Protein AF-A0A946HUQ8-F1 (afdb_monomer_lite)

Foldseek 3Di:
DDDDDDDPPPDPDPQDQDQFFCPQEAQPAAQQDADPLVVCLLVQEAEEARLHDQPVCVVVLPPQDDDPVRLLVVQLVCLLSRYLYCLNSCLSCVVSVHHDQFFSLNSCVVPVVSLLVSCVVSVHDHYYYHLLCALRNLNNRLQSSSCNPVVDGQPCSVLSRVLVSLQQQLVDDDDLVQLLQFLNNLLQLLSVLLVVVLVVCLVVPQLVDPVQADPLSHGDPVSVVVNVVSSVVSSSVSSRLSSQLVSQQSVVCVVPVPRRNGHNSVVTDHPPVSVVSSVNSSVVSSVLVVQLVVFQVVWDWDWFWFAWPVGDTDIFIETETEALAQVSSQVSVSSNHGLRYWYKYANDDDHPFDWRIKTDHRLSCLNTTDCVLLLLLLLQLQVVVLVVLVPDPDHDPVSVVLNVVQVSDDFADDDVCVVVCCVVVVDPPVSGDRTALGFDDDSSMTTRRDPSRPDDSVSSVVSRVVRD

Secondary structure (DSSP, 8-state):
----------------PPPPPSTTEEEEE-TT----HHHHHHTTEEEES-S---GGGGGGTT-----HHHHHHHHHHHHHHTEE--HHHHHHHHTTT------HHHHHHHTHHHHHHHHHHHT--EEEEETT--HHHHHHHHHHHHHHHTSS--TTHHHHHHHHHHHHTT-----HHHHHHSHHHHHHHHHHHHHHHHHHHHIIIIIT-GGGB-TTSSB-HHHHHHHHHHHHHHHHHHHHHHHHHHHHHHHHHHH-TT--TTTGGGG----HHHHHHHHHHHHHHHHHHHHHHHHHHHSEEEEEEEEETTS-EEEEEEEEEE-S-HHHHHHHHHTTS-TT-EEEEE--S--SSS-SEEEE--GGGTTTEETHHHHHHHHHHHHHHHHHHHH-SS--HHHHHHHHHHHTSPP---STTHHHHHHTTSS-GGGS--SSSSEEEETTEEEE--TT----HHHHHHHHHTT-

pLDDT: mean 83.42, std 13.04, range [35.12, 98.19]

Structure (mmCIF, N/CA/C/O backbone):
data_AF-A0A946HUQ8-F1
#
_entry.id   AF-A0A946HUQ8-F1
#
loop_
_atom_site.group_PDB
_atom_site.id
_atom_site.type_symbol
_atom_site.label_atom_id
_atom_site.label_alt_id
_atom_site.label_comp_id
_atom_site.label_asym_id
_atom_site.label_entity_id
_atom_site.label_seq_id
_atom_site.pdbx_PDB_ins_code
_atom_site.Cartn_x
_atom_site.Cartn_y
_atom_site.Cartn_z
_atom_site.occupancy
_atom_site.B_iso_or_equiv
_atom_site.auth_seq_id
_atom_site.auth_comp_id
_atom_site.auth_asym_id
_atom_site.auth_atom_id
_atom_site.pdbx_PDB_model_num
ATOM 1 N N . MET A 1 1 ? 57.006 -1.878 -49.508 1.00 40.94 1 MET A N 1
ATOM 2 C CA . MET A 1 1 ? 56.594 -1.012 -48.384 1.00 40.94 1 MET A CA 1
ATOM 3 C C . MET A 1 1 ? 55.084 -0.893 -48.459 1.00 40.94 1 MET A C 1
ATOM 5 O O . MET A 1 1 ? 54.588 -0.372 -49.443 1.00 40.94 1 MET A O 1
ATOM 9 N N . SER A 1 2 ? 54.382 -1.522 -47.519 1.00 36.41 2 SER A N 1
ATOM 10 C CA . SER A 1 2 ? 52.919 -1.616 -47.456 1.00 36.41 2 SER A CA 1
ATOM 11 C C . SER A 1 2 ? 52.517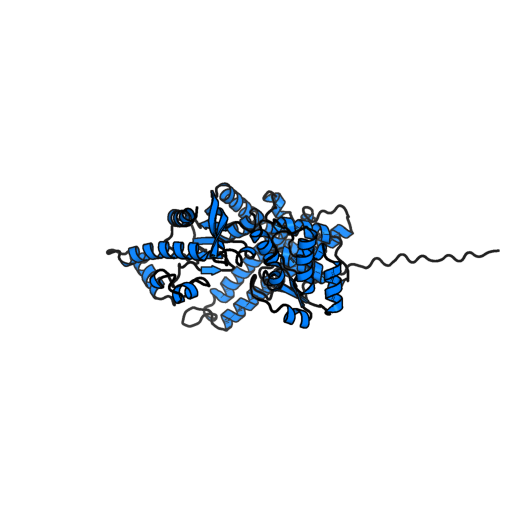 -1.087 -46.086 1.00 36.41 2 SER A C 1
ATOM 13 O O . SER A 1 2 ? 52.738 -1.775 -45.089 1.00 36.41 2 SER A O 1
ATOM 15 N N . GLU A 1 3 ? 51.995 0.134 -46.024 1.00 38.94 3 GLU A N 1
ATOM 16 C CA . GLU A 1 3 ? 51.496 0.724 -44.782 1.00 38.94 3 GLU A CA 1
ATOM 17 C C . GLU A 1 3 ? 50.100 0.184 -44.466 1.00 38.94 3 GLU A C 1
ATOM 19 O O . GLU A 1 3 ? 49.153 0.314 -45.241 1.00 38.94 3 GLU A O 1
ATOM 24 N N . LYS A 1 4 ? 50.011 -0.477 -43.309 1.00 41.38 4 LYS A N 1
ATOM 25 C CA . LYS A 1 4 ? 48.778 -0.935 -42.673 1.00 41.38 4 LYS A CA 1
ATOM 26 C C . LYS A 1 4 ? 47.959 0.276 -42.224 1.00 41.38 4 LYS A C 1
ATOM 28 O O . LYS A 1 4 ? 48.390 1.005 -41.335 1.00 41.38 4 LYS A O 1
ATOM 33 N N . MET A 1 5 ? 46.745 0.415 -42.750 1.00 38.12 5 MET A N 1
ATOM 34 C CA . MET A 1 5 ? 45.687 1.170 -42.082 1.00 38.12 5 MET A CA 1
ATOM 35 C C . MET A 1 5 ? 45.245 0.390 -40.839 1.00 38.12 5 MET A C 1
ATOM 37 O O . MET A 1 5 ? 44.674 -0.694 -40.945 1.00 38.12 5 MET A O 1
ATOM 41 N N . MET A 1 6 ? 45.549 0.924 -39.657 1.00 39.75 6 MET A N 1
ATOM 42 C CA . MET A 1 6 ? 44.954 0.468 -38.403 1.00 39.75 6 MET A CA 1
ATOM 43 C C . MET A 1 6 ? 43.578 1.119 -38.277 1.00 39.75 6 MET A C 1
ATOM 45 O O . MET A 1 6 ? 43.472 2.314 -38.012 1.00 39.75 6 MET A O 1
ATOM 49 N N . GLY A 1 7 ? 42.530 0.328 -38.508 1.00 35.12 7 GLY A N 1
ATOM 50 C CA . GLY A 1 7 ? 41.168 0.688 -38.140 1.00 35.12 7 GLY A CA 1
ATOM 51 C C . GLY A 1 7 ? 41.070 0.765 -36.621 1.00 35.12 7 GLY A C 1
ATOM 52 O O . GLY A 1 7 ? 41.167 -0.253 -35.937 1.00 35.12 7 GLY A O 1
ATOM 53 N N . GLY A 1 8 ? 40.919 1.980 -36.099 1.00 35.59 8 GLY A N 1
ATOM 54 C CA . GLY A 1 8 ? 40.545 2.208 -34.713 1.00 35.59 8 GLY A CA 1
ATOM 55 C C . GLY A 1 8 ? 39.121 1.712 -34.502 1.00 35.59 8 GLY A C 1
ATOM 56 O O . GLY A 1 8 ? 38.168 2.372 -34.897 1.00 35.59 8 GLY A O 1
ATOM 57 N N . SER A 1 9 ? 38.991 0.534 -33.898 1.00 36.34 9 SER A N 1
ATOM 58 C CA . SER A 1 9 ? 37.755 0.096 -33.261 1.00 36.34 9 SER A CA 1
ATOM 59 C C . SER A 1 9 ? 37.516 1.019 -32.070 1.00 36.34 9 SER A C 1
ATOM 61 O O . SER A 1 9 ? 38.094 0.810 -31.004 1.00 36.34 9 SER A O 1
ATOM 63 N N . SER A 1 10 ? 36.707 2.064 -32.248 1.00 40.91 10 SER A N 1
ATOM 64 C CA . SER A 1 10 ? 36.117 2.772 -31.117 1.00 40.91 10 SER A CA 1
ATOM 65 C C . SER A 1 10 ? 35.279 1.755 -30.352 1.00 40.91 10 SER A C 1
ATOM 67 O O . SER A 1 10 ? 34.270 1.272 -30.869 1.00 40.91 10 SER A O 1
ATOM 69 N N . ALA A 1 11 ? 35.729 1.379 -29.155 1.00 39.59 11 ALA A N 1
ATOM 70 C CA . ALA A 1 11 ? 34.864 0.699 -28.206 1.00 39.59 11 ALA A CA 1
ATOM 71 C C . ALA A 1 11 ? 33.579 1.537 -28.081 1.00 39.59 11 ALA A C 1
ATOM 73 O O . ALA A 1 11 ? 33.698 2.764 -27.987 1.00 39.59 11 ALA A O 1
ATOM 74 N N . PRO A 1 12 ? 32.382 0.929 -28.144 1.00 41.16 12 PRO A N 1
ATOM 75 C CA . PRO A 1 12 ? 31.155 1.675 -27.913 1.00 41.16 12 PRO A CA 1
ATOM 76 C C . PRO A 1 12 ? 31.290 2.367 -26.557 1.00 41.16 12 PRO A C 1
ATOM 78 O O . PRO A 1 12 ? 31.669 1.726 -25.571 1.00 41.16 12 PRO A O 1
ATOM 81 N N . GLU A 1 13 ? 31.072 3.684 -26.528 1.00 44.06 13 GLU A N 1
ATOM 82 C CA . GLU A 1 13 ? 30.924 4.417 -25.275 1.00 44.06 13 GLU A CA 1
ATOM 83 C C . GLU A 1 13 ? 29.896 3.647 -24.449 1.00 44.06 13 GLU A C 1
ATOM 85 O O . GLU A 1 13 ? 28.758 3.477 -24.885 1.00 44.06 13 GLU A O 1
ATOM 90 N N . LYS A 1 14 ? 30.314 3.099 -23.300 1.00 50.75 14 LYS A N 1
ATOM 91 C CA . LYS A 1 14 ? 29.365 2.531 -22.344 1.00 50.75 14 LYS A CA 1
ATOM 92 C C . LYS A 1 14 ? 28.382 3.653 -22.035 1.00 50.75 14 LYS A C 1
ATOM 94 O O . LYS A 1 14 ? 28.801 4.652 -21.446 1.00 50.75 14 LYS A O 1
ATOM 99 N N . LEU A 1 15 ? 27.131 3.508 -22.477 1.00 51.31 15 LEU A N 1
ATOM 100 C CA . LEU A 1 15 ? 26.042 4.394 -22.090 1.00 51.31 15 LEU A CA 1
ATOM 101 C C . LEU A 1 15 ? 26.109 4.520 -20.570 1.00 51.31 15 LEU A C 1
ATOM 103 O O . LEU A 1 15 ? 26.075 3.534 -19.832 1.00 51.31 15 LEU A O 1
ATOM 107 N N . LYS A 1 16 ? 26.386 5.738 -20.111 1.00 67.69 16 LYS A N 1
ATOM 108 C CA . LYS A 1 16 ? 26.487 6.031 -18.692 1.00 67.69 16 LYS A CA 1
ATOM 109 C C . LYS A 1 16 ? 25.053 6.084 -18.185 1.00 67.69 16 LYS A C 1
ATOM 111 O O . LYS A 1 16 ? 24.361 7.044 -18.503 1.00 67.69 16 LYS A O 1
ATOM 116 N N . PHE A 1 17 ? 24.637 5.063 -17.436 1.00 78.56 17 PHE A N 1
ATOM 117 C CA . PHE A 1 17 ? 23.343 5.050 -16.757 1.00 78.56 17 PHE A CA 1
ATOM 118 C C . PHE A 1 17 ? 23.151 6.370 -16.004 1.00 78.56 17 PHE A C 1
ATOM 120 O O . PHE A 1 17 ? 24.020 6.775 -15.220 1.00 78.56 17 PHE A O 1
ATOM 127 N N . ILE A 1 18 ? 22.053 7.067 -16.290 1.00 87.81 18 ILE A N 1
ATOM 128 C CA . ILE A 1 18 ? 21.692 8.298 -15.596 1.00 87.81 18 ILE A CA 1
ATOM 129 C C . ILE A 1 18 ? 20.844 7.889 -14.389 1.00 87.81 18 ILE A C 1
ATOM 131 O O . ILE A 1 18 ? 19.838 7.205 -14.587 1.00 87.81 18 ILE A O 1
ATOM 135 N N . PRO A 1 19 ? 21.227 8.278 -13.156 1.00 91.44 19 PRO A N 1
ATOM 136 C CA . PRO A 1 19 ? 20.410 8.023 -11.977 1.00 91.44 19 PRO A CA 1
ATOM 137 C C . PRO A 1 19 ? 18.997 8.571 -12.160 1.00 91.44 19 PRO A C 1
ATOM 139 O O . PRO A 1 19 ? 18.819 9.745 -12.496 1.00 91.44 19 PRO A O 1
ATOM 142 N N . ILE A 1 20 ? 18.009 7.715 -11.916 1.00 93.81 20 ILE A N 1
ATOM 143 C CA . ILE A 1 20 ? 16.601 8.027 -12.141 1.00 93.81 20 ILE A CA 1
ATOM 144 C C . ILE A 1 20 ? 16.105 8.966 -11.059 1.00 93.81 20 ILE A C 1
ATOM 146 O O . ILE A 1 20 ? 16.311 8.723 -9.867 1.00 93.81 20 ILE A O 1
ATOM 150 N N . LYS A 1 21 ? 15.399 10.020 -11.455 1.00 88.81 21 LYS A N 1
ATOM 151 C CA . LYS A 1 21 ? 14.767 10.931 -10.503 1.00 88.81 21 LYS A CA 1
ATOM 152 C C . LYS A 1 21 ? 13.315 10.543 -10.270 1.00 88.81 21 LYS A C 1
ATOM 154 O O . LYS A 1 21 ? 12.614 10.118 -11.181 1.00 88.81 21 LYS A O 1
ATOM 159 N N . TYR A 1 22 ? 12.848 10.778 -9.045 1.00 87.06 22 TYR A N 1
ATOM 160 C CA . TYR A 1 22 ? 11.426 10.661 -8.716 1.00 87.06 22 TYR A CA 1
ATOM 161 C C . TYR A 1 22 ? 10.572 11.743 -9.406 1.00 87.06 22 TYR A C 1
ATOM 163 O O . TYR A 1 22 ? 9.360 11.605 -9.544 1.00 87.06 22 TYR A O 1
ATOM 171 N N . GLU A 1 23 ? 11.195 12.830 -9.873 1.00 84.25 23 GLU A N 1
ATOM 172 C CA . GLU A 1 23 ? 10.524 13.858 -10.670 1.00 84.25 23 GLU A CA 1
ATOM 173 C C . GLU A 1 23 ? 9.812 13.240 -11.887 1.00 84.25 23 GLU A C 1
ATOM 175 O O . GLU A 1 23 ? 10.396 12.470 -12.644 1.00 84.25 23 GLU A O 1
ATOM 180 N N . GLY A 1 24 ? 8.535 13.582 -12.070 1.00 76.62 24 GLY A N 1
ATOM 181 C CA . GLY A 1 24 ? 7.685 12.977 -13.100 1.00 76.62 24 GLY A CA 1
ATOM 182 C C . GLY A 1 24 ? 6.874 11.769 -12.622 1.00 76.62 24 GLY A C 1
ATOM 183 O O . GLY A 1 24 ? 6.051 11.282 -13.395 1.00 76.62 24 GLY A O 1
ATOM 184 N N . CYS A 1 25 ? 7.045 11.332 -11.371 1.00 85.69 25 CYS A N 1
ATOM 185 C CA . CYS A 1 25 ? 6.123 10.426 -10.686 1.00 85.69 25 CYS A CA 1
ATOM 186 C C . CYS A 1 25 ? 5.083 11.237 -9.898 1.00 85.69 25 CYS A C 1
ATOM 188 O O . CYS A 1 25 ? 5.430 12.172 -9.172 1.00 85.69 25 CYS A O 1
ATOM 190 N N . LEU A 1 26 ? 3.806 10.898 -10.053 1.00 83.00 26 LEU A N 1
ATOM 191 C CA . LEU A 1 26 ? 2.676 11.570 -9.421 1.00 83.00 26 LEU A CA 1
ATOM 192 C C . LEU A 1 26 ? 1.910 10.553 -8.568 1.00 83.00 26 LEU A C 1
ATOM 194 O O . LEU A 1 26 ? 1.136 9.764 -9.112 1.00 83.00 26 LEU A O 1
ATOM 198 N N . PRO A 1 27 ? 2.096 10.554 -7.240 1.00 75.38 27 PRO A N 1
ATOM 199 C CA . PRO A 1 27 ? 1.346 9.682 -6.355 1.00 75.38 27 PRO A CA 1
ATOM 200 C C . PRO A 1 27 ? -0.012 10.345 -6.054 1.00 75.38 27 PRO A C 1
ATOM 202 O O . PRO A 1 27 ? -0.281 10.858 -4.974 1.00 75.38 27 PRO A O 1
ATOM 205 N N . SER A 1 28 ? -0.837 10.485 -7.091 1.00 69.38 28 SER A N 1
ATOM 206 C CA . SER A 1 28 ? -2.024 11.354 -7.085 1.00 69.38 28 SER A CA 1
ATOM 207 C C . SER A 1 28 ? -3.343 10.603 -6.971 1.00 69.38 28 SER A C 1
ATOM 209 O O . SER A 1 28 ? -4.403 11.233 -6.966 1.00 69.38 28 SER A O 1
ATOM 211 N N . LEU A 1 29 ? -3.295 9.274 -6.915 1.00 70.12 29 LEU A N 1
ATOM 212 C CA . LEU A 1 29 ? -4.470 8.425 -7.046 1.00 70.12 29 LEU A CA 1
ATOM 213 C C . LEU A 1 29 ? -4.716 7.635 -5.751 1.00 70.12 29 LEU A C 1
ATOM 215 O O . LEU A 1 29 ? -3.775 7.114 -5.155 1.00 70.12 29 LEU A O 1
ATOM 219 N N . PRO A 1 30 ? -5.967 7.527 -5.278 1.00 63.19 30 PRO A N 1
ATOM 220 C CA . PRO A 1 30 ? -6.313 6.526 -4.280 1.00 63.19 30 PRO A CA 1
ATOM 221 C C . PRO A 1 30 ? -6.216 5.122 -4.864 1.00 63.19 30 PRO A C 1
ATOM 223 O O . PRO A 1 30 ? -6.662 4.897 -5.991 1.00 63.19 30 PRO A O 1
ATOM 226 N N . LYS A 1 31 ? -5.700 4.170 -4.079 1.00 61.97 31 LYS A N 1
ATOM 227 C CA . LYS A 1 31 ? -5.752 2.749 -4.443 1.00 61.97 31 LYS A CA 1
ATOM 228 C C . LYS A 1 31 ? -7.226 2.328 -4.578 1.00 61.97 31 LYS A C 1
ATOM 230 O O . LYS A 1 31 ? -8.045 2.637 -3.712 1.00 61.97 31 LYS A O 1
ATOM 235 N N . GLY A 1 32 ? -7.578 1.723 -5.709 1.00 58.53 32 GLY A N 1
ATOM 236 C CA . GLY A 1 32 ? -8.933 1.321 -6.091 1.00 58.53 32 GLY A CA 1
ATOM 237 C C . GLY A 1 32 ? -9.850 2.432 -6.630 1.00 58.53 32 GLY A C 1
ATOM 238 O O . GLY A 1 32 ? -11.002 2.147 -6.957 1.00 58.53 32 GLY A O 1
ATOM 239 N N . ALA A 1 33 ? -9.403 3.690 -6.741 1.00 63.62 33 ALA A N 1
ATOM 240 C CA . ALA A 1 33 ? -10.229 4.746 -7.341 1.00 63.62 33 ALA A CA 1
ATOM 241 C C . ALA A 1 33 ? -10.454 4.479 -8.831 1.00 63.62 33 ALA A C 1
ATOM 243 O O . ALA A 1 33 ? -9.519 4.086 -9.501 1.00 63.62 33 ALA A O 1
ATOM 244 N N . LYS A 1 34 ? -11.640 4.750 -9.392 1.00 67.69 34 LYS A N 1
ATOM 245 C CA . LYS A 1 34 ? -11.815 4.697 -10.855 1.00 67.69 34 LYS A CA 1
ATOM 246 C C . LYS A 1 34 ? -10.971 5.784 -11.519 1.00 67.69 34 LYS A C 1
ATOM 248 O O . LYS A 1 34 ? -11.161 6.967 -11.234 1.00 67.69 34 LYS A O 1
ATOM 253 N N . VAL A 1 35 ? -10.074 5.383 -12.413 1.00 72.94 35 VAL A N 1
ATOM 254 C CA . VAL A 1 35 ? -9.184 6.286 -13.152 1.00 72.94 35 VAL A CA 1
ATOM 255 C C . VAL A 1 35 ? -9.582 6.275 -14.621 1.00 72.94 35 VAL A C 1
ATOM 257 O O . VAL A 1 35 ? -9.716 5.213 -15.223 1.00 72.94 35 VAL A O 1
ATOM 260 N N . ASP A 1 36 ? -9.739 7.458 -15.218 1.00 84.62 36 ASP A N 1
ATOM 261 C CA . ASP A 1 36 ? -9.844 7.580 -16.673 1.00 84.62 36 ASP A CA 1
ATOM 262 C C . ASP A 1 36 ? -8.448 7.401 -17.290 1.00 84.62 36 ASP A C 1
ATOM 264 O O . ASP A 1 36 ? -7.710 8.358 -17.539 1.00 84.62 36 ASP A O 1
ATOM 268 N N . VAL A 1 37 ? -8.054 6.139 -17.477 1.00 86.50 37 VAL A N 1
ATOM 269 C CA . VAL A 1 37 ? -6.743 5.769 -18.030 1.00 86.50 37 VAL A CA 1
ATOM 270 C C . VAL A 1 37 ? -6.552 6.365 -19.426 1.00 86.50 37 VAL A C 1
ATOM 272 O O . VAL A 1 37 ? -5.446 6.786 -19.765 1.00 86.50 37 VAL A O 1
ATOM 275 N N . ALA A 1 38 ? -7.621 6.482 -20.219 1.00 86.62 38 ALA A N 1
ATOM 276 C CA . ALA A 1 38 ? -7.547 7.085 -21.543 1.00 86.62 38 ALA A CA 1
ATOM 277 C C . ALA A 1 38 ? -7.179 8.573 -21.452 1.00 86.62 38 ALA A C 1
ATOM 279 O O . ALA A 1 38 ? -6.280 9.021 -22.168 1.00 86.62 38 ALA A O 1
ATOM 280 N N . GLU A 1 39 ? -7.805 9.328 -20.544 1.00 89.75 39 GLU A N 1
ATOM 281 C CA . GLU A 1 39 ? -7.434 10.720 -20.282 1.00 89.75 39 GLU A CA 1
ATOM 282 C C . GLU A 1 39 ? -5.962 10.826 -19.856 1.00 89.75 39 GLU A C 1
ATOM 284 O O . GLU A 1 39 ? -5.204 11.596 -20.457 1.00 89.75 39 GLU A O 1
ATOM 289 N N . LYS A 1 40 ? -5.517 10.010 -18.890 1.00 89.88 40 LYS A N 1
ATOM 290 C CA . LYS A 1 40 ? -4.117 9.998 -18.426 1.00 89.88 40 LYS A CA 1
ATOM 291 C C . LYS A 1 40 ? -3.132 9.714 -19.553 1.00 89.88 40 LYS A C 1
ATOM 293 O O . LYS A 1 40 ? -2.147 10.440 -19.710 1.00 89.88 40 LYS A O 1
ATOM 298 N N . LEU A 1 41 ? -3.453 8.740 -20.399 1.00 89.62 41 LEU A N 1
ATOM 299 C CA . LEU A 1 41 ? -2.639 8.384 -21.551 1.00 89.62 41 LEU A CA 1
ATOM 300 C C . LEU A 1 41 ? -2.536 9.548 -2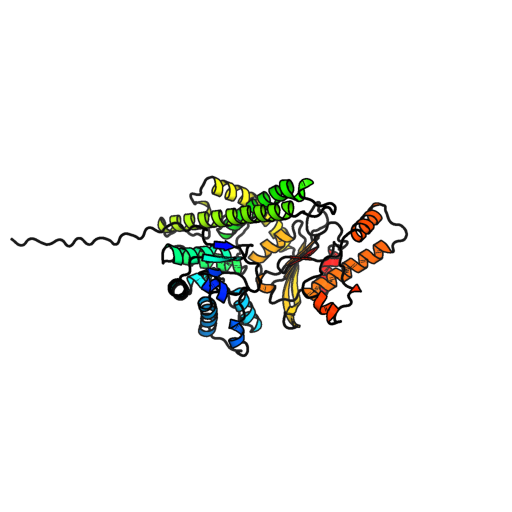2.547 1.00 89.62 41 LEU A C 1
ATOM 302 O O . LEU A 1 41 ? -1.448 9.839 -23.042 1.00 89.62 41 LEU A O 1
ATOM 306 N N . THR A 1 42 ? -3.634 10.274 -22.801 1.00 89.44 42 THR A N 1
ATOM 307 C CA . THR A 1 42 ? -3.596 11.480 -23.656 1.00 89.44 42 THR A CA 1
ATOM 308 C C . THR A 1 42 ? -2.804 12.640 -23.051 1.00 89.44 42 THR A C 1
ATOM 310 O O . THR A 1 42 ? -2.273 13.467 -23.792 1.00 89.44 42 THR A O 1
ATOM 313 N N . GLN A 1 43 ? -2.682 12.695 -21.724 1.00 90.75 43 GLN A N 1
ATOM 314 C CA . GLN A 1 43 ? -1.876 13.684 -21.001 1.00 90.75 43 GLN A CA 1
ATOM 315 C C . GLN A 1 43 ? -0.384 13.309 -20.929 1.00 90.75 43 GLN A C 1
ATOM 317 O O . GLN A 1 43 ? 0.407 14.054 -20.343 1.00 90.75 43 GLN A O 1
ATOM 322 N N . GLY A 1 44 ? 0.015 12.189 -21.543 1.00 92.75 44 GLY A N 1
ATOM 323 C CA . GLY A 1 44 ? 1.393 11.705 -21.543 1.00 92.75 44 GLY A CA 1
ATOM 324 C C . GLY A 1 44 ? 1.802 11.044 -20.225 1.00 92.75 44 GLY A C 1
ATOM 325 O O . GLY A 1 44 ? 2.987 11.072 -19.878 1.00 92.75 44 GLY A O 1
ATOM 326 N N . SER A 1 45 ? 0.843 10.466 -19.499 1.00 92.69 45 SER A N 1
ATOM 327 C CA . SER A 1 45 ? 1.063 9.726 -18.257 1.00 92.69 45 SER A CA 1
ATOM 328 C C . SER A 1 45 ? 0.731 8.243 -18.422 1.00 92.69 45 SER A C 1
ATOM 330 O O . SER A 1 45 ? -0.266 7.898 -19.055 1.00 92.69 45 SER A O 1
ATOM 332 N N . LEU A 1 46 ? 1.535 7.379 -17.805 1.00 93.12 46 LEU A N 1
ATOM 333 C CA . LEU A 1 46 ? 1.222 5.961 -17.620 1.00 93.12 46 LEU A CA 1
ATOM 334 C C . LEU A 1 46 ? 0.751 5.720 -16.187 1.00 93.12 46 LEU A C 1
ATOM 336 O O . LEU A 1 46 ? 1.351 6.270 -15.267 1.00 93.12 46 LEU A O 1
ATOM 340 N N . VAL A 1 47 ? -0.292 4.918 -15.994 1.00 91.50 47 VAL A N 1
ATOM 341 C CA . VAL A 1 47 ? -0.796 4.579 -14.656 1.00 91.50 47 VAL A CA 1
ATOM 342 C C . VAL A 1 47 ? -0.152 3.276 -14.189 1.00 91.50 47 VAL A C 1
ATOM 344 O O . VAL A 1 47 ? -0.116 2.312 -14.953 1.00 91.50 47 VAL A O 1
ATOM 347 N N . THR A 1 48 ? 0.358 3.236 -12.961 1.00 90.81 48 THR A N 1
ATOM 348 C CA . THR A 1 48 ? 0.999 2.051 -12.381 1.00 90.81 48 THR A CA 1
ATOM 349 C C . THR A 1 48 ? 0.475 1.764 -10.983 1.00 90.81 48 THR A C 1
ATOM 351 O O . THR A 1 48 ? 0.434 2.657 -10.132 1.00 90.81 48 THR A O 1
ATOM 354 N N . ASP A 1 49 ? 0.151 0.499 -10.739 1.00 86.12 49 ASP A N 1
ATOM 355 C CA . ASP A 1 49 ? -0.136 -0.040 -9.413 1.00 86.12 49 ASP A CA 1
ATOM 356 C C . ASP A 1 49 ? -1.272 0.670 -8.656 1.00 86.12 49 ASP A C 1
ATOM 358 O O . ASP A 1 49 ? -1.119 1.179 -7.551 1.00 86.12 49 ASP A O 1
ATOM 362 N N . THR A 1 50 ? -2.442 0.800 -9.280 1.00 77.81 50 THR A N 1
ATOM 363 C CA . THR A 1 50 ? -3.544 1.589 -8.698 1.00 77.81 50 THR A CA 1
ATOM 364 C C . THR A 1 50 ? -4.760 0.771 -8.297 1.00 77.81 50 THR A C 1
ATOM 366 O O . THR A 1 50 ? -5.620 1.290 -7.593 1.00 77.81 50 THR A O 1
ATOM 369 N N . GLY A 1 51 ? -4.885 -0.471 -8.754 1.00 75.00 51 GLY A N 1
ATOM 370 C CA . GLY A 1 51 ? -6.090 -1.288 -8.650 1.00 75.00 51 GLY A CA 1
ATOM 371 C C . GLY A 1 51 ? -7.308 -0.693 -9.363 1.00 75.00 51 GLY A C 1
ATOM 372 O O . GLY A 1 51 ? -8.436 -1.058 -9.036 1.00 75.00 51 GLY A O 1
ATOM 373 N N . SER A 1 52 ? -7.105 0.260 -10.281 1.00 67.62 52 SER A N 1
ATOM 374 C CA . SER A 1 52 ? -8.170 1.134 -10.802 1.00 67.62 52 SER A CA 1
ATOM 375 C C . SER A 1 52 ? -8.748 0.719 -12.151 1.00 67.62 52 SER A C 1
ATOM 377 O O . SER A 1 52 ? -9.813 1.209 -12.539 1.00 67.62 52 SER A O 1
ATOM 379 N N . PHE A 1 53 ? -8.048 -0.154 -12.876 1.00 79.12 53 PHE A N 1
ATOM 380 C CA . PHE A 1 53 ? -8.345 -0.459 -14.268 1.00 79.12 53 PHE A CA 1
ATOM 381 C C . PHE A 1 53 ? -8.799 -1.910 -14.443 1.00 79.12 53 PHE A C 1
ATOM 383 O O . PHE A 1 53 ? -7.997 -2.838 -14.384 1.00 79.12 53 PHE A O 1
ATOM 390 N N . SER A 1 54 ? -10.100 -2.099 -14.673 1.00 78.44 54 SER A N 1
ATOM 391 C CA . SER A 1 54 ? -10.717 -3.426 -14.833 1.00 78.44 54 SER A CA 1
ATOM 392 C C . SER A 1 54 ? -11.634 -3.555 -16.049 1.00 78.44 54 SER A C 1
ATOM 394 O O . SER A 1 54 ? -11.926 -4.675 -16.455 1.00 78.44 54 SER A O 1
ATOM 396 N N . ASP A 1 55 ? -12.045 -2.451 -16.684 1.00 79.56 55 ASP A N 1
ATOM 397 C CA . ASP A 1 55 ? -13.039 -2.466 -17.772 1.00 79.56 55 ASP A CA 1
ATOM 398 C C . ASP A 1 55 ? -12.630 -3.359 -18.958 1.00 79.56 55 ASP A C 1
ATOM 400 O O . ASP A 1 55 ? -13.480 -3.955 -19.620 1.00 79.56 55 ASP A O 1
ATOM 404 N N . PHE A 1 56 ? -11.327 -3.498 -19.220 1.00 84.38 56 PHE A N 1
ATOM 405 C CA . PHE A 1 56 ? -10.824 -4.352 -20.298 1.00 84.38 56 PHE A CA 1
ATOM 406 C C . PHE A 1 56 ? -11.058 -5.851 -20.042 1.00 84.38 56 PHE A C 1
ATOM 408 O O . PHE A 1 56 ? -11.134 -6.618 -20.996 1.00 84.38 56 PHE A O 1
ATOM 415 N N . LEU A 1 57 ? -11.231 -6.273 -18.785 1.00 87.19 57 LEU A N 1
ATOM 416 C CA . LEU A 1 57 ? -11.466 -7.675 -18.418 1.00 87.19 57 LEU A CA 1
ATOM 417 C C . LEU A 1 57 ? -12.871 -8.156 -18.803 1.00 87.19 57 LEU A C 1
ATOM 419 O O . LEU A 1 57 ? -13.102 -9.360 -18.917 1.00 87.19 57 LEU A O 1
ATOM 423 N N . GLU A 1 58 ? -13.804 -7.237 -19.070 1.00 84.94 58 GLU A N 1
ATOM 424 C CA . GLU A 1 58 ? -15.189 -7.555 -19.437 1.00 84.94 58 GLU A CA 1
ATOM 425 C C . GLU A 1 58 ? -15.274 -8.426 -20.701 1.00 84.94 58 GLU A C 1
ATOM 427 O O . GLU A 1 58 ? -16.146 -9.290 -20.808 1.00 84.94 58 GLU A O 1
ATOM 432 N N . VAL A 1 59 ? -14.337 -8.266 -21.644 1.00 89.19 59 VAL A N 1
ATOM 433 C CA . VAL A 1 59 ? -14.293 -9.077 -22.876 1.00 89.19 59 VAL A CA 1
ATOM 434 C C . VAL A 1 59 ? -13.891 -10.533 -22.616 1.00 89.19 59 VAL A C 1
ATOM 436 O O . VAL A 1 59 ? -14.136 -11.396 -23.458 1.00 89.19 59 VAL A O 1
ATOM 439 N N . HIS A 1 60 ? -13.316 -10.815 -21.444 1.00 90.06 60 HIS A N 1
ATOM 440 C CA . HIS A 1 60 ? -12.832 -12.134 -21.033 1.00 90.06 60 HIS A CA 1
ATOM 441 C C . HIS A 1 60 ? -13.760 -12.829 -20.030 1.00 90.06 60 HIS A C 1
ATOM 443 O O . HIS A 1 60 ? -13.531 -13.989 -19.693 1.00 90.06 60 HIS A O 1
ATOM 449 N N . LYS A 1 61 ? -14.831 -12.172 -19.562 1.00 86.19 61 LYS A N 1
ATOM 450 C CA . LYS A 1 61 ? -15.678 -12.662 -18.454 1.00 86.19 61 LYS A CA 1
ATOM 451 C C . LYS A 1 61 ? -16.283 -14.052 -18.665 1.00 86.19 61 LYS A C 1
ATOM 453 O O . LYS A 1 61 ? -16.425 -14.807 -17.702 1.00 86.19 61 LYS A O 1
ATOM 458 N N . ASP A 1 62 ? -16.623 -14.389 -19.909 1.00 87.56 62 ASP A N 1
ATOM 459 C CA . ASP A 1 62 ? -17.284 -15.648 -20.271 1.00 87.56 62 ASP A CA 1
ATOM 460 C C . ASP A 1 62 ? -16.275 -16.778 -20.538 1.00 87.56 62 ASP A C 1
ATOM 462 O O . ASP A 1 62 ? -16.662 -17.934 -20.712 1.00 87.56 62 ASP A O 1
ATOM 466 N N . LYS A 1 63 ? -14.972 -16.467 -20.556 1.00 88.06 63 LYS A N 1
ATOM 467 C CA . LYS A 1 63 ? -13.910 -17.460 -20.701 1.00 88.06 63 LYS A CA 1
ATOM 468 C C . LYS A 1 63 ? -13.704 -18.195 -19.374 1.00 88.06 63 LYS A C 1
ATOM 470 O O . LYS A 1 63 ? -13.649 -17.585 -18.304 1.00 88.06 63 LYS A O 1
ATOM 475 N N . THR A 1 64 ? -13.641 -19.523 -19.452 1.00 83.44 64 THR A N 1
ATOM 476 C CA . THR A 1 64 ? -13.531 -20.409 -18.280 1.00 83.44 64 THR A CA 1
ATOM 477 C C . THR A 1 64 ? -12.196 -21.135 -18.192 1.00 83.44 64 THR A C 1
ATOM 479 O O . THR A 1 64 ? -11.781 -21.466 -17.092 1.00 83.44 64 THR A O 1
ATOM 482 N N . ASP A 1 65 ? -11.513 -21.335 -19.320 1.00 89.31 65 ASP A N 1
ATOM 483 C CA . ASP A 1 65 ? -10.200 -21.978 -19.377 1.00 89.31 65 ASP A CA 1
ATOM 484 C C . ASP A 1 65 ? -9.159 -20.985 -19.900 1.00 89.31 65 ASP A C 1
ATOM 486 O O . ASP A 1 65 ? -9.384 -20.326 -20.920 1.00 89.31 65 ASP A O 1
ATOM 490 N N . PHE A 1 66 ? -8.013 -20.899 -19.222 1.00 92.62 66 PHE A N 1
ATOM 491 C CA . PHE A 1 66 ? -6.919 -19.997 -19.577 1.00 92.62 66 PHE A CA 1
ATOM 492 C C . PHE A 1 66 ? -5.601 -20.760 -19.689 1.00 92.62 66 PHE A C 1
ATOM 494 O O . PHE A 1 66 ? -5.215 -21.513 -18.797 1.00 92.62 66 PHE A O 1
ATOM 501 N N . THR A 1 67 ? -4.903 -20.558 -20.802 1.00 93.62 67 THR A N 1
ATOM 502 C CA . THR A 1 67 ? -3.500 -20.951 -20.959 1.00 93.62 67 THR A CA 1
ATOM 503 C C . THR A 1 67 ? -2.578 -19.847 -20.434 1.00 93.62 67 THR A C 1
ATOM 505 O O . THR A 1 67 ? -3.008 -18.708 -20.257 1.00 93.62 67 THR A O 1
ATOM 508 N N . GLN A 1 68 ? -1.289 -20.144 -20.234 1.00 92.62 68 GLN A N 1
ATOM 509 C CA . GLN A 1 68 ? -0.315 -19.109 -19.859 1.00 92.62 68 GLN A CA 1
ATOM 510 C C . GLN A 1 68 ? -0.229 -17.986 -20.906 1.00 92.62 68 GLN A C 1
ATOM 512 O O . GLN A 1 68 ? -0.093 -16.824 -20.543 1.00 92.62 68 GLN A O 1
ATOM 517 N N . GLU A 1 69 ? -0.364 -18.322 -22.192 1.00 94.38 69 GLU A N 1
ATOM 518 C CA . GLU A 1 69 ? -0.374 -17.339 -23.281 1.00 94.38 69 GLU A CA 1
ATOM 519 C C . GLU A 1 69 ? -1.577 -16.392 -23.172 1.00 94.38 69 GLU A C 1
ATOM 521 O O . GLU A 1 69 ? -1.431 -15.188 -23.364 1.00 94.38 69 GLU A O 1
ATOM 526 N N . ASP A 1 70 ? -2.745 -16.909 -22.780 1.00 93.94 70 ASP A N 1
ATOM 527 C CA . ASP A 1 70 ? -3.930 -16.081 -22.535 1.00 93.94 70 ASP A CA 1
ATOM 528 C C . ASP A 1 70 ? -3.737 -15.134 -21.346 1.00 93.94 70 ASP A C 1
ATOM 530 O O . ASP A 1 70 ? -4.117 -13.967 -21.414 1.00 93.94 70 ASP A O 1
ATOM 534 N N . ILE A 1 71 ? -3.145 -15.640 -20.260 1.00 94.56 71 ILE A N 1
ATOM 535 C CA . ILE A 1 71 ? -2.844 -14.855 -19.059 1.00 94.56 71 ILE A CA 1
ATOM 536 C C . ILE A 1 71 ? -1.877 -13.723 -19.407 1.00 94.56 71 ILE A C 1
ATOM 538 O O . ILE A 1 71 ? -2.128 -12.562 -19.088 1.00 94.56 71 ILE A O 1
ATOM 542 N N . ASP A 1 72 ? -0.793 -14.046 -20.111 1.00 94.62 72 ASP A N 1
ATOM 543 C CA . ASP A 1 72 ? 0.200 -13.062 -20.528 1.00 94.62 72 ASP A CA 1
ATOM 544 C C . ASP A 1 72 ? -0.399 -12.019 -21.481 1.00 94.62 72 ASP A C 1
ATOM 546 O O . ASP A 1 72 ? -0.081 -10.834 -21.376 1.00 94.62 72 ASP A O 1
ATOM 550 N N . GLN A 1 73 ? -1.302 -12.430 -22.373 1.00 95.12 73 GLN A N 1
ATOM 551 C CA . GLN A 1 73 ? -1.999 -11.518 -23.274 1.00 95.12 73 GLN A CA 1
ATOM 552 C C . GLN A 1 73 ? -2.891 -10.523 -22.515 1.00 95.12 73 GLN A C 1
ATOM 554 O O . GLN A 1 73 ? -2.889 -9.342 -22.854 1.00 95.12 73 GLN A O 1
ATOM 559 N N . ILE A 1 74 ? -3.585 -10.955 -21.458 1.00 94.69 74 ILE A N 1
ATOM 560 C CA . ILE A 1 74 ? -4.405 -10.076 -20.606 1.00 94.69 74 ILE A CA 1
ATOM 561 C C . ILE A 1 74 ? -3.535 -9.026 -19.895 1.00 94.69 74 ILE A C 1
ATOM 563 O O . ILE A 1 74 ? -3.870 -7.840 -19.909 1.00 94.69 74 ILE A O 1
ATOM 567 N N . TYR A 1 75 ? -2.375 -9.410 -19.351 1.00 95.06 75 TYR A N 1
ATOM 568 C CA . TYR A 1 75 ? -1.436 -8.435 -18.777 1.00 95.06 75 TYR A CA 1
ATOM 569 C C . TYR A 1 75 ? -0.946 -7.419 -19.825 1.00 95.06 75 TYR A C 1
ATOM 571 O O . TYR A 1 75 ? -0.908 -6.217 -19.554 1.00 95.06 75 TYR A O 1
ATOM 579 N N . LYS A 1 76 ? -0.621 -7.872 -21.044 1.00 95.00 76 LYS A N 1
ATOM 580 C CA . LYS A 1 76 ? -0.209 -6.985 -22.146 1.00 95.00 76 LYS A CA 1
ATOM 581 C C . LYS A 1 76 ? -1.325 -6.044 -22.597 1.00 95.00 76 LYS A C 1
ATOM 583 O O . LYS A 1 76 ? -1.048 -4.892 -22.916 1.00 95.00 76 LYS A O 1
ATOM 588 N N . GLU A 1 77 ? -2.576 -6.498 -22.616 1.00 93.69 77 GLU A N 1
ATOM 589 C CA . GLU A 1 77 ? -3.735 -5.658 -22.942 1.00 93.69 77 GLU A CA 1
ATOM 590 C C . GLU A 1 77 ? -3.894 -4.496 -21.960 1.00 93.69 77 GLU A C 1
ATOM 592 O O . GLU A 1 77 ? -4.126 -3.368 -22.400 1.00 93.69 77 GLU A O 1
ATOM 597 N N . SER A 1 78 ? -3.686 -4.740 -20.662 1.00 92.75 78 SER A N 1
ATOM 598 C CA . SER A 1 78 ? -3.660 -3.670 -19.659 1.00 92.75 78 SER A CA 1
ATOM 599 C C . SER A 1 78 ? -2.588 -2.629 -19.987 1.00 92.75 78 SER A C 1
ATOM 601 O O . SER A 1 78 ? -2.881 -1.431 -20.052 1.00 92.75 78 SER A O 1
ATOM 603 N N . ILE A 1 79 ? -1.359 -3.083 -20.276 1.00 94.31 79 ILE A N 1
ATOM 604 C CA . ILE A 1 79 ? -0.240 -2.198 -20.628 1.00 94.31 79 ILE A CA 1
ATOM 605 C C . ILE A 1 79 ? -0.614 -1.349 -21.842 1.00 94.31 79 ILE A C 1
ATOM 607 O O . ILE A 1 79 ? -0.535 -0.126 -21.780 1.00 94.31 79 ILE A O 1
ATOM 611 N N . LEU A 1 80 ? -1.087 -1.971 -22.925 1.00 91.19 80 LEU A N 1
ATOM 612 C CA . LEU A 1 80 ? -1.472 -1.277 -24.158 1.00 91.19 80 LEU A CA 1
ATOM 613 C C . LEU A 1 80 ? -2.605 -0.258 -23.953 1.00 91.19 80 LEU A C 1
ATOM 615 O O . LEU A 1 80 ? -2.674 0.735 -24.683 1.00 91.19 80 LEU A O 1
ATOM 619 N N . ALA A 1 81 ? -3.470 -0.477 -22.962 1.00 90.38 81 ALA A N 1
ATOM 620 C CA . ALA A 1 81 ? -4.511 0.467 -22.577 1.00 90.38 81 ALA A CA 1
ATOM 621 C C . ALA A 1 81 ? -3.985 1.678 -21.783 1.00 90.38 81 ALA A C 1
ATOM 623 O O . ALA A 1 81 ? -4.707 2.664 -21.651 1.00 90.38 81 ALA A O 1
ATOM 624 N N . GLY A 1 82 ? -2.735 1.645 -21.310 1.00 91.25 82 GLY A N 1
ATOM 625 C CA . GLY A 1 82 ? -2.112 2.718 -20.533 1.00 91.25 82 GLY A CA 1
ATOM 626 C C . GLY A 1 82 ? -2.019 2.453 -19.029 1.00 91.25 82 GLY A C 1
ATOM 627 O O . GLY A 1 82 ? -1.713 3.385 -18.281 1.00 91.25 82 GLY A O 1
ATOM 628 N N . ALA A 1 83 ? -2.274 1.218 -18.587 1.00 91.81 83 ALA A N 1
ATOM 629 C CA . ALA A 1 83 ? -2.239 0.833 -17.180 1.00 91.81 83 ALA A CA 1
ATOM 630 C C . ALA A 1 83 ? -1.352 -0.397 -16.951 1.00 91.81 83 ALA A C 1
ATOM 632 O O . ALA A 1 83 ? -1.567 -1.461 -17.528 1.00 91.81 83 ALA A O 1
ATOM 633 N N . ILE A 1 84 ? -0.375 -0.277 -16.062 1.00 93.50 84 ILE A N 1
ATOM 634 C CA . ILE A 1 84 ? 0.382 -1.414 -15.538 1.00 93.50 84 ILE A CA 1
ATOM 635 C C . ILE A 1 84 ? -0.177 -1.710 -14.153 1.00 93.50 84 ILE A C 1
ATOM 637 O O . ILE A 1 84 ? 0.222 -1.088 -13.173 1.00 93.50 84 ILE A O 1
ATOM 641 N N . ASP A 1 85 ? -1.171 -2.586 -14.099 1.00 88.44 85 ASP A N 1
ATOM 642 C CA . ASP A 1 85 ? -1.950 -2.835 -12.892 1.00 88.44 85 ASP A CA 1
ATOM 643 C C . ASP A 1 85 ? -2.332 -4.313 -12.837 1.00 88.44 85 ASP A C 1
ATOM 645 O O . ASP A 1 85 ? -2.907 -4.838 -13.794 1.00 88.44 85 ASP A O 1
ATOM 649 N N . HIS A 1 86 ? -1.997 -4.987 -11.740 1.00 88.62 86 HIS A N 1
ATOM 650 C CA . HIS A 1 86 ? -2.233 -6.423 -11.594 1.00 88.62 86 HIS A CA 1
ATOM 651 C C . HIS A 1 86 ? -3.455 -6.745 -10.737 1.00 88.62 86 HIS A C 1
ATOM 653 O O . HIS A 1 86 ? -4.109 -7.750 -10.978 1.00 88.62 86 HIS A O 1
ATOM 659 N N . HIS A 1 87 ? -3.845 -5.886 -9.794 1.00 81.88 87 HIS A N 1
ATOM 660 C CA . HIS A 1 87 ? -4.840 -6.227 -8.771 1.00 81.88 87 HIS A CA 1
ATOM 661 C C . HIS A 1 87 ? -6.190 -6.695 -9.342 1.00 81.88 87 HIS A C 1
ATOM 663 O O . HIS A 1 87 ? -6.792 -7.665 -8.872 1.00 81.88 87 HIS A O 1
ATOM 669 N N . SER A 1 88 ? -6.671 -6.011 -10.388 1.00 79.81 88 SER A N 1
ATOM 670 C CA . SER A 1 88 ? -7.920 -6.382 -11.068 1.00 79.81 88 SER A CA 1
ATOM 671 C C . SER A 1 88 ? -7.775 -7.681 -11.864 1.00 79.81 88 SER A C 1
ATOM 673 O O . SER A 1 88 ? -8.723 -8.461 -11.949 1.00 79.81 88 SER A O 1
ATOM 675 N N . ILE A 1 89 ? -6.588 -7.927 -12.420 1.00 88.31 89 ILE A N 1
ATOM 676 C CA . ILE A 1 89 ? -6.254 -9.133 -13.183 1.00 88.31 89 ILE A CA 1
ATOM 677 C C . ILE A 1 89 ? -6.168 -10.338 -12.243 1.00 88.31 89 ILE A C 1
ATOM 679 O O . ILE A 1 89 ? -6.795 -11.364 -12.497 1.00 88.31 89 ILE A O 1
ATOM 683 N N . ASP A 1 90 ? -5.467 -10.190 -11.123 1.00 86.31 90 ASP A N 1
ATOM 684 C CA . ASP A 1 90 ? -5.312 -11.218 -10.099 1.00 86.31 90 ASP A CA 1
ATOM 685 C C . ASP A 1 90 ? -6.669 -11.596 -9.499 1.00 86.31 90 ASP A C 1
ATOM 687 O O . ASP A 1 90 ? -7.004 -12.775 -9.403 1.00 86.31 90 ASP A O 1
ATOM 691 N N . THR A 1 91 ? -7.506 -10.599 -9.193 1.00 77.56 91 THR A N 1
ATOM 692 C CA . THR A 1 91 ? -8.893 -10.820 -8.756 1.00 77.56 91 THR A CA 1
ATOM 693 C C . THR A 1 91 ? -9.694 -11.597 -9.796 1.00 77.56 91 THR A C 1
ATOM 695 O O . THR A 1 91 ? -10.401 -12.550 -9.459 1.00 77.56 91 THR A O 1
ATOM 698 N N . PHE A 1 92 ? -9.596 -11.199 -11.065 1.00 84.06 92 PHE A N 1
ATOM 699 C CA . PHE A 1 92 ? -10.305 -11.851 -12.157 1.00 84.06 92 PHE A CA 1
ATOM 700 C C . PHE A 1 92 ? -9.909 -13.324 -12.294 1.00 84.06 92 PHE A C 1
ATOM 702 O O . PHE A 1 92 ? -10.785 -14.179 -12.406 1.00 84.06 92 PHE A O 1
ATOM 709 N N . PHE A 1 93 ? -8.615 -13.637 -12.238 1.00 86.69 93 PHE A N 1
ATOM 710 C CA . PHE A 1 93 ? -8.130 -15.013 -12.323 1.00 86.69 93 PHE A CA 1
ATOM 711 C C . PHE A 1 93 ? -8.439 -15.832 -11.071 1.00 86.69 93 PHE A C 1
ATOM 713 O O . PHE A 1 93 ? -8.876 -16.980 -11.194 1.00 86.69 93 PHE A O 1
ATOM 720 N N . SER A 1 94 ? -8.330 -15.231 -9.886 1.00 80.31 94 SER A N 1
ATOM 721 C CA . SER A 1 94 ? -8.705 -15.866 -8.621 1.00 80.31 94 SER A CA 1
ATOM 722 C C . SER A 1 94 ? -10.178 -16.293 -8.622 1.00 80.31 94 SER A C 1
ATOM 724 O O . SER A 1 94 ? -10.492 -17.446 -8.323 1.00 80.31 94 SER A O 1
ATOM 726 N N . ALA A 1 95 ? -11.085 -15.439 -9.117 1.00 75.25 95 ALA A N 1
ATOM 727 C CA . ALA A 1 95 ? -12.505 -15.774 -9.284 1.00 75.25 95 ALA A CA 1
ATOM 728 C C . ALA A 1 95 ? -12.763 -16.931 -10.276 1.00 75.25 95 ALA A C 1
ATOM 730 O O . ALA A 1 95 ? -13.844 -17.524 -10.288 1.00 75.25 95 ALA A O 1
ATOM 731 N N . LYS A 1 96 ? -11.779 -17.268 -11.118 1.00 81.12 96 LYS A N 1
ATOM 732 C CA . LYS A 1 96 ? -11.801 -18.412 -12.043 1.00 81.12 96 LYS A CA 1
ATOM 733 C C . LYS A 1 96 ? -11.024 -19.623 -11.513 1.00 81.12 96 LYS A C 1
ATOM 735 O O . LYS A 1 96 ? -10.911 -20.618 -12.223 1.00 81.12 96 LYS A O 1
ATOM 740 N N . GLY A 1 97 ? -1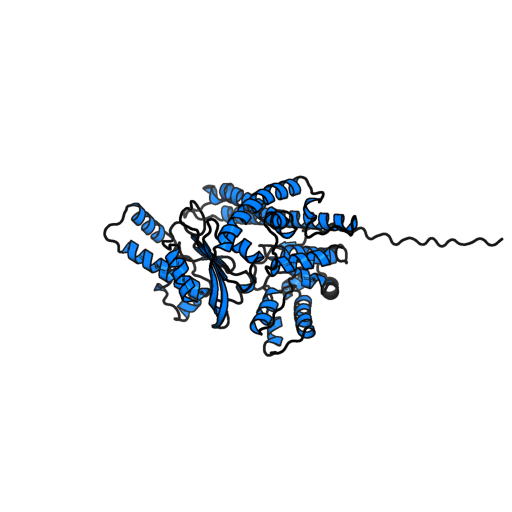0.506 -19.562 -10.285 1.00 78.44 97 GLY A N 1
ATOM 741 C CA . GLY A 1 97 ? -9.697 -20.622 -9.681 1.00 78.44 97 GLY A CA 1
ATOM 742 C C . GLY A 1 97 ? -8.296 -20.750 -10.283 1.00 78.44 97 GLY A C 1
ATOM 743 O O . GLY A 1 97 ? -7.699 -21.824 -10.211 1.00 78.44 97 GLY A O 1
ATOM 744 N N . VAL A 1 98 ? -7.783 -19.684 -10.904 1.00 84.62 98 VAL A N 1
ATOM 745 C CA . VAL A 1 98 ? -6.443 -19.629 -11.494 1.00 84.62 98 VAL A CA 1
ATOM 746 C C . VAL A 1 98 ? -5.551 -18.770 -10.599 1.00 84.62 98 VAL A C 1
ATOM 748 O O . VAL A 1 98 ? -5.827 -17.591 -10.398 1.00 84.62 98 VAL A O 1
ATOM 751 N N . ASP A 1 99 ? -4.480 -19.360 -10.070 1.00 83.56 99 ASP A N 1
ATOM 752 C CA . ASP A 1 99 ? -3.475 -18.642 -9.277 1.00 83.56 99 ASP A CA 1
ATOM 753 C C . ASP A 1 99 ? -2.472 -17.958 -10.215 1.00 83.56 99 ASP A C 1
ATOM 755 O O . ASP A 1 99 ? -1.754 -18.624 -10.969 1.00 83.56 99 ASP A O 1
ATOM 759 N N . VAL A 1 100 ? -2.446 -16.627 -10.186 1.00 87.88 100 VAL A N 1
ATOM 760 C CA . VAL A 1 100 ? -1.490 -15.798 -10.925 1.00 87.88 100 VAL A CA 1
ATOM 761 C C . VAL A 1 100 ? -0.761 -14.887 -9.950 1.00 87.88 100 VAL A C 1
ATOM 763 O O . VAL A 1 100 ? -1.359 -14.343 -9.026 1.00 87.88 100 VAL A O 1
ATOM 766 N N . LYS A 1 101 ? 0.551 -14.740 -10.156 1.00 88.56 101 LYS A N 1
ATOM 767 C CA . LYS A 1 101 ? 1.411 -13.914 -9.305 1.00 88.56 101 LYS A CA 1
ATOM 768 C C . LYS A 1 101 ? 2.351 -13.079 -10.155 1.00 88.56 101 LYS A C 1
ATOM 770 O O . LYS A 1 101 ? 3.411 -13.555 -10.576 1.00 88.56 101 LYS A O 1
ATOM 775 N N . LYS A 1 102 ? 1.931 -11.858 -10.461 1.00 92.56 102 LYS A N 1
ATOM 776 C CA . LYS A 1 102 ? 2.691 -10.896 -11.247 1.00 92.56 102 LYS A CA 1
ATOM 777 C C . LYS A 1 102 ? 2.341 -9.466 -10.838 1.00 92.56 102 LYS A C 1
ATOM 779 O O . LYS A 1 102 ? 1.427 -8.880 -11.404 1.00 92.56 102 LYS A O 1
ATOM 784 N N . CYS A 1 103 ? 3.122 -8.907 -9.919 1.00 93.31 103 CYS A N 1
ATOM 785 C CA . CYS A 1 103 ? 2.974 -7.520 -9.486 1.00 93.31 103 CYS A CA 1
ATOM 786 C C . CYS A 1 103 ? 3.330 -6.536 -10.621 1.00 93.31 103 CYS A C 1
ATOM 788 O O . CYS A 1 103 ? 3.941 -6.919 -11.631 1.00 93.31 103 CYS A O 1
ATOM 790 N N . SER A 1 104 ? 3.002 -5.252 -10.468 1.00 94.81 104 SER A N 1
ATOM 791 C CA . SER A 1 104 ? 3.229 -4.215 -11.483 1.00 94.81 104 SER A CA 1
ATOM 792 C C . SER A 1 104 ? 4.703 -4.116 -11.888 1.00 94.81 104 SER A C 1
ATOM 794 O O . SER A 1 104 ? 5.023 -4.011 -13.074 1.00 94.81 104 SER A O 1
ATOM 796 N N . THR A 1 105 ? 5.638 -4.214 -10.940 1.00 97.12 105 THR A N 1
ATOM 797 C CA . THR A 1 105 ? 7.087 -4.199 -11.219 1.00 97.12 105 THR A CA 1
ATOM 798 C C . THR A 1 105 ? 7.491 -5.379 -12.093 1.00 97.12 105 THR A C 1
ATOM 800 O O . THR A 1 105 ? 8.263 -5.221 -13.044 1.00 97.12 105 THR A O 1
ATOM 803 N N . LYS A 1 106 ? 6.936 -6.564 -11.815 1.00 97.44 106 LYS A N 1
ATOM 804 C CA . LYS A 1 106 ? 7.187 -7.757 -12.618 1.00 97.44 106 LYS A CA 1
ATOM 805 C C . LYS A 1 106 ? 6.579 -7.641 -14.013 1.00 97.44 106 LYS A C 1
ATOM 807 O O . LYS A 1 106 ? 7.233 -8.044 -14.970 1.00 97.44 106 LYS A O 1
ATOM 812 N N . MET A 1 107 ? 5.401 -7.032 -14.157 1.00 97.50 107 MET A N 1
ATOM 813 C CA . MET A 1 107 ? 4.829 -6.713 -15.471 1.00 97.50 107 MET A CA 1
ATOM 814 C C . MET A 1 107 ? 5.746 -5.790 -16.285 1.00 97.50 107 MET A C 1
ATOM 816 O O . MET A 1 107 ? 5.978 -6.054 -17.462 1.00 97.50 107 MET A O 1
ATOM 820 N N . VAL A 1 108 ? 6.295 -4.731 -15.671 1.00 97.81 108 VAL A N 1
ATOM 821 C CA . VAL A 1 108 ? 7.218 -3.803 -16.351 1.00 97.81 108 VAL A CA 1
ATOM 822 C C . VAL A 1 108 ? 8.458 -4.533 -16.872 1.00 97.81 108 VAL A C 1
ATOM 824 O O . VAL A 1 108 ? 8.904 -4.262 -17.986 1.00 97.81 108 VAL A O 1
ATOM 827 N N . PHE A 1 109 ? 9.017 -5.447 -16.076 1.00 98.19 109 PHE A N 1
ATOM 828 C CA . PHE A 1 109 ? 10.188 -6.233 -16.459 1.00 98.19 109 PHE A CA 1
ATOM 829 C C . PHE A 1 109 ? 9.870 -7.286 -17.532 1.00 98.19 109 PHE A C 1
ATOM 831 O O . PHE A 1 109 ? 10.526 -7.302 -18.573 1.00 98.19 109 PHE A O 1
ATOM 838 N N . ASP A 1 110 ? 8.860 -8.134 -17.308 1.00 97.75 110 ASP A N 1
ATOM 839 C CA . ASP A 1 110 ? 8.508 -9.242 -18.209 1.00 97.75 110 ASP A CA 1
ATOM 840 C C . ASP A 1 110 ? 8.028 -8.737 -19.590 1.00 97.75 110 ASP A C 1
ATOM 842 O O . ASP A 1 110 ? 8.201 -9.432 -20.593 1.00 97.75 110 ASP A O 1
ATOM 846 N N . TYR A 1 111 ? 7.445 -7.531 -19.652 1.00 97.38 111 TYR A N 1
ATOM 847 C CA . TYR A 1 111 ? 6.869 -6.918 -20.861 1.00 97.38 111 TYR A CA 1
ATOM 848 C C . TYR A 1 111 ? 7.519 -5.574 -21.221 1.00 97.38 111 TYR A C 1
ATOM 850 O O . TYR A 1 111 ? 6.858 -4.624 -21.655 1.00 97.38 111 TYR A O 1
ATOM 858 N N . SER A 1 112 ? 8.837 -5.465 -21.026 1.00 97.25 112 SER A N 1
ATOM 859 C CA . SER A 1 112 ? 9.580 -4.217 -21.241 1.00 97.25 112 SER A CA 1
ATOM 860 C C . SER A 1 112 ? 9.465 -3.668 -22.664 1.00 97.25 112 SER A C 1
ATOM 862 O O . SER A 1 112 ? 9.504 -2.450 -22.858 1.00 97.25 112 SER A O 1
ATOM 864 N N . ASP A 1 113 ? 9.326 -4.547 -23.658 1.00 96.38 113 ASP A N 1
ATOM 865 C CA . ASP A 1 113 ? 9.188 -4.166 -25.064 1.00 96.38 113 ASP A CA 1
ATOM 866 C C . ASP A 1 113 ? 7.843 -3.479 -25.315 1.00 96.38 113 ASP A C 1
ATOM 868 O O . ASP A 1 113 ? 7.813 -2.394 -25.902 1.00 96.38 113 ASP A O 1
ATOM 872 N N . GLU A 1 114 ? 6.745 -4.045 -24.807 1.00 97.19 114 GLU A N 1
ATOM 873 C CA . GLU A 1 114 ? 5.409 -3.454 -24.896 1.00 97.19 114 GLU A CA 1
ATOM 874 C C . GLU A 1 114 ? 5.347 -2.099 -24.178 1.00 97.19 114 GLU A C 1
ATOM 876 O O . GLU A 1 114 ? 4.834 -1.124 -24.736 1.00 97.19 114 GLU A O 1
ATOM 881 N N . VAL A 1 115 ? 5.937 -1.997 -22.981 1.00 97.62 115 VAL A N 1
ATOM 882 C CA . VAL A 1 115 ? 6.006 -0.731 -22.230 1.00 97.62 115 VAL A CA 1
ATOM 883 C C . VAL A 1 115 ? 6.830 0.308 -22.997 1.00 97.62 115 VAL A C 1
ATOM 885 O O . VAL A 1 115 ? 6.411 1.456 -23.152 1.00 97.62 115 VAL A O 1
ATOM 888 N N . THR A 1 116 ? 7.982 -0.087 -23.544 1.00 97.38 116 THR A N 1
ATOM 889 C CA . THR A 1 116 ? 8.857 0.802 -24.324 1.00 97.38 116 THR A CA 1
ATOM 890 C C . THR A 1 116 ? 8.174 1.286 -25.602 1.00 97.38 116 THR A C 1
ATOM 892 O O . THR A 1 116 ? 8.302 2.458 -25.974 1.00 97.38 116 THR A O 1
ATOM 895 N N . GLN A 1 117 ? 7.456 0.401 -26.296 1.00 96.25 117 GLN A N 1
ATOM 896 C CA . GLN A 1 117 ? 6.687 0.748 -27.485 1.00 96.25 117 GLN A CA 1
ATOM 897 C C . GLN A 1 117 ? 5.597 1.765 -27.138 1.00 96.25 117 GLN A C 1
ATOM 899 O O . GLN A 1 117 ? 5.515 2.808 -27.787 1.00 96.25 117 GLN A O 1
ATOM 904 N N . LEU A 1 118 ? 4.832 1.518 -26.075 1.00 95.69 118 LEU A N 1
ATOM 905 C CA . LEU A 1 118 ? 3.785 2.423 -25.614 1.00 95.69 118 LEU A CA 1
ATOM 906 C C . LEU A 1 118 ? 4.332 3.811 -25.251 1.00 95.69 118 LEU A C 1
ATOM 908 O O . LEU A 1 118 ? 3.772 4.820 -25.686 1.00 95.69 118 LEU A O 1
ATOM 912 N N . ILE A 1 119 ? 5.451 3.872 -24.515 1.00 97.06 119 ILE A N 1
ATOM 913 C CA . ILE A 1 119 ? 6.127 5.132 -24.163 1.00 97.06 119 ILE A CA 1
ATOM 914 C C . ILE A 1 119 ? 6.432 5.946 -25.425 1.00 97.06 119 ILE A C 1
ATOM 916 O O . ILE A 1 119 ? 6.124 7.140 -25.482 1.00 97.06 119 ILE A O 1
ATOM 920 N N . LYS A 1 120 ? 6.991 5.298 -26.454 1.00 95.75 120 LYS A N 1
ATOM 921 C CA . LYS A 1 120 ? 7.357 5.939 -27.726 1.00 95.75 120 LYS A CA 1
ATOM 922 C C . LYS A 1 120 ? 6.135 6.379 -28.529 1.00 95.75 120 LYS A C 1
ATOM 924 O O . LYS A 1 120 ? 6.124 7.490 -29.051 1.00 95.75 120 LYS A O 1
ATOM 929 N N . GLU A 1 121 ? 5.119 5.529 -28.637 1.00 95.44 121 GLU A N 1
ATOM 930 C CA . GLU A 1 121 ? 3.923 5.792 -29.444 1.00 95.44 121 GLU A CA 1
ATOM 931 C C . GLU A 1 121 ? 3.033 6.889 -28.859 1.00 95.44 121 GLU A C 1
ATOM 933 O O . GLU A 1 121 ? 2.437 7.667 -29.606 1.00 95.44 121 GLU A O 1
ATOM 938 N N . LYS A 1 122 ? 2.930 6.952 -27.528 1.00 95.00 122 LYS A N 1
ATOM 939 C CA . LYS A 1 122 ? 2.045 7.887 -26.820 1.00 95.00 122 LYS A CA 1
ATOM 940 C C . LYS A 1 122 ? 2.770 9.113 -26.270 1.00 95.00 122 LYS A C 1
ATOM 942 O O . LYS A 1 122 ? 2.113 10.022 -25.775 1.00 95.00 122 LYS A O 1
ATOM 947 N N . GLY A 1 123 ? 4.099 9.170 -26.382 1.00 94.62 123 GLY A N 1
ATOM 948 C CA . GLY A 1 123 ? 4.897 10.284 -25.868 1.00 94.62 123 GLY A CA 1
ATOM 949 C C . GLY A 1 123 ? 4.817 10.397 -24.345 1.00 94.62 123 GLY A C 1
ATOM 950 O O . GLY A 1 123 ? 4.643 11.494 -23.814 1.00 94.62 123 GLY A O 1
ATOM 951 N N . ILE A 1 124 ? 4.898 9.262 -23.648 1.00 95.62 124 ILE A N 1
ATOM 952 C CA . ILE A 1 124 ? 4.789 9.214 -22.188 1.00 95.62 124 ILE A CA 1
ATOM 953 C C . ILE A 1 124 ? 6.000 9.894 -21.556 1.00 95.62 124 ILE A C 1
ATOM 955 O O . ILE A 1 124 ? 7.147 9.602 -21.886 1.00 95.62 124 ILE A O 1
ATOM 959 N N . THR A 1 125 ? 5.734 10.802 -20.621 1.00 94.69 125 THR A N 1
ATOM 960 C CA . THR A 1 125 ? 6.760 11.554 -19.882 1.00 94.69 125 THR A CA 1
ATOM 961 C C . THR A 1 125 ? 6.576 11.486 -18.371 1.00 94.69 125 THR A C 1
ATOM 963 O O . THR A 1 125 ? 7.449 11.954 -17.638 1.00 94.69 125 THR A O 1
ATOM 966 N N . LYS A 1 126 ? 5.464 10.915 -17.899 1.00 94.50 126 LYS A N 1
ATOM 967 C CA . LYS A 1 126 ? 5.078 10.861 -16.488 1.00 94.50 126 LYS A CA 1
ATOM 968 C C . LYS A 1 126 ? 4.552 9.483 -16.106 1.00 94.50 126 LYS A C 1
ATOM 970 O O . LYS A 1 126 ? 4.067 8.741 -16.959 1.00 94.50 126 LYS A O 1
ATOM 975 N N . VAL A 1 127 ? 4.614 9.193 -14.814 1.00 93.38 127 VAL A N 1
ATOM 976 C CA . VAL A 1 127 ? 4.040 7.997 -14.195 1.00 93.38 127 VAL A CA 1
ATOM 977 C C . VAL A 1 127 ? 3.075 8.446 -13.103 1.00 93.38 127 VAL A C 1
ATOM 979 O O . VAL A 1 127 ? 3.444 9.278 -12.279 1.00 93.38 127 VAL A O 1
ATOM 982 N N . GLU A 1 128 ? 1.847 7.941 -13.102 1.00 90.75 128 GLU A N 1
ATOM 983 C CA . GLU A 1 128 ? 0.890 8.133 -12.011 1.00 90.75 128 GLU A CA 1
ATOM 984 C C . GLU A 1 128 ? 0.740 6.843 -11.216 1.00 90.75 128 GLU A C 1
ATOM 986 O O . GLU A 1 128 ? 0.528 5.784 -11.795 1.00 90.75 128 GLU A O 1
ATOM 991 N N . THR A 1 129 ? 0.813 6.941 -9.895 1.00 86.75 129 THR A N 1
ATOM 992 C CA . THR A 1 129 ? 0.697 5.795 -8.989 1.00 86.75 129 THR A CA 1
ATOM 993 C C . THR A 1 129 ? -0.126 6.160 -7.755 1.00 86.75 129 THR A C 1
ATOM 995 O O . THR A 1 129 ? -0.571 7.306 -7.608 1.00 86.75 129 THR A O 1
ATOM 998 N N . HIS A 1 130 ? -0.379 5.193 -6.876 1.00 77.00 130 HIS A N 1
ATOM 999 C CA . HIS A 1 130 ? -1.142 5.428 -5.657 1.00 77.00 130 HIS A CA 1
ATOM 1000 C C . HIS A 1 130 ? -0.303 6.073 -4.532 1.00 77.00 130 HIS A C 1
ATOM 1002 O O . HIS A 1 130 ? 0.917 5.889 -4.439 1.00 77.00 130 HIS A O 1
ATOM 1008 N N . PHE A 1 131 ? -0.961 6.838 -3.651 1.00 71.69 131 PHE A N 1
ATOM 1009 C CA . PHE A 1 131 ? -0.293 7.620 -2.592 1.00 71.69 131 PHE A CA 1
ATOM 1010 C C . PHE A 1 131 ? 0.358 6.783 -1.475 1.00 71.69 131 PHE A C 1
ATOM 1012 O O . PHE A 1 131 ? 1.317 7.210 -0.818 1.00 71.69 131 PHE A O 1
ATOM 1019 N N . ASP A 1 132 ? -0.107 5.548 -1.252 1.00 67.75 132 ASP A N 1
ATOM 1020 C CA . ASP A 1 132 ? 0.519 4.684 -0.240 1.00 67.75 132 ASP A CA 1
ATOM 1021 C C . ASP A 1 132 ? 1.930 4.252 -0.671 1.00 67.75 132 ASP A C 1
ATOM 1023 O O . ASP A 1 132 ? 2.771 4.000 0.202 1.00 67.75 132 ASP A O 1
ATOM 1027 N N . SER A 1 133 ? 2.187 4.253 -1.989 1.00 72.81 133 SER A N 1
ATOM 1028 C CA . SER A 1 133 ? 3.436 3.929 -2.691 1.00 72.81 133 SER A CA 1
ATOM 1029 C C . SER A 1 133 ? 4.193 2.795 -2.008 1.00 72.81 133 SER A C 1
ATOM 1031 O O . SER A 1 133 ? 5.233 3.019 -1.382 1.00 72.81 133 SER A O 1
ATOM 1033 N N . ASP A 1 134 ? 3.612 1.598 -1.969 1.00 83.69 134 ASP A N 1
ATOM 1034 C CA . ASP A 1 134 ? 4.316 0.388 -1.528 1.00 83.69 134 ASP A CA 1
ATOM 1035 C C . ASP A 1 134 ? 5.529 0.072 -2.414 1.00 83.69 134 ASP A C 1
ATOM 1037 O O . ASP A 1 134 ? 5.942 0.865 -3.267 1.00 83.69 134 ASP A O 1
ATOM 1041 N N . LEU A 1 135 ? 6.219 -1.019 -2.083 1.00 90.56 135 LEU A N 1
ATOM 1042 C CA . LEU A 1 135 ? 7.441 -1.365 -2.789 1.00 90.56 135 LEU A CA 1
ATOM 1043 C C . LEU A 1 135 ? 7.163 -1.582 -4.284 1.00 90.56 135 LEU A C 1
ATOM 1045 O O . LEU A 1 135 ? 7.990 -1.167 -5.095 1.00 90.56 135 LEU A O 1
ATOM 1049 N N . ASP A 1 136 ? 6.015 -2.164 -4.640 1.00 92.06 136 ASP A N 1
ATOM 1050 C CA . ASP A 1 136 ? 5.656 -2.427 -6.029 1.00 92.06 136 ASP A CA 1
ATOM 1051 C C . ASP A 1 136 ? 5.359 -1.135 -6.796 1.00 92.06 136 ASP A C 1
ATOM 1053 O O . ASP A 1 136 ? 5.943 -0.889 -7.856 1.00 92.06 136 ASP A O 1
ATOM 1057 N N . ALA A 1 137 ? 4.564 -0.232 -6.225 1.00 90.31 137 ALA A N 1
ATOM 1058 C CA . ALA A 1 137 ? 4.312 1.084 -6.807 1.00 90.31 137 ALA A CA 1
ATOM 1059 C C . ALA A 1 137 ? 5.588 1.899 -7.062 1.00 90.31 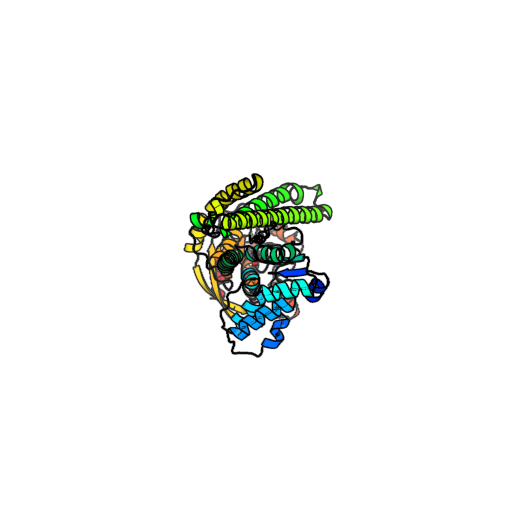137 ALA A C 1
ATOM 1061 O O . ALA A 1 137 ? 5.755 2.510 -8.125 1.00 90.31 137 ALA A O 1
ATOM 1062 N N . ILE A 1 138 ? 6.516 1.923 -6.098 1.00 92.69 138 ILE A N 1
ATOM 1063 C CA . ILE A 1 138 ? 7.762 2.690 -6.234 1.00 92.69 138 ILE A CA 1
ATOM 1064 C C . ILE A 1 138 ? 8.705 2.024 -7.243 1.00 92.69 138 ILE A C 1
ATOM 1066 O O . ILE A 1 138 ? 9.291 2.719 -8.079 1.00 92.69 138 ILE A O 1
ATOM 1070 N N . ALA A 1 139 ? 8.864 0.701 -7.186 1.00 95.50 139 ALA A N 1
ATOM 1071 C CA . ALA A 1 139 ? 9.771 -0.026 -8.067 1.00 95.50 139 ALA A CA 1
ATOM 1072 C C . ALA A 1 139 ? 9.279 -0.042 -9.522 1.00 95.50 139 ALA A C 1
ATOM 1074 O O . ALA A 1 139 ? 10.067 0.232 -10.430 1.00 95.50 139 ALA A O 1
ATOM 1075 N N . SER A 1 140 ? 7.984 -0.260 -9.759 1.00 95.94 140 SER A N 1
ATOM 1076 C CA . SER A 1 140 ? 7.383 -0.163 -11.094 1.00 95.94 140 SER A CA 1
ATOM 1077 C C . SER A 1 140 ? 7.545 1.245 -11.672 1.00 95.94 140 SER A C 1
ATOM 1079 O O . SER A 1 140 ? 8.006 1.395 -12.808 1.00 95.94 140 SER A O 1
ATOM 1081 N N . SER A 1 141 ? 7.299 2.286 -10.865 1.00 95.69 141 SER A N 1
ATOM 1082 C CA . SER A 1 141 ? 7.551 3.678 -11.254 1.00 95.69 141 SER A CA 1
ATOM 1083 C C . SER A 1 141 ? 9.017 3.913 -11.625 1.00 95.69 141 SER A C 1
ATOM 1085 O O . SER A 1 141 ? 9.299 4.539 -12.646 1.00 95.69 141 SER A O 1
ATOM 1087 N N . TYR A 1 142 ? 9.961 3.386 -10.840 1.00 96.88 142 TYR A N 1
ATOM 1088 C CA . TYR A 1 142 ? 11.396 3.495 -11.115 1.00 96.88 142 TYR A CA 1
ATOM 1089 C C . TYR A 1 142 ? 11.778 2.854 -12.457 1.00 96.88 142 TYR A C 1
ATOM 1091 O O . TYR A 1 142 ? 12.477 3.476 -13.262 1.00 96.88 142 TYR A O 1
ATOM 1099 N N . LEU A 1 143 ? 11.286 1.642 -12.736 1.00 97.94 143 LEU A N 1
ATOM 1100 C CA . LEU A 1 143 ? 11.557 0.943 -13.995 1.00 97.94 143 LEU A CA 1
ATOM 1101 C C . LEU A 1 143 ? 10.971 1.690 -15.203 1.00 97.94 143 LEU A C 1
ATOM 1103 O O . LEU A 1 143 ? 11.675 1.908 -16.191 1.00 97.94 143 LEU A O 1
ATOM 1107 N N . VAL A 1 144 ? 9.722 2.163 -15.112 1.00 97.31 144 VAL A N 1
ATOM 1108 C CA . VAL A 1 144 ? 9.094 2.962 -16.180 1.00 97.31 144 VAL A CA 1
ATOM 1109 C C . VAL A 1 144 ? 9.854 4.272 -16.400 1.00 97.31 144 VAL A C 1
ATOM 1111 O O . VAL A 1 144 ? 10.132 4.641 -17.542 1.00 97.31 144 VAL A O 1
ATOM 1114 N N . ARG A 1 145 ? 10.259 4.967 -15.329 1.00 96.38 145 ARG A N 1
ATOM 1115 C CA . ARG A 1 145 ? 11.099 6.170 -15.432 1.00 96.38 145 ARG A CA 1
ATOM 1116 C C . ARG A 1 145 ? 12.449 5.881 -16.088 1.00 96.38 145 ARG A C 1
ATOM 1118 O O . ARG A 1 145 ? 12.891 6.697 -16.892 1.00 96.38 145 ARG A O 1
ATOM 1125 N N . SER A 1 146 ? 13.068 4.726 -15.834 1.00 96.69 146 SER A N 1
ATOM 1126 C CA . SER A 1 146 ? 14.292 4.317 -16.538 1.00 96.69 146 SER A CA 1
ATOM 1127 C C . SER A 1 146 ? 14.078 4.149 -18.037 1.00 96.69 146 SER A C 1
ATOM 1129 O O . SER A 1 146 ? 14.874 4.660 -18.825 1.00 96.69 146 SER A O 1
ATOM 1131 N N . LEU A 1 147 ? 12.976 3.526 -18.456 1.00 96.69 147 LEU A N 1
ATOM 1132 C CA . LEU A 1 147 ? 12.632 3.437 -19.876 1.00 96.69 147 LEU A CA 1
ATOM 1133 C C . LEU A 1 147 ? 12.374 4.816 -20.508 1.00 96.69 147 LEU A C 1
ATOM 1135 O O . LEU A 1 147 ? 12.745 5.032 -21.659 1.00 96.69 147 LEU A O 1
ATOM 1139 N N . ILE A 1 148 ? 11.777 5.758 -19.771 1.00 95.19 148 ILE A N 1
ATOM 1140 C CA . ILE A 1 148 ? 11.549 7.133 -20.247 1.00 95.19 148 ILE A CA 1
ATOM 1141 C C . ILE A 1 148 ? 12.871 7.911 -20.375 1.00 95.19 148 ILE A C 1
ATOM 1143 O O . ILE A 1 148 ? 13.095 8.575 -21.385 1.00 95.19 148 ILE A O 1
ATOM 1147 N N . GLU A 1 149 ? 13.728 7.871 -19.352 1.00 93.44 149 GLU A N 1
ATOM 1148 C CA . GLU A 1 149 ? 14.925 8.722 -19.259 1.00 93.44 149 GLU A CA 1
ATOM 1149 C C . GLU A 1 149 ? 16.147 8.133 -19.974 1.00 93.44 149 GLU A C 1
ATOM 1151 O O . GLU A 1 149 ? 16.878 8.864 -20.644 1.00 93.44 149 GLU A O 1
ATOM 1156 N N . ASN A 1 150 ? 16.367 6.823 -19.843 1.00 93.31 150 ASN A N 1
ATOM 1157 C CA . ASN A 1 150 ? 17.528 6.123 -20.400 1.00 93.31 150 ASN A CA 1
ATOM 1158 C C . ASN A 1 150 ? 17.192 5.319 -21.664 1.00 93.31 150 ASN A C 1
ATOM 1160 O O . ASN A 1 150 ? 18.094 4.985 -22.429 1.00 93.31 150 ASN A O 1
ATOM 1164 N N . GLY A 1 151 ? 15.916 4.999 -21.907 1.00 92.69 151 GLY A N 1
ATOM 1165 C CA . GLY A 1 151 ? 15.511 4.125 -23.014 1.00 92.69 151 GLY A CA 1
ATOM 1166 C C . GLY A 1 151 ? 15.807 2.639 -22.781 1.00 92.69 151 GLY A C 1
ATOM 1167 O O . GLY A 1 151 ? 15.602 1.839 -23.692 1.00 92.69 151 GLY A O 1
ATOM 1168 N N . GLU A 1 152 ? 16.284 2.276 -21.588 1.00 94.25 152 GLU A N 1
ATOM 1169 C CA . GLU A 1 152 ? 16.645 0.916 -21.193 1.00 94.25 152 GLU A CA 1
ATOM 1170 C C . GLU A 1 152 ? 16.364 0.668 -19.703 1.00 94.25 152 GLU A C 1
ATOM 1172 O O . GLU A 1 152 ? 16.233 1.602 -18.902 1.00 94.25 152 GLU A O 1
ATOM 1177 N N . MET A 1 153 ? 16.254 -0.609 -19.337 1.00 96.38 153 MET A N 1
ATOM 1178 C CA . MET A 1 153 ? 16.090 -1.036 -17.950 1.00 96.38 153 MET A CA 1
ATOM 1179 C C . MET A 1 153 ? 17.408 -0.920 -17.165 1.00 96.38 153 MET A C 1
ATOM 1181 O O . MET A 1 153 ? 18.482 -1.127 -17.734 1.00 96.38 153 MET A O 1
ATOM 1185 N N . PRO A 1 154 ? 17.350 -0.645 -15.849 1.00 96.12 154 PRO A N 1
ATOM 1186 C CA . PRO A 1 154 ? 18.519 -0.720 -14.975 1.00 96.12 154 PRO A CA 1
ATOM 1187 C C . PRO A 1 154 ? 19.048 -2.162 -14.897 1.00 96.12 154 PRO A C 1
ATOM 1189 O O . PRO A 1 154 ? 18.295 -3.122 -15.067 1.00 96.12 154 PRO A O 1
ATOM 1192 N N . VAL A 1 155 ? 20.330 -2.345 -14.561 1.00 96.31 155 VAL A N 1
ATOM 1193 C CA . VAL A 1 155 ? 20.932 -3.695 -14.479 1.00 96.31 155 VAL A CA 1
ATOM 1194 C C . VAL A 1 155 ? 20.342 -4.546 -13.351 1.00 96.31 155 VAL A C 1
ATOM 1196 O O . VAL A 1 155 ? 20.484 -5.763 -13.367 1.00 96.31 155 VAL A O 1
ATOM 1199 N N . ILE A 1 156 ? 19.675 -3.911 -12.383 1.00 96.81 156 ILE A N 1
ATOM 1200 C CA . ILE A 1 156 ? 18.975 -4.569 -11.272 1.00 96.81 156 ILE A CA 1
ATOM 1201 C C . ILE A 1 156 ? 17.512 -4.917 -11.584 1.00 96.81 156 ILE A C 1
ATOM 1203 O O . ILE A 1 156 ? 16.816 -5.368 -10.683 1.00 96.81 156 ILE A O 1
ATOM 1207 N N . ALA A 1 157 ? 17.006 -4.681 -12.802 1.00 97.56 157 ALA A N 1
ATOM 1208 C CA . ALA A 1 157 ? 15.570 -4.786 -13.086 1.00 97.56 157 ALA A CA 1
ATOM 1209 C C . ALA A 1 157 ? 14.974 -6.170 -12.775 1.00 97.56 157 ALA A C 1
ATOM 1211 O O . ALA A 1 157 ? 13.915 -6.243 -12.157 1.00 97.56 157 ALA A O 1
ATOM 1212 N N . GLU A 1 158 ? 15.667 -7.250 -13.148 1.00 97.50 158 GLU A N 1
ATOM 1213 C CA . GLU A 1 158 ? 15.226 -8.626 -12.871 1.00 97.50 158 GLU A CA 1
ATOM 1214 C C . GLU A 1 158 ? 15.191 -8.917 -11.364 1.00 97.50 158 GLU A C 1
ATOM 1216 O O . GLU A 1 158 ? 14.187 -9.399 -10.837 1.00 97.50 158 GLU A O 1
ATOM 1221 N N . ASP A 1 159 ? 16.274 -8.573 -10.658 1.00 96.81 159 ASP A N 1
ATOM 1222 C CA . ASP A 1 159 ? 16.379 -8.768 -9.211 1.00 96.81 159 ASP A CA 1
ATOM 1223 C C . ASP A 1 159 ? 15.295 -7.955 -8.478 1.00 96.81 159 ASP A C 1
ATOM 1225 O O . ASP A 1 159 ? 14.651 -8.453 -7.552 1.00 96.81 159 ASP A O 1
ATOM 1229 N N . LEU A 1 160 ? 15.044 -6.718 -8.926 1.00 97.25 160 LEU A N 1
ATOM 1230 C CA . LEU A 1 160 ? 14.033 -5.830 -8.356 1.00 97.25 160 LEU A CA 1
ATOM 1231 C C . LEU A 1 160 ? 12.627 -6.388 -8.571 1.00 97.25 160 LEU A C 1
ATOM 1233 O O . LEU A 1 160 ? 11.862 -6.446 -7.610 1.00 97.25 160 LEU A O 1
ATOM 1237 N N . ALA A 1 161 ? 12.311 -6.863 -9.779 1.00 97.25 161 ALA A N 1
ATOM 1238 C CA . ALA A 1 161 ? 11.047 -7.528 -10.095 1.00 97.25 161 ALA A CA 1
ATOM 1239 C C . ALA A 1 161 ? 10.827 -8.798 -9.258 1.00 97.25 161 ALA A C 1
ATOM 1241 O O . ALA A 1 161 ? 9.717 -9.070 -8.813 1.00 97.25 161 ALA A O 1
ATOM 1242 N N . LYS A 1 162 ? 11.881 -9.576 -8.994 1.00 96.06 162 LYS A N 1
ATOM 1243 C CA . LYS A 1 162 ? 11.785 -10.779 -8.159 1.00 96.06 162 LYS A CA 1
ATOM 1244 C C . LYS A 1 162 ? 11.518 -10.447 -6.688 1.00 96.06 162 LYS A C 1
ATOM 1246 O O . LYS A 1 162 ? 10.664 -11.080 -6.066 1.00 96.06 162 LYS A O 1
ATOM 1251 N N . VAL A 1 163 ? 12.251 -9.483 -6.128 1.00 95.00 163 VAL A N 1
ATOM 1252 C CA . VAL A 1 163 ? 12.112 -9.077 -4.719 1.00 95.00 163 VAL A CA 1
ATOM 1253 C C . VAL A 1 163 ? 10.750 -8.435 -4.466 1.00 95.00 163 VAL A C 1
ATOM 1255 O O . VAL A 1 163 ? 10.077 -8.813 -3.512 1.00 95.00 163 VAL A O 1
ATOM 1258 N N . THR A 1 164 ? 10.327 -7.516 -5.335 1.00 94.38 164 THR A N 1
ATOM 1259 C CA . THR A 1 164 ? 9.006 -6.865 -5.259 1.00 94.38 164 THR A CA 1
ATOM 1260 C C . THR A 1 164 ? 7.874 -7.878 -5.346 1.00 94.38 164 THR A C 1
ATOM 1262 O O . THR A 1 164 ? 7.041 -7.906 -4.453 1.00 94.38 164 THR A O 1
ATOM 1265 N N . ASN A 1 165 ? 7.901 -8.792 -6.320 1.00 94.19 165 ASN A N 1
ATOM 1266 C CA . ASN A 1 165 ? 6.874 -9.828 -6.451 1.00 94.19 165 ASN A CA 1
ATOM 1267 C C . ASN A 1 165 ? 6.832 -10.772 -5.235 1.00 94.19 165 ASN A C 1
ATOM 1269 O O . ASN A 1 165 ? 5.770 -11.215 -4.825 1.00 94.19 165 ASN A O 1
ATOM 1273 N N . THR A 1 166 ? 7.980 -11.089 -4.631 1.00 92.12 166 THR A N 1
ATOM 1274 C CA . THR A 1 166 ? 8.011 -11.909 -3.403 1.00 92.12 166 THR A CA 1
ATOM 1275 C C . THR A 1 166 ? 7.348 -11.184 -2.227 1.00 92.12 166 THR A C 1
ATOM 1277 O O . THR A 1 166 ? 6.651 -11.810 -1.429 1.00 92.12 166 THR A O 1
ATOM 1280 N N . GLU A 1 167 ? 7.583 -9.876 -2.105 1.00 89.19 167 GLU A N 1
ATOM 1281 C CA . GLU A 1 167 ? 7.001 -9.045 -1.049 1.00 89.19 167 GLU A CA 1
ATOM 1282 C C . GLU A 1 167 ? 5.492 -8.864 -1.241 1.00 89.19 167 GLU A C 1
ATOM 1284 O O . GLU A 1 167 ? 4.732 -9.077 -0.300 1.00 89.19 167 GLU A O 1
ATOM 1289 N N . ASP A 1 168 ? 5.074 -8.541 -2.464 1.00 87.56 168 ASP A N 1
ATOM 1290 C CA . ASP A 1 168 ? 3.693 -8.213 -2.824 1.00 87.56 168 ASP A CA 1
ATOM 1291 C C . ASP A 1 168 ? 2.724 -9.389 -2.603 1.00 87.56 168 ASP A C 1
ATOM 1293 O O . ASP A 1 168 ? 1.641 -9.233 -2.046 1.00 87.56 168 ASP A O 1
ATOM 1297 N N . TYR A 1 169 ? 3.166 -10.614 -2.910 1.00 87.56 169 TYR A N 1
ATOM 1298 C CA . TYR A 1 169 ? 2.378 -11.832 -2.673 1.00 87.56 169 TYR A CA 1
ATOM 1299 C C . TYR A 1 169 ? 2.589 -12.458 -1.285 1.00 87.56 169 TYR A C 1
ATOM 1301 O O . TYR A 1 169 ? 2.206 -13.612 -1.060 1.00 87.56 169 TYR A O 1
ATOM 1309 N N . GLY A 1 170 ? 3.212 -11.731 -0.349 1.00 83.19 170 GLY A N 1
ATOM 1310 C CA . GLY A 1 170 ? 3.392 -12.176 1.033 1.00 83.19 170 GLY A CA 1
ATOM 1311 C C . GLY A 1 170 ? 4.212 -13.462 1.162 1.00 83.19 170 GLY A C 1
ATOM 1312 O O . GLY A 1 170 ? 3.992 -14.278 2.066 1.00 83.19 170 GLY A O 1
ATOM 1313 N N . GLU A 1 171 ? 5.154 -13.682 0.243 1.00 86.38 171 GLU A N 1
ATOM 1314 C CA . GLU A 1 171 ? 6.028 -14.860 0.192 1.00 86.38 171 GLU A CA 1
ATOM 1315 C C . GLU A 1 171 ? 7.359 -14.633 0.922 1.00 86.38 171 GLU A C 1
ATOM 1317 O O . GLU A 1 171 ? 8.196 -15.534 1.003 1.00 86.38 171 GLU A O 1
ATOM 1322 N N . ASN A 1 172 ? 7.544 -13.459 1.530 1.00 80.31 172 ASN A N 1
ATOM 1323 C CA . ASN A 1 172 ? 8.715 -13.152 2.335 1.00 80.31 172 ASN A CA 1
ATOM 1324 C C . ASN A 1 172 ? 8.716 -13.973 3.642 1.00 80.31 172 ASN A C 1
ATOM 1326 O O . ASN A 1 172 ? 7.737 -14.024 4.397 1.00 80.31 172 ASN A O 1
ATOM 1330 N N . ARG A 1 173 ? 9.820 -14.679 3.906 1.00 81.88 173 ARG A N 1
ATOM 1331 C CA . ARG A 1 173 ? 9.991 -15.566 5.073 1.00 81.88 173 ARG A CA 1
ATOM 1332 C C . ARG A 1 173 ? 11.208 -15.213 5.927 1.00 81.88 173 ARG A C 1
ATOM 1334 O O . ARG A 1 173 ? 11.555 -15.995 6.808 1.00 81.88 173 ARG A O 1
ATOM 1341 N N . LEU A 1 174 ? 11.827 -14.058 5.682 1.00 83.50 174 LEU A N 1
ATOM 1342 C CA . LEU A 1 174 ? 12.993 -13.595 6.432 1.00 83.50 174 LEU A CA 1
ATOM 1343 C C . LEU A 1 174 ? 12.665 -13.435 7.923 1.00 83.50 174 LEU A C 1
ATOM 1345 O O . LEU A 1 174 ? 11.544 -13.065 8.296 1.00 83.50 174 LEU A O 1
ATOM 1349 N N . ASP A 1 175 ? 13.637 -13.709 8.789 1.00 84.88 175 ASP A N 1
ATOM 1350 C CA . ASP A 1 175 ? 13.521 -13.368 10.209 1.00 84.88 175 ASP A CA 1
ATOM 1351 C C . ASP A 1 175 ? 13.618 -11.840 10.423 1.00 84.88 175 ASP A C 1
ATOM 1353 O O . ASP A 1 175 ? 13.878 -11.099 9.469 1.00 84.88 175 ASP A O 1
ATOM 1357 N N . PRO A 1 176 ? 13.380 -11.308 11.638 1.00 81.88 176 PRO A N 1
ATOM 1358 C CA . PRO A 1 176 ? 13.414 -9.866 11.832 1.00 81.88 176 PRO A CA 1
ATOM 1359 C C . PRO A 1 176 ? 14.734 -9.176 11.532 1.00 81.88 176 PRO A C 1
ATOM 1361 O O . PRO A 1 176 ? 14.738 -8.030 11.078 1.00 81.88 176 PRO A O 1
ATOM 1364 N N . GLU A 1 177 ? 15.848 -9.850 11.791 1.00 84.81 177 GLU A N 1
ATOM 1365 C CA . GLU A 1 177 ? 17.167 -9.285 11.566 1.00 84.81 177 GLU A CA 1
ATOM 1366 C C . GLU A 1 177 ? 17.510 -9.278 10.076 1.00 84.81 177 GLU A C 1
ATOM 1368 O O . GLU A 1 177 ? 18.023 -8.279 9.567 1.00 84.81 177 GLU A O 1
ATOM 1373 N N . GLU A 1 178 ? 17.187 -10.357 9.370 1.00 88.44 178 GLU A N 1
ATOM 1374 C CA . GLU A 1 178 ? 17.341 -10.459 7.923 1.00 88.44 178 GLU A CA 1
ATOM 1375 C C . GLU A 1 178 ? 16.405 -9.490 7.193 1.00 88.44 178 GLU A C 1
ATOM 1377 O O . GLU A 1 178 ? 16.844 -8.752 6.308 1.00 88.44 178 GLU A O 1
ATOM 1382 N N . TYR A 1 179 ? 15.135 -9.412 7.606 1.00 87.75 179 TYR A N 1
ATOM 1383 C CA . TYR A 1 179 ? 14.160 -8.503 7.009 1.00 87.75 179 TYR A CA 1
ATOM 1384 C C . TYR A 1 179 ? 14.619 -7.053 7.142 1.00 87.75 179 TYR A C 1
ATOM 1386 O O . TYR A 1 179 ? 14.708 -6.363 6.132 1.00 87.75 179 TYR A O 1
ATOM 1394 N N . ALA A 1 180 ? 15.011 -6.598 8.337 1.00 87.56 180 ALA A N 1
ATOM 1395 C CA . ALA A 1 180 ? 15.484 -5.226 8.548 1.00 87.56 180 ALA A CA 1
ATOM 1396 C C . ALA A 1 180 ? 16.705 -4.849 7.678 1.00 87.56 180 ALA A C 1
ATOM 1398 O O . ALA A 1 180 ? 16.903 -3.671 7.366 1.00 87.56 180 ALA A O 1
ATOM 1399 N N . LYS A 1 181 ? 17.517 -5.833 7.272 1.00 89.31 181 LYS A N 1
ATOM 1400 C CA . LYS A 1 181 ? 18.684 -5.644 6.394 1.00 89.31 181 LYS A CA 1
ATOM 1401 C C . LYS A 1 181 ? 18.349 -5.754 4.902 1.00 89.31 181 LYS A C 1
ATOM 1403 O O . LYS A 1 181 ? 19.096 -5.220 4.085 1.00 89.31 181 LYS A O 1
ATOM 1408 N N . SER A 1 182 ? 17.232 -6.389 4.555 1.00 91.88 182 SER A N 1
ATOM 1409 C CA . SER A 1 182 ? 16.783 -6.579 3.172 1.00 91.88 182 SER A CA 1
ATOM 1410 C C . SER A 1 182 ? 16.306 -5.288 2.494 1.00 91.88 182 SER A C 1
ATOM 1412 O O . SER A 1 182 ? 16.049 -4.280 3.164 1.00 91.88 182 SER A O 1
ATOM 1414 N N . LEU A 1 183 ? 16.138 -5.305 1.164 1.00 93.62 183 LEU A N 1
ATOM 1415 C CA . LEU A 1 183 ? 15.531 -4.184 0.428 1.00 93.62 183 LEU A CA 1
ATOM 1416 C C . LEU A 1 183 ? 14.107 -3.857 0.928 1.00 93.62 183 LEU A C 1
ATOM 1418 O O . LEU A 1 183 ? 13.897 -2.701 1.308 1.00 93.62 183 LEU A O 1
ATOM 1422 N N . PRO A 1 184 ? 13.153 -4.812 1.025 1.00 91.62 184 PRO A N 1
ATOM 1423 C CA . PRO A 1 184 ? 11.812 -4.522 1.541 1.00 91.62 184 PRO A CA 1
ATOM 1424 C C . PRO A 1 184 ? 11.805 -3.960 2.964 1.00 91.62 184 PRO A C 1
ATOM 1426 O O . PRO A 1 184 ? 11.094 -2.992 3.250 1.00 91.62 184 PRO A O 1
ATOM 1429 N N . GLY A 1 185 ? 12.647 -4.490 3.856 1.00 90.56 185 GLY A N 1
ATOM 1430 C CA . GLY A 1 185 ? 12.749 -3.956 5.214 1.00 90.56 185 GLY A CA 1
ATOM 1431 C C . GLY A 1 185 ? 13.424 -2.588 5.278 1.00 90.56 185 GLY A C 1
ATOM 1432 O O . GLY A 1 185 ? 13.010 -1.747 6.070 1.00 90.56 185 GLY A O 1
ATOM 1433 N N . THR A 1 186 ? 14.392 -2.299 4.407 1.00 93.06 186 THR A N 1
ATOM 1434 C CA . THR A 1 186 ? 14.998 -0.960 4.306 1.00 93.06 186 THR A CA 1
ATOM 1435 C C . THR A 1 186 ? 13.985 0.067 3.799 1.00 93.06 186 THR A C 1
ATOM 1437 O O . THR A 1 186 ? 13.885 1.164 4.346 1.00 93.06 186 THR A O 1
ATOM 1440 N N . VAL A 1 187 ? 13.169 -0.303 2.810 1.00 92.81 187 VAL A N 1
ATOM 1441 C CA . VAL A 1 187 ? 12.058 0.531 2.336 1.00 92.81 187 VAL A CA 1
ATOM 1442 C C . VAL A 1 187 ? 11.040 0.734 3.458 1.00 92.81 187 VAL A C 1
ATOM 1444 O O . VAL A 1 187 ? 10.692 1.872 3.764 1.00 92.81 187 VAL A O 1
ATOM 1447 N N . SER A 1 188 ? 10.646 -0.332 4.158 1.00 89.88 188 SER A N 1
ATOM 1448 C CA . SER A 1 188 ? 9.755 -0.263 5.325 1.00 89.88 188 SER A CA 1
ATOM 1449 C C . SER A 1 188 ? 10.298 0.645 6.436 1.00 89.88 188 SER A C 1
ATOM 1451 O O . SER A 1 188 ? 9.536 1.408 7.027 1.00 89.88 188 SER A O 1
ATOM 1453 N N . ALA A 1 189 ? 11.608 0.616 6.696 1.00 91.19 189 ALA A N 1
ATOM 1454 C CA . ALA A 1 189 ? 12.275 1.483 7.665 1.00 91.19 189 ALA A CA 1
ATOM 1455 C C . ALA A 1 189 ? 12.156 2.968 7.279 1.00 91.19 189 ALA A C 1
ATOM 1457 O O . ALA A 1 189 ? 11.736 3.781 8.108 1.00 91.19 189 ALA A O 1
ATOM 1458 N N . ILE A 1 190 ? 12.435 3.307 6.012 1.00 93.25 190 ILE A N 1
ATOM 1459 C CA . ILE A 1 190 ? 12.260 4.667 5.472 1.00 93.25 190 ILE A CA 1
ATOM 1460 C C . ILE A 1 190 ? 10.798 5.104 5.624 1.00 93.25 190 ILE A C 1
ATOM 1462 O O . ILE A 1 190 ? 10.517 6.180 6.161 1.00 93.25 190 ILE A O 1
ATOM 1466 N N . LYS A 1 191 ? 9.851 4.253 5.198 1.00 89.62 191 LYS A N 1
ATOM 1467 C CA . LYS A 1 191 ? 8.415 4.541 5.297 1.00 89.62 191 LYS A CA 1
ATOM 1468 C C . LYS A 1 191 ? 7.984 4.800 6.737 1.00 89.62 191 LYS A C 1
ATOM 1470 O O . LYS A 1 191 ? 7.280 5.780 6.987 1.00 89.62 191 LYS A O 1
ATOM 1475 N N . SER A 1 192 ? 8.383 3.933 7.667 1.00 86.12 192 SER A N 1
ATOM 1476 C CA . SER A 1 192 ? 7.990 4.016 9.074 1.00 86.12 192 SER A CA 1
ATOM 1477 C C . SER A 1 192 ? 8.485 5.315 9.698 1.00 86.12 192 SER A C 1
ATOM 1479 O O . SER A 1 192 ? 7.683 6.079 10.233 1.00 86.12 192 SER A O 1
ATOM 1481 N N . LEU A 1 193 ? 9.784 5.611 9.577 1.00 91.19 193 LEU A N 1
ATOM 1482 C CA . LEU A 1 193 ? 10.369 6.784 10.221 1.00 91.19 193 LEU A CA 1
ATOM 1483 C C . LEU A 1 193 ? 9.792 8.091 9.669 1.00 91.19 193 LEU A C 1
ATOM 1485 O O . LEU A 1 193 ? 9.441 8.988 10.436 1.00 91.19 193 LEU A O 1
ATOM 1489 N N . LEU A 1 194 ? 9.665 8.212 8.346 1.00 91.88 194 LEU A N 1
ATOM 1490 C CA . LEU A 1 194 ? 9.115 9.422 7.735 1.00 91.88 194 LEU A CA 1
ATOM 1491 C C . LEU A 1 194 ? 7.623 9.592 8.035 1.00 91.88 194 LEU A C 1
ATOM 1493 O O . LEU A 1 194 ? 7.172 10.721 8.232 1.00 91.88 194 LEU A O 1
ATOM 1497 N N . SER A 1 195 ? 6.871 8.495 8.153 1.00 86.88 195 SER A N 1
ATOM 1498 C CA . SER A 1 195 ? 5.477 8.541 8.612 1.00 86.88 195 SER A CA 1
ATOM 1499 C C . SER A 1 195 ? 5.378 9.044 10.051 1.00 86.88 195 SER A C 1
ATOM 1501 O O . SER A 1 195 ? 4.516 9.871 10.350 1.00 86.88 195 SER A O 1
ATOM 1503 N N . ASP A 1 196 ? 6.272 8.605 10.938 1.00 87.00 196 ASP A N 1
ATOM 1504 C CA . ASP A 1 196 ? 6.306 9.059 12.331 1.00 87.00 196 ASP A CA 1
ATOM 1505 C C . ASP A 1 196 ? 6.710 10.534 12.444 1.00 87.00 196 ASP A C 1
ATOM 1507 O O . ASP A 1 196 ? 6.048 11.302 13.149 1.00 87.00 196 ASP A O 1
ATOM 1511 N N . ARG A 1 197 ? 7.727 10.969 11.686 1.00 92.56 197 ARG A N 1
ATOM 1512 C CA . ARG A 1 197 ? 8.123 12.386 11.587 1.00 92.56 197 ARG A CA 1
ATOM 1513 C C . ARG A 1 197 ? 6.959 13.241 11.057 1.00 92.56 197 ARG A C 1
ATOM 1515 O O . ARG A 1 197 ? 6.640 14.275 11.648 1.00 92.56 197 ARG A O 1
ATOM 1522 N N . GLY A 1 198 ? 6.255 12.770 10.026 1.00 91.31 198 GLY A N 1
ATOM 1523 C CA . GLY A 1 198 ? 5.064 13.426 9.481 1.00 91.31 198 GLY A CA 1
ATOM 1524 C C . GLY A 1 198 ? 3.909 13.521 10.474 1.00 91.31 198 GLY A C 1
ATOM 1525 O O . GLY A 1 198 ? 3.336 14.595 10.656 1.00 91.31 198 GLY A O 1
ATOM 1526 N N . ARG A 1 199 ? 3.597 12.435 11.189 1.00 87.88 199 ARG A N 1
ATOM 1527 C CA . ARG A 1 199 ? 2.571 12.424 12.245 1.00 87.88 199 ARG A CA 1
ATOM 1528 C C . ARG A 1 199 ? 2.923 13.360 13.396 1.00 87.88 199 ARG A C 1
ATOM 1530 O O . ARG A 1 199 ? 2.035 14.047 13.899 1.00 87.88 199 ARG A O 1
ATOM 1537 N N . ALA A 1 200 ? 4.191 13.424 13.797 1.00 89.69 200 ALA A N 1
ATOM 1538 C CA . ALA A 1 200 ? 4.652 14.347 14.829 1.00 89.69 200 ALA A CA 1
ATOM 1539 C C . ALA A 1 200 ? 4.503 15.815 14.388 1.00 89.69 200 ALA A C 1
ATOM 1541 O O . ALA A 1 200 ? 4.003 16.641 15.158 1.00 89.69 200 ALA A O 1
ATOM 1542 N N . GLU A 1 201 ? 4.870 16.135 13.141 1.00 93.44 201 GLU A N 1
ATOM 1543 C CA . GLU A 1 201 ? 4.682 17.470 12.560 1.00 93.44 201 GLU A CA 1
ATOM 1544 C C . GLU A 1 201 ? 3.194 17.840 12.496 1.00 93.44 201 GLU A C 1
ATOM 1546 O O . GLU A 1 201 ? 2.806 18.889 13.006 1.00 93.44 201 GLU A O 1
ATOM 1551 N N . LEU A 1 202 ? 2.335 16.954 11.981 1.00 90.50 202 LEU A N 1
ATOM 1552 C CA . LEU A 1 202 ? 0.883 17.158 11.957 1.00 90.50 202 LEU A CA 1
ATOM 1553 C C . LEU A 1 202 ? 0.300 17.330 13.364 1.00 90.50 202 LEU A C 1
ATOM 1555 O O . LEU A 1 202 ? -0.516 18.222 13.600 1.00 90.50 202 LEU A O 1
ATOM 1559 N N . GLY A 1 203 ? 0.731 16.504 14.317 1.00 86.75 203 GLY A N 1
ATOM 1560 C CA . GLY A 1 203 ? 0.318 16.583 15.715 1.00 86.75 203 GLY A CA 1
ATOM 1561 C C . GLY A 1 203 ? 0.630 17.945 16.333 1.00 86.75 203 GLY A C 1
ATOM 1562 O O . GLY A 1 203 ? -0.199 18.503 17.048 1.00 86.75 203 GLY A O 1
ATOM 1563 N N . LYS A 1 204 ? 1.794 18.514 16.013 1.00 90.50 204 LYS A N 1
ATOM 1564 C CA . LYS A 1 204 ? 2.247 19.808 16.531 1.00 90.50 204 LYS A CA 1
ATOM 1565 C C . LYS A 1 204 ? 1.636 20.998 15.788 1.00 90.50 204 LYS A C 1
ATOM 1567 O O . LYS A 1 204 ? 1.141 21.926 16.423 1.00 90.50 204 LYS A O 1
ATOM 1572 N N . GLU A 1 205 ? 1.709 20.997 14.462 1.00 89.38 205 GLU A N 1
ATOM 1573 C CA . GLU A 1 205 ? 1.418 22.166 13.625 1.00 89.38 205 GLU A CA 1
ATOM 1574 C C . GLU A 1 205 ? -0.054 22.263 13.222 1.00 89.38 205 GLU A C 1
ATOM 1576 O O . GLU A 1 205 ? -0.571 23.371 13.074 1.00 89.38 205 GLU A O 1
ATOM 1581 N N . VAL A 1 206 ? -0.740 21.123 13.092 1.00 89.56 206 VAL A N 1
ATOM 1582 C CA . VAL A 1 206 ? -2.129 21.051 12.622 1.00 89.56 206 VAL A CA 1
ATOM 1583 C C . VAL A 1 206 ? -3.063 20.723 13.782 1.00 89.56 206 VAL A C 1
ATOM 1585 O O . VAL A 1 206 ? -3.835 21.570 14.229 1.00 89.56 206 VAL A O 1
ATOM 1588 N N . PHE A 1 207 ? -2.969 19.518 14.341 1.00 85.19 207 PHE A N 1
ATOM 1589 C CA . PHE A 1 207 ? -3.930 19.039 15.338 1.00 85.19 207 PHE A CA 1
ATOM 1590 C C . PHE A 1 207 ? -3.757 19.690 16.717 1.00 85.19 207 PHE A C 1
ATOM 1592 O O . PHE A 1 207 ? -4.737 19.852 17.452 1.00 85.19 207 PHE A O 1
ATOM 1599 N N . GLY A 1 208 ? -2.533 20.088 17.062 1.00 85.12 208 GLY A N 1
ATOM 1600 C CA . GLY A 1 208 ? -2.193 20.782 18.303 1.00 85.12 208 GLY A CA 1
ATOM 1601 C C . GLY A 1 208 ? -2.410 22.295 18.258 1.00 85.12 208 GLY A C 1
ATOM 1602 O O . GLY A 1 208 ? -2.347 22.942 19.301 1.00 85.12 208 GLY A O 1
ATOM 1603 N N . SER A 1 209 ? -2.690 22.871 17.084 1.00 88.81 209 SER A N 1
ATOM 1604 C CA . SER A 1 209 ? -2.823 24.318 16.905 1.00 88.81 209 SER A CA 1
ATOM 1605 C C . SER A 1 209 ? -4.290 24.763 16.972 1.00 88.81 209 SER A C 1
ATOM 1607 O O . SER A 1 209 ? -5.070 24.426 16.080 1.00 88.81 209 SER A O 1
ATOM 1609 N N . PRO A 1 210 ? -4.700 25.580 17.967 1.00 89.31 210 PRO A N 1
ATOM 1610 C CA . PRO A 1 210 ? -6.062 26.117 18.023 1.00 89.31 210 PRO A CA 1
ATOM 1611 C C . PRO A 1 210 ? -6.418 26.985 16.812 1.00 89.31 210 PRO A C 1
ATOM 1613 O O . PRO A 1 210 ? -7.577 27.053 16.426 1.00 89.31 210 PRO A O 1
ATOM 1616 N N . LYS A 1 211 ? -5.419 27.623 16.183 1.00 92.12 211 LYS A N 1
ATOM 1617 C CA . LYS A 1 211 ? -5.610 28.467 14.992 1.00 92.12 211 LYS A CA 1
ATOM 1618 C C . LYS A 1 211 ? -6.002 27.671 13.747 1.00 92.12 211 LYS A C 1
ATOM 1620 O O . LYS A 1 211 ? -6.571 28.242 12.827 1.00 92.12 211 LYS A O 1
ATOM 1625 N N . MET A 1 212 ? -5.714 26.371 13.730 1.00 91.69 212 MET A N 1
ATOM 1626 C CA . MET A 1 212 ? -6.045 25.473 12.621 1.00 91.69 212 MET A CA 1
ATOM 1627 C C . MET A 1 212 ? -7.436 24.850 12.771 1.00 91.69 212 MET A C 1
ATOM 1629 O O . MET A 1 212 ? -7.831 24.033 11.940 1.00 91.69 212 MET A O 1
ATOM 1633 N N . LYS A 1 213 ? -8.180 25.218 13.822 1.00 87.94 213 LYS A N 1
ATOM 1634 C CA . LYS A 1 213 ? -9.503 24.675 14.128 1.00 87.94 213 LYS A CA 1
ATOM 1635 C C . LYS A 1 213 ? -10.603 25.722 13.959 1.00 87.94 213 LYS A C 1
ATOM 1637 O O . LYS A 1 213 ? -10.376 26.912 14.168 1.00 87.94 213 LYS A O 1
ATOM 1642 N N . GLY A 1 214 ? -11.781 25.271 13.542 1.00 85.38 214 GLY A N 1
ATOM 1643 C CA . GLY A 1 214 ? -13.022 26.035 13.564 1.00 85.38 214 GLY A CA 1
ATOM 1644 C C . GLY A 1 214 ? -13.657 26.056 14.956 1.00 85.38 214 GLY A C 1
ATOM 1645 O O . GLY A 1 214 ? -13.158 25.440 15.899 1.00 85.38 214 GLY A O 1
ATOM 1646 N N . GLU A 1 215 ? -14.785 26.757 15.079 1.00 80.88 215 GLU A N 1
ATOM 1647 C CA . GLU A 1 215 ? -15.564 26.835 16.327 1.00 80.88 215 GLU A CA 1
ATOM 1648 C C . GLU A 1 215 ? -16.096 25.464 16.782 1.00 80.88 215 GLU A C 1
ATOM 1650 O O . GLU A 1 215 ? -16.291 25.237 17.973 1.00 80.88 215 GLU A O 1
ATOM 1655 N N . ASP A 1 216 ? -16.266 24.531 15.845 1.00 75.69 216 ASP A N 1
ATOM 1656 C CA . ASP A 1 216 ? -16.678 23.143 16.072 1.00 75.69 216 ASP A CA 1
ATOM 1657 C C . ASP A 1 216 ? -15.513 22.209 16.461 1.00 75.69 216 ASP A C 1
ATOM 1659 O O . ASP A 1 216 ? -15.698 21.002 16.624 1.00 75.69 216 ASP A O 1
ATOM 1663 N N . GLY A 1 217 ? -14.295 22.748 16.587 1.00 75.38 217 GLY A N 1
ATOM 1664 C CA . GLY A 1 217 ? -13.084 21.991 16.892 1.00 75.38 217 GLY A CA 1
ATOM 1665 C C . GLY A 1 217 ? -12.529 21.160 15.727 1.00 75.38 217 GLY A C 1
ATOM 1666 O O . GLY A 1 217 ? -11.486 20.521 15.902 1.00 75.38 217 GLY A O 1
ATOM 1667 N N . ARG A 1 218 ? -13.170 21.173 14.548 1.00 80.62 218 ARG A N 1
ATOM 1668 C CA . ARG A 1 218 ? -12.670 20.526 13.322 1.00 80.62 218 ARG A CA 1
ATOM 1669 C C . ARG A 1 218 ? -11.637 21.402 12.629 1.00 80.62 218 ARG A C 1
ATOM 1671 O O . ARG A 1 218 ? -11.513 22.580 12.942 1.00 80.62 218 ARG A O 1
ATOM 1678 N N . LEU A 1 219 ? -10.880 20.836 11.689 1.00 82.62 219 LEU A N 1
ATOM 1679 C CA . LEU A 1 219 ? -9.923 21.622 10.910 1.00 82.62 219 LEU A CA 1
ATOM 1680 C C . LEU A 1 219 ? -10.647 22.670 10.060 1.00 82.62 219 LEU A C 1
ATOM 1682 O O . LEU A 1 219 ? -11.612 22.358 9.365 1.00 82.62 219 LEU A O 1
ATOM 1686 N N . ASN A 1 220 ? -10.158 23.908 10.104 1.00 87.44 220 ASN A N 1
ATOM 1687 C CA . ASN A 1 220 ? -10.586 24.957 9.183 1.00 87.44 220 ASN A CA 1
ATOM 1688 C C . ASN A 1 220 ? -9.853 24.821 7.829 1.00 87.44 220 ASN A C 1
ATOM 1690 O O . ASN A 1 220 ? -9.003 23.948 7.658 1.00 87.44 220 ASN A O 1
ATOM 1694 N N . ALA A 1 221 ? -10.161 25.683 6.855 1.00 91.44 221 ALA A N 1
ATOM 1695 C CA . ALA A 1 221 ? -9.564 25.608 5.516 1.00 91.44 221 ALA A CA 1
ATOM 1696 C C . ALA A 1 221 ? -8.022 25.697 5.518 1.00 91.44 221 ALA A C 1
ATOM 1698 O O . ALA A 1 221 ? -7.367 25.020 4.728 1.00 91.44 221 ALA A O 1
ATOM 1699 N N . GLU A 1 222 ? -7.438 26.495 6.418 1.00 92.50 222 GLU A N 1
ATOM 1700 C CA . GLU A 1 222 ? -5.982 26.595 6.578 1.00 92.50 222 GLU A CA 1
ATOM 1701 C C . GLU A 1 222 ? -5.402 25.299 7.162 1.00 92.50 222 GLU A C 1
ATOM 1703 O O . GLU A 1 222 ? -4.415 24.777 6.645 1.00 92.50 222 GLU A O 1
ATOM 1708 N N . GLY A 1 223 ? -6.066 24.729 8.172 1.00 90.88 223 GLY A N 1
ATOM 1709 C CA . GLY A 1 223 ? -5.708 23.441 8.759 1.00 90.88 223 GLY A CA 1
ATOM 1710 C C . GLY A 1 223 ? -5.767 22.288 7.754 1.00 90.88 223 GLY A C 1
ATOM 1711 O O . GLY A 1 223 ? -4.846 21.477 7.714 1.00 90.88 223 GLY A O 1
ATOM 1712 N N . ILE A 1 224 ? -6.802 22.237 6.907 1.00 88.44 224 ILE A N 1
ATOM 1713 C CA . ILE A 1 224 ? -6.937 21.231 5.837 1.00 88.44 224 ILE A CA 1
ATOM 1714 C C . ILE A 1 224 ? -5.818 21.388 4.805 1.00 88.44 224 ILE A C 1
ATOM 1716 O O . ILE A 1 224 ? -5.179 20.406 4.433 1.00 88.44 224 ILE A O 1
ATOM 1720 N N . LYS A 1 225 ? -5.538 22.621 4.372 1.00 89.50 225 LYS A N 1
ATOM 1721 C CA . LYS A 1 225 ? -4.457 22.888 3.420 1.00 89.50 225 LYS A CA 1
ATOM 1722 C C . LYS A 1 225 ? -3.099 22.455 3.981 1.00 89.50 225 LYS A C 1
ATOM 1724 O O . LYS A 1 225 ? -2.356 21.749 3.308 1.00 89.50 225 LYS A O 1
ATOM 1729 N N . LYS A 1 226 ? -2.789 22.827 5.226 1.00 91.75 226 LYS A N 1
ATOM 1730 C CA . LYS A 1 226 ? -1.527 22.462 5.882 1.00 91.75 226 LYS A CA 1
ATOM 1731 C C . LYS A 1 226 ? -1.412 20.951 6.116 1.00 91.75 226 LYS A C 1
ATOM 1733 O O . LYS A 1 226 ? -0.326 20.404 5.960 1.00 91.75 226 LYS A O 1
ATOM 1738 N N . LEU A 1 227 ? -2.519 20.276 6.443 1.00 89.69 227 LEU A N 1
ATOM 1739 C CA . LEU A 1 227 ? -2.586 18.813 6.510 1.00 89.69 227 LEU A CA 1
ATOM 1740 C C . LEU A 1 227 ? -2.143 18.186 5.181 1.00 89.69 227 LEU A C 1
ATOM 1742 O O . LEU A 1 227 ? -1.234 17.360 5.182 1.00 89.69 227 LEU A O 1
ATOM 1746 N N . GLN A 1 228 ? -2.734 18.625 4.066 1.00 87.38 228 GLN A N 1
ATOM 1747 C CA . GLN A 1 228 ? -2.412 18.126 2.726 1.00 87.38 228 GLN A CA 1
ATOM 1748 C C . GLN A 1 228 ? -0.958 18.423 2.330 1.00 87.38 228 GLN A C 1
ATOM 1750 O O . GLN A 1 228 ? -0.266 17.546 1.823 1.00 87.38 228 GLN A O 1
ATOM 1755 N N . GLU A 1 229 ? -0.465 19.635 2.602 1.00 89.69 229 GLU A N 1
ATOM 1756 C CA . GLU A 1 229 ? 0.923 20.025 2.319 1.00 89.69 229 GLU A CA 1
ATOM 1757 C C . GLU A 1 229 ? 1.935 19.180 3.103 1.00 89.69 229 GLU A C 1
ATOM 1759 O O . GLU A 1 229 ? 2.926 18.716 2.538 1.00 89.69 229 GLU A O 1
ATOM 1764 N N . THR A 1 230 ? 1.696 18.956 4.399 1.00 90.12 230 THR A N 1
ATOM 1765 C CA . THR A 1 230 ? 2.580 18.128 5.225 1.00 90.12 230 THR A CA 1
ATOM 1766 C C . THR A 1 230 ? 2.512 16.658 4.801 1.00 90.12 230 THR A C 1
ATOM 1768 O O . THR A 1 230 ? 3.560 16.024 4.712 1.00 90.12 230 THR A O 1
ATOM 1771 N N . GLN A 1 231 ? 1.332 16.115 4.475 1.00 86.31 231 GLN A N 1
ATOM 1772 C CA . GLN A 1 231 ? 1.215 14.754 3.932 1.00 86.31 231 GLN A CA 1
ATOM 1773 C C . GLN A 1 231 ? 2.026 14.600 2.636 1.00 86.31 231 GLN A C 1
ATOM 1775 O O . GLN A 1 231 ? 2.931 13.768 2.582 1.00 86.31 231 GLN A O 1
ATOM 1780 N N . ALA A 1 232 ? 1.806 15.485 1.658 1.00 85.88 232 ALA A N 1
ATOM 1781 C CA . ALA A 1 232 ? 2.520 15.462 0.383 1.00 85.88 232 ALA A CA 1
ATOM 1782 C C . ALA A 1 232 ? 4.040 15.646 0.546 1.00 85.88 232 ALA A C 1
ATOM 1784 O O . ALA A 1 232 ? 4.823 15.048 -0.190 1.00 85.88 232 ALA A O 1
ATOM 1785 N N . LYS A 1 233 ? 4.491 16.462 1.509 1.00 90.69 233 LYS A N 1
ATOM 1786 C CA . LYS A 1 233 ? 5.920 16.643 1.815 1.00 90.69 233 LYS A CA 1
ATOM 1787 C C . LYS A 1 233 ? 6.584 15.319 2.203 1.00 90.69 233 LYS A C 1
ATOM 1789 O O . LYS A 1 233 ? 7.600 14.964 1.611 1.00 90.69 233 LYS A O 1
ATOM 1794 N N . TYR A 1 234 ? 6.044 14.613 3.198 1.00 90.81 234 TYR A N 1
ATOM 1795 C CA . TYR A 1 234 ? 6.664 13.380 3.703 1.00 90.81 234 TYR A CA 1
ATOM 1796 C C . TYR A 1 234 ? 6.514 12.207 2.735 1.00 90.81 234 TYR A C 1
ATOM 1798 O O . TYR A 1 234 ? 7.412 11.375 2.646 1.00 90.81 234 TYR A O 1
ATOM 1806 N N . GLU A 1 235 ? 5.426 12.172 1.971 1.00 86.06 235 GLU A N 1
ATOM 1807 C CA . GLU A 1 235 ? 5.221 11.196 0.904 1.00 86.06 235 GLU A CA 1
ATOM 1808 C C . GLU A 1 235 ? 6.249 11.352 -0.228 1.00 86.06 235 GLU A C 1
ATOM 1810 O O . GLU A 1 235 ? 6.922 10.389 -0.597 1.00 86.06 235 GLU A O 1
ATOM 1815 N N . ASN A 1 236 ? 6.453 12.582 -0.715 1.00 88.69 236 ASN A N 1
ATOM 1816 C CA . ASN A 1 236 ? 7.464 12.860 -1.734 1.00 88.69 236 ASN A CA 1
ATOM 1817 C C . ASN A 1 236 ? 8.880 12.580 -1.225 1.00 88.69 236 ASN A C 1
ATOM 1819 O O . ASN A 1 236 ? 9.674 11.986 -1.950 1.00 88.69 236 ASN A O 1
ATOM 1823 N N . LEU A 1 237 ? 9.194 12.969 0.016 1.00 91.69 237 LEU A N 1
ATOM 1824 C CA . LEU A 1 237 ? 10.505 12.715 0.619 1.00 91.69 237 LEU A CA 1
ATOM 1825 C C . LEU A 1 237 ? 10.799 11.212 0.708 1.00 91.69 237 LEU A C 1
ATOM 1827 O O . LEU A 1 237 ? 11.876 10.766 0.321 1.00 91.69 237 LEU A O 1
ATOM 1831 N N . ARG A 1 238 ? 9.815 10.423 1.151 1.00 91.50 238 ARG A N 1
ATOM 1832 C CA . ARG A 1 238 ? 9.894 8.958 1.215 1.00 91.50 238 ARG A CA 1
ATOM 1833 C C . ARG A 1 238 ? 10.195 8.355 -0.147 1.00 91.50 238 ARG A C 1
ATOM 1835 O O . ARG A 1 238 ? 11.138 7.580 -0.269 1.00 91.50 238 ARG A O 1
ATOM 1842 N N . ASN A 1 239 ? 9.433 8.723 -1.171 1.00 91.50 239 ASN A N 1
ATOM 1843 C CA . ASN A 1 239 ? 9.592 8.133 -2.496 1.00 91.50 239 ASN A CA 1
ATOM 1844 C C . ASN A 1 239 ? 10.913 8.571 -3.162 1.00 91.50 239 ASN A C 1
ATOM 1846 O O . ASN A 1 239 ? 11.574 7.755 -3.802 1.00 91.50 239 ASN A O 1
ATOM 1850 N N . GLN A 1 240 ? 11.357 9.816 -2.940 1.00 93.12 240 GLN A N 1
ATOM 1851 C CA . GLN A 1 240 ? 12.679 10.301 -3.364 1.00 93.12 240 GLN A CA 1
ATOM 1852 C C . GLN A 1 240 ? 13.819 9.500 -2.727 1.00 93.12 240 GLN A C 1
ATOM 1854 O O . GLN A 1 240 ? 14.721 9.055 -3.435 1.00 93.12 240 GLN A O 1
ATOM 1859 N N . MET A 1 241 ? 13.752 9.268 -1.415 1.00 95.31 241 MET A N 1
ATOM 1860 C CA . MET A 1 241 ? 14.742 8.480 -0.675 1.00 95.31 241 MET A CA 1
ATOM 1861 C C . MET A 1 241 ? 14.794 7.019 -1.133 1.00 95.31 241 MET A C 1
ATOM 1863 O O . MET A 1 241 ? 15.874 6.439 -1.223 1.00 95.31 241 MET A O 1
ATOM 1867 N N . VAL A 1 242 ? 13.650 6.421 -1.478 1.00 95.25 242 VAL A N 1
ATOM 1868 C CA . VAL A 1 242 ? 13.629 5.062 -2.040 1.00 95.25 242 VAL A CA 1
ATOM 1869 C C . VAL A 1 242 ? 14.204 5.035 -3.463 1.00 95.25 242 VAL A C 1
ATOM 1871 O O . VAL A 1 242 ? 14.957 4.121 -3.785 1.00 95.25 242 VAL A O 1
ATOM 1874 N N . PHE A 1 243 ? 13.943 6.041 -4.306 1.00 95.44 243 PHE A N 1
ATOM 1875 C CA . PHE A 1 243 ? 14.599 6.154 -5.619 1.00 95.44 243 PHE A CA 1
ATOM 1876 C C . PHE A 1 243 ? 16.120 6.293 -5.487 1.00 95.44 243 PHE A C 1
ATOM 1878 O O . PHE A 1 243 ? 16.865 5.678 -6.249 1.00 95.44 243 PHE A O 1
ATOM 1885 N N . GLU A 1 244 ? 16.596 7.077 -4.519 1.00 95.81 244 GLU A N 1
ATOM 1886 C CA . GLU A 1 244 ? 18.023 7.186 -4.209 1.00 95.81 244 GLU A CA 1
ATOM 1887 C C . GLU A 1 244 ? 18.608 5.833 -3.783 1.00 95.81 244 GLU A C 1
ATOM 1889 O O . GLU A 1 244 ? 19.614 5.406 -4.347 1.00 95.81 244 GLU A O 1
ATOM 1894 N N . LEU A 1 245 ? 17.933 5.109 -2.882 1.00 96.69 245 LEU A N 1
ATOM 1895 C CA . LEU A 1 245 ? 18.327 3.760 -2.466 1.00 96.69 245 LEU A CA 1
ATOM 1896 C C . LEU A 1 245 ? 18.447 2.795 -3.659 1.00 96.69 245 LEU A C 1
ATOM 1898 O O . LEU A 1 245 ? 19.451 2.091 -3.785 1.00 96.69 245 LEU A O 1
ATOM 1902 N N . ILE A 1 246 ? 17.444 2.772 -4.543 1.00 96.69 246 ILE A N 1
ATOM 1903 C CA . ILE A 1 246 ? 17.422 1.897 -5.725 1.00 96.69 246 ILE A CA 1
ATOM 1904 C C . ILE A 1 246 ? 18.525 2.298 -6.719 1.00 96.69 246 ILE A C 1
ATOM 1906 O O . ILE A 1 246 ? 19.203 1.424 -7.260 1.00 96.69 246 ILE A O 1
ATOM 1910 N N . ASN A 1 247 ? 18.776 3.596 -6.923 1.00 96.88 247 ASN A N 1
ATOM 1911 C CA . ASN A 1 247 ? 19.904 4.060 -7.737 1.00 96.88 247 ASN A CA 1
ATOM 1912 C C . ASN A 1 247 ? 21.250 3.599 -7.163 1.00 96.88 247 ASN A C 1
ATOM 1914 O O . ASN A 1 247 ? 22.075 3.082 -7.916 1.00 96.88 247 ASN A O 1
ATOM 1918 N N . SER A 1 248 ? 21.464 3.725 -5.850 1.00 96.19 248 SER A N 1
ATOM 1919 C CA . SER A 1 248 ? 22.685 3.238 -5.197 1.00 96.19 248 SER A CA 1
ATOM 1920 C C . SER A 1 248 ? 22.845 1.723 -5.350 1.00 96.19 248 SER A C 1
ATOM 1922 O O . SER A 1 248 ? 23.946 1.254 -5.643 1.00 96.19 248 SER A O 1
ATOM 1924 N N . ALA A 1 249 ? 21.756 0.954 -5.234 1.00 96.31 249 ALA A N 1
ATOM 1925 C CA . ALA A 1 249 ? 21.761 -0.487 -5.494 1.00 96.31 249 ALA A CA 1
ATOM 1926 C C . ALA A 1 249 ? 22.124 -0.817 -6.951 1.00 96.31 249 ALA A C 1
ATOM 1928 O O . ALA A 1 249 ? 22.947 -1.701 -7.200 1.00 96.31 249 ALA A O 1
ATOM 1929 N N . ASN A 1 250 ? 21.576 -0.072 -7.916 1.00 96.12 250 ASN A N 1
ATOM 1930 C CA . ASN A 1 250 ? 21.915 -0.226 -9.328 1.00 96.12 250 ASN A CA 1
ATOM 1931 C C . ASN A 1 250 ? 23.398 0.069 -9.587 1.00 96.12 250 ASN A C 1
ATOM 1933 O O . ASN A 1 250 ? 24.087 -0.719 -10.233 1.00 96.12 250 ASN A O 1
ATOM 1937 N N . GLU A 1 251 ? 23.925 1.162 -9.034 1.00 95.12 251 GLU A N 1
ATOM 1938 C CA . GLU A 1 251 ? 25.343 1.496 -9.154 1.00 95.12 251 GLU A CA 1
ATOM 1939 C C . GLU A 1 251 ? 26.262 0.446 -8.521 1.00 95.12 251 GLU A C 1
ATOM 1941 O O . GLU A 1 251 ? 27.325 0.152 -9.076 1.00 95.12 251 GLU A O 1
ATOM 1946 N N . ALA A 1 252 ? 25.879 -0.111 -7.369 1.00 95.00 252 ALA A N 1
ATOM 1947 C CA . ALA A 1 252 ? 26.617 -1.189 -6.723 1.00 95.00 252 ALA A CA 1
ATOM 1948 C C . ALA A 1 252 ? 26.654 -2.436 -7.616 1.00 95.00 252 ALA A C 1
ATOM 1950 O O . ALA A 1 252 ? 27.744 -2.928 -7.908 1.00 95.00 252 ALA A O 1
ATOM 1951 N N . LYS A 1 253 ? 25.507 -2.860 -8.167 1.00 95.25 253 LYS A N 1
ATOM 1952 C CA . LYS A 1 253 ? 25.418 -3.987 -9.112 1.00 95.25 253 LYS A CA 1
ATOM 1953 C C . LYS A 1 253 ? 26.229 -3.765 -10.392 1.00 95.25 253 LYS A C 1
ATOM 1955 O O . LYS A 1 253 ? 26.854 -4.686 -10.911 1.00 95.25 253 LYS A O 1
ATOM 1960 N N . MET A 1 254 ? 26.268 -2.533 -10.905 1.00 93.06 254 MET A N 1
ATOM 1961 C CA . MET A 1 254 ? 27.104 -2.188 -12.063 1.00 93.06 254 MET A CA 1
ATOM 1962 C C . MET A 1 254 ? 28.609 -2.321 -11.772 1.00 93.06 254 MET A C 1
ATOM 1964 O O . MET A 1 254 ? 29.387 -2.585 -12.693 1.00 93.06 254 MET A O 1
ATOM 1968 N N . LYS A 1 255 ? 29.031 -2.094 -10.520 1.00 93.19 255 LYS A N 1
ATOM 1969 C CA . LYS A 1 255 ? 30.432 -2.199 -10.071 1.00 93.19 255 LYS A CA 1
ATOM 1970 C C . LYS A 1 255 ? 30.797 -3.634 -9.680 1.00 93.19 255 LYS A C 1
ATOM 1972 O O . LYS A 1 255 ? 31.933 -4.044 -9.919 1.00 93.19 255 LYS A O 1
ATOM 1977 N N . ASP A 1 256 ? 29.845 -4.378 -9.129 1.00 93.50 256 ASP A N 1
ATOM 1978 C CA . ASP A 1 256 ? 29.985 -5.763 -8.699 1.00 93.50 256 ASP A CA 1
ATOM 1979 C C . ASP A 1 256 ? 28.767 -6.592 -9.129 1.00 93.50 256 ASP A C 1
ATOM 1981 O O . ASP A 1 256 ? 27.686 -6.502 -8.552 1.00 93.50 256 ASP A O 1
ATOM 1985 N N . ALA A 1 257 ? 28.961 -7.452 -10.132 1.00 90.25 257 ALA A N 1
ATOM 1986 C CA . ALA A 1 257 ? 27.909 -8.342 -10.620 1.00 90.25 257 ALA A CA 1
ATOM 1987 C C . ALA A 1 257 ? 27.421 -9.343 -9.552 1.00 90.25 257 ALA A C 1
ATOM 1989 O O . ALA A 1 257 ? 26.330 -9.894 -9.703 1.00 90.25 257 ALA A O 1
ATOM 1990 N N . GLY A 1 258 ? 28.219 -9.584 -8.504 1.00 91.12 258 GLY A N 1
ATOM 1991 C CA . GLY A 1 258 ? 27.872 -10.438 -7.371 1.00 91.12 258 GLY A CA 1
ATOM 1992 C C . GLY A 1 258 ? 26.990 -9.770 -6.316 1.00 91.12 258 GLY A C 1
ATOM 1993 O O . GLY A 1 258 ? 26.494 -10.485 -5.454 1.00 91.12 258 GLY A O 1
ATOM 1994 N N . PHE A 1 259 ? 26.768 -8.453 -6.391 1.00 93.12 259 PHE A N 1
ATOM 1995 C CA . PHE A 1 259 ? 25.912 -7.728 -5.450 1.00 93.12 259 PHE A CA 1
ATOM 1996 C C . PHE A 1 259 ? 24.467 -8.240 -5.521 1.00 93.12 259 PHE A C 1
ATOM 1998 O O . PHE A 1 259 ? 23.851 -8.219 -6.592 1.00 93.12 259 PHE A O 1
ATOM 2005 N N . ASP A 1 260 ? 23.915 -8.684 -4.397 1.00 91.00 260 ASP A N 1
ATOM 2006 C CA . ASP A 1 260 ? 22.531 -9.134 -4.278 1.00 91.00 260 ASP A CA 1
ATOM 2007 C C . ASP A 1 260 ? 21.683 -8.046 -3.612 1.00 91.00 260 ASP A C 1
ATOM 2009 O O . ASP A 1 260 ? 21.766 -7.806 -2.406 1.00 91.00 260 ASP A O 1
ATOM 2013 N N . ILE A 1 261 ? 20.818 -7.390 -4.393 1.00 91.50 261 ILE A N 1
ATOM 2014 C CA . ILE A 1 261 ? 19.964 -6.312 -3.880 1.00 91.50 261 ILE A CA 1
ATOM 2015 C C . ILE A 1 261 ? 18.974 -6.800 -2.812 1.00 91.50 261 ILE A C 1
ATOM 2017 O O . ILE A 1 261 ? 18.374 -5.976 -2.132 1.00 91.50 261 ILE A O 1
ATOM 2021 N N . ALA A 1 262 ? 18.741 -8.107 -2.670 1.00 86.62 262 ALA A N 1
ATOM 2022 C CA . ALA A 1 262 ? 17.854 -8.617 -1.636 1.00 86.62 262 ALA A CA 1
ATOM 2023 C C . ALA A 1 262 ? 18.494 -8.530 -0.244 1.00 86.62 262 ALA A C 1
ATOM 2025 O O . ALA A 1 262 ? 17.769 -8.323 0.728 1.00 86.62 262 ALA A O 1
ATOM 2026 N N . VAL A 1 263 ? 19.825 -8.658 -0.139 1.00 83.00 263 VAL A N 1
ATOM 2027 C CA . VAL A 1 263 ? 20.533 -8.842 1.146 1.00 83.00 263 VAL A CA 1
ATOM 2028 C C . VAL A 1 263 ? 21.734 -7.913 1.362 1.00 83.00 263 VAL A C 1
ATOM 2030 O O . VAL A 1 263 ? 22.037 -7.580 2.506 1.00 83.00 263 VAL A O 1
ATOM 2033 N N . ASP A 1 264 ? 22.381 -7.418 0.304 1.00 87.38 264 ASP A N 1
ATOM 2034 C CA . ASP A 1 264 ? 23.607 -6.610 0.398 1.00 87.38 264 ASP A CA 1
ATOM 2035 C C . ASP A 1 264 ? 23.342 -5.101 0.555 1.00 87.38 264 ASP A C 1
ATOM 2037 O O . ASP A 1 264 ? 24.278 -4.299 0.646 1.00 87.38 264 ASP A O 1
ATOM 2041 N N . ILE A 1 265 ? 22.071 -4.689 0.644 1.00 92.00 265 ILE A N 1
ATOM 2042 C CA . ILE A 1 265 ? 21.622 -3.284 0.735 1.00 92.00 265 ILE A CA 1
ATOM 2043 C C . ILE A 1 265 ? 22.274 -2.520 1.891 1.00 92.00 265 ILE A C 1
ATOM 2045 O O . ILE A 1 265 ? 22.461 -1.307 1.819 1.00 92.00 265 ILE A O 1
ATOM 2049 N N . THR A 1 266 ? 22.664 -3.205 2.966 1.00 89.31 266 THR A N 1
ATOM 2050 C CA . THR A 1 266 ? 23.355 -2.581 4.103 1.00 89.31 266 THR A CA 1
ATOM 2051 C C . THR A 1 266 ? 24.755 -2.064 3.773 1.00 89.31 266 THR A C 1
ATOM 2053 O O . THR A 1 266 ? 25.291 -1.277 4.545 1.00 89.31 266 THR A O 1
ATOM 2056 N N . SER A 1 267 ? 25.366 -2.525 2.679 1.00 88.88 267 SER A N 1
ATOM 2057 C CA . SER A 1 267 ? 26.721 -2.132 2.266 1.00 88.88 267 SER A CA 1
ATOM 2058 C C . SER A 1 267 ? 26.758 -0.919 1.330 1.00 88.88 267 SER A C 1
ATOM 2060 O O . SER A 1 267 ? 27.841 -0.482 0.939 1.00 88.88 267 SER A O 1
ATOM 2062 N N . LEU A 1 268 ? 25.590 -0.380 0.965 1.00 92.25 268 LEU A N 1
ATOM 2063 C CA . LEU A 1 268 ? 25.485 0.751 0.054 1.00 92.25 268 LEU A CA 1
ATOM 2064 C C . LEU A 1 268 ? 26.079 2.029 0.651 1.00 92.25 268 LEU A C 1
ATOM 2066 O O . LEU A 1 268 ? 25.887 2.341 1.825 1.00 92.25 268 LEU A O 1
ATOM 2070 N N . ASP A 1 269 ? 26.754 2.792 -0.205 1.00 89.25 269 ASP A N 1
ATOM 2071 C CA . ASP A 1 269 ? 27.160 4.164 0.086 1.00 89.25 269 ASP A CA 1
ATOM 2072 C C . ASP A 1 269 ? 25.948 5.078 -0.149 1.00 89.25 269 ASP A C 1
ATOM 2074 O O . ASP A 1 269 ? 25.523 5.293 -1.289 1.00 89.25 269 ASP A O 1
ATOM 2078 N N . LEU A 1 270 ? 25.320 5.517 0.941 1.00 93.38 270 LEU A N 1
ATOM 2079 C CA . LEU A 1 270 ? 24.100 6.330 0.940 1.00 93.38 270 LEU A CA 1
ATOM 2080 C C . LEU A 1 270 ? 24.437 7.769 1.338 1.00 93.38 270 LEU A C 1
ATOM 2082 O O . LEU A 1 270 ? 25.409 8.002 2.062 1.00 93.38 270 LEU A O 1
ATOM 2086 N N . SER A 1 271 ? 23.617 8.742 0.925 1.00 93.75 271 SER A N 1
ATOM 2087 C CA . SER A 1 271 ? 23.745 10.101 1.460 1.00 93.75 271 SER A CA 1
ATOM 2088 C C . SER A 1 271 ? 23.591 10.117 2.985 1.00 93.75 271 SER A C 1
ATOM 2090 O O . SER A 1 271 ? 22.977 9.229 3.576 1.00 93.75 271 SER A O 1
ATOM 2092 N N . GLU A 1 272 ? 24.145 11.142 3.637 1.00 95.00 272 GLU A N 1
ATOM 2093 C CA . GLU A 1 272 ? 24.065 11.293 5.097 1.00 95.00 272 GLU A CA 1
ATOM 2094 C C . GLU A 1 272 ? 22.609 11.280 5.589 1.00 95.00 272 GLU A C 1
ATOM 2096 O O . GLU A 1 272 ? 22.285 10.560 6.531 1.00 95.00 272 GLU A O 1
ATOM 2101 N N . GLU A 1 273 ? 21.721 11.997 4.893 1.00 94.38 273 GLU A N 1
ATOM 2102 C CA . GLU A 1 273 ? 20.297 12.072 5.228 1.00 94.38 273 GLU A CA 1
ATOM 2103 C C . GLU A 1 273 ? 19.596 10.714 5.065 1.00 94.38 273 GLU A C 1
ATOM 2105 O O . GLU A 1 273 ? 18.880 10.273 5.966 1.00 94.38 273 GLU A O 1
ATOM 2110 N N . LEU A 1 274 ? 19.833 10.012 3.950 1.00 94.81 274 LEU A N 1
ATOM 2111 C CA . LEU A 1 274 ? 19.255 8.687 3.723 1.00 94.81 274 LEU A CA 1
ATOM 2112 C C . LEU A 1 274 ? 19.797 7.656 4.723 1.00 94.81 274 LEU A C 1
ATOM 2114 O O . LEU A 1 274 ? 19.038 6.839 5.241 1.00 94.81 274 LEU A O 1
ATOM 2118 N N . SER A 1 275 ? 21.093 7.708 5.026 1.00 94.81 275 SER A N 1
ATOM 2119 C CA . SER A 1 275 ? 21.741 6.829 6.001 1.00 94.81 275 SER A CA 1
ATOM 2120 C C . SER A 1 275 ? 21.170 7.025 7.408 1.00 94.81 275 SER A C 1
ATOM 2122 O O . SER A 1 275 ? 20.852 6.042 8.079 1.00 94.81 275 SER A O 1
ATOM 2124 N N . GLU A 1 276 ? 20.968 8.272 7.848 1.00 94.50 276 GLU A N 1
ATOM 2125 C CA . GLU A 1 276 ? 20.303 8.579 9.122 1.00 94.50 276 GLU A CA 1
ATOM 2126 C C . GLU A 1 276 ? 18.893 7.973 9.162 1.00 94.50 276 GLU A C 1
ATOM 2128 O O . GLU A 1 276 ? 18.564 7.224 10.086 1.00 94.50 276 GLU A O 1
ATOM 2133 N N . VAL A 1 277 ? 18.089 8.230 8.124 1.00 94.56 277 VAL A N 1
ATOM 2134 C CA . VAL A 1 277 ? 16.706 7.743 8.037 1.00 94.56 277 VAL A CA 1
ATOM 2135 C C . VAL A 1 277 ? 16.639 6.215 8.046 1.00 94.56 277 VAL A C 1
ATOM 2137 O O . VAL A 1 277 ? 15.811 5.633 8.749 1.00 94.56 277 VAL A O 1
ATOM 2140 N N . VAL A 1 278 ? 17.516 5.547 7.297 1.00 93.94 278 VAL A N 1
ATOM 2141 C CA . VAL A 1 278 ? 17.575 4.082 7.245 1.00 93.94 278 VAL A CA 1
ATOM 2142 C C . VAL A 1 278 ? 17.976 3.501 8.599 1.00 93.94 278 VAL A C 1
ATOM 2144 O O . VAL A 1 278 ? 17.334 2.559 9.065 1.00 93.94 278 VAL A O 1
ATOM 2147 N N . ASN A 1 279 ? 19.009 4.042 9.246 1.00 91.81 279 ASN A N 1
ATOM 2148 C CA . ASN A 1 279 ? 19.514 3.495 10.505 1.00 91.81 279 ASN A CA 1
ATOM 2149 C C . ASN A 1 279 ? 18.506 3.676 11.649 1.00 91.81 279 ASN A C 1
ATOM 2151 O O . ASN A 1 279 ? 18.203 2.708 12.345 1.00 91.81 279 ASN A O 1
ATOM 2155 N N . GLU A 1 280 ? 17.921 4.868 11.803 1.00 91.62 280 GLU A N 1
ATOM 2156 C CA . GLU A 1 280 ? 16.863 5.104 12.798 1.00 91.62 280 GLU A CA 1
ATOM 2157 C C . GLU A 1 280 ? 15.609 4.264 12.510 1.00 91.62 280 GLU A C 1
ATOM 2159 O O . GLU A 1 280 ? 15.009 3.683 13.419 1.00 91.62 280 GLU A O 1
ATOM 2164 N N . GLY A 1 281 ? 15.215 4.167 11.237 1.00 90.38 281 GLY A N 1
ATOM 2165 C CA . GLY A 1 281 ? 14.058 3.383 10.824 1.00 90.38 281 GLY A CA 1
ATOM 2166 C C . GLY A 1 281 ? 14.228 1.886 11.094 1.00 90.38 281 GLY A C 1
ATOM 2167 O O . GLY A 1 281 ? 13.281 1.242 11.543 1.00 90.38 281 GLY A O 1
ATOM 2168 N N . ARG A 1 282 ? 15.425 1.326 10.868 1.00 90.25 282 ARG A N 1
ATOM 2169 C CA . ARG A 1 282 ? 15.723 -0.099 11.096 1.00 90.25 282 ARG A CA 1
ATOM 2170 C C . ARG A 1 282 ? 15.619 -0.491 12.564 1.00 90.25 282 ARG A C 1
ATOM 2172 O O . ARG A 1 282 ? 15.049 -1.539 12.859 1.00 90.25 282 ARG A O 1
ATOM 2179 N N . GLU A 1 283 ? 16.112 0.347 13.472 1.00 86.06 283 GLU A N 1
ATOM 2180 C CA . GLU A 1 283 ? 15.997 0.103 14.917 1.00 86.06 283 GLU A CA 1
ATOM 2181 C C . GLU A 1 283 ? 14.523 0.043 15.354 1.00 86.06 283 GLU A C 1
ATOM 2183 O O . GLU A 1 283 ? 14.100 -0.898 16.029 1.00 86.06 283 GLU A O 1
ATOM 2188 N N . ASN A 1 284 ? 13.699 0.988 14.883 1.00 81.38 284 ASN A N 1
ATOM 2189 C CA . ASN A 1 284 ? 12.260 1.004 15.170 1.00 81.38 284 ASN A CA 1
ATOM 2190 C C . ASN A 1 284 ? 11.515 -0.185 14.542 1.00 81.38 284 ASN A C 1
ATOM 2192 O O . ASN A 1 284 ? 10.588 -0.743 15.148 1.00 81.38 284 ASN A O 1
ATOM 2196 N N . LEU A 1 285 ? 11.911 -0.562 13.322 1.00 83.69 285 LEU A N 1
ATOM 2197 C CA . LEU A 1 285 ? 11.325 -1.675 12.586 1.00 83.69 285 LEU A CA 1
ATOM 2198 C C . LEU A 1 285 ? 11.622 -3.003 13.277 1.00 83.69 285 LEU A C 1
ATOM 2200 O O . LEU A 1 285 ? 10.699 -3.794 13.438 1.00 83.69 285 LEU A O 1
ATOM 2204 N N . LYS A 1 286 ? 12.860 -3.226 13.734 1.00 83.12 286 LYS A N 1
ATOM 2205 C CA . LYS A 1 286 ? 13.261 -4.468 14.405 1.00 83.12 286 LYS A CA 1
ATOM 2206 C C . LYS A 1 286 ? 12.399 -4.745 15.634 1.00 83.12 286 LYS A C 1
ATOM 2208 O O . LYS A 1 286 ? 11.790 -5.806 15.713 1.00 83.12 286 LYS A O 1
ATOM 2213 N N . VAL A 1 287 ? 12.275 -3.768 16.535 1.00 81.88 287 VAL A N 1
ATOM 2214 C CA . VAL A 1 287 ? 11.443 -3.904 17.745 1.00 81.88 287 VAL A CA 1
ATOM 2215 C C . VAL A 1 287 ? 9.985 -4.170 17.373 1.00 81.88 287 VAL A C 1
ATOM 2217 O O . VAL A 1 287 ? 9.360 -5.089 17.892 1.00 81.88 287 VAL A O 1
ATOM 2220 N N . SER A 1 288 ? 9.442 -3.394 16.432 1.00 81.25 288 SER A N 1
ATOM 2221 C CA . SER A 1 288 ? 8.042 -3.548 16.027 1.00 81.25 288 SER A CA 1
ATOM 2222 C C . SER A 1 288 ? 7.771 -4.889 15.341 1.00 81.25 288 SER A C 1
ATOM 2224 O O . SER A 1 288 ? 6.675 -5.426 15.476 1.00 81.25 288 SER A O 1
ATOM 2226 N N . PHE A 1 289 ? 8.751 -5.428 14.616 1.00 83.88 289 PHE A N 1
ATOM 2227 C CA . PHE A 1 289 ? 8.616 -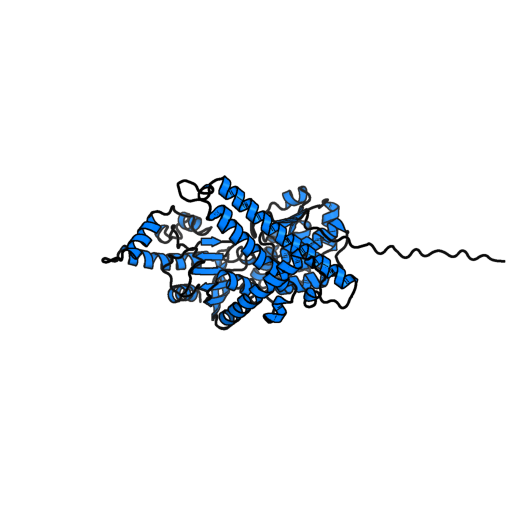6.691 13.907 1.00 83.88 289 PHE A CA 1
ATOM 2228 C C . PHE A 1 289 ? 8.797 -7.895 14.838 1.00 83.88 289 PHE A C 1
ATOM 2230 O O . PHE A 1 289 ? 8.070 -8.874 14.702 1.00 83.88 289 PHE A O 1
ATOM 2237 N N . GLU A 1 290 ? 9.683 -7.809 15.833 1.00 86.81 290 GLU A N 1
ATOM 2238 C CA . GLU A 1 290 ? 9.777 -8.797 16.916 1.00 86.81 290 GLU A CA 1
ATOM 2239 C C . GLU A 1 290 ? 8.463 -8.889 17.709 1.00 86.81 290 GLU A C 1
ATOM 2241 O O . GLU A 1 290 ? 7.953 -9.993 17.915 1.00 86.81 290 GLU A O 1
ATOM 2246 N N . ASP A 1 291 ? 7.880 -7.744 18.087 1.00 85.19 291 ASP A N 1
ATOM 2247 C CA . ASP A 1 291 ? 6.562 -7.681 18.736 1.00 85.19 291 ASP A CA 1
ATOM 2248 C C . ASP A 1 291 ? 5.482 -8.324 17.847 1.00 85.19 291 ASP A C 1
ATOM 2250 O O . ASP A 1 291 ? 4.709 -9.172 18.298 1.00 85.19 291 ASP A O 1
ATOM 2254 N N . PHE A 1 292 ? 5.462 -7.963 16.558 1.00 89.69 292 PHE A N 1
ATOM 2255 C CA . PHE A 1 292 ? 4.527 -8.526 15.586 1.00 89.69 292 PHE A CA 1
ATOM 2256 C C . PHE A 1 292 ? 4.638 -10.047 15.490 1.00 89.69 292 PHE A C 1
ATOM 2258 O O . PHE A 1 292 ? 3.608 -10.711 15.534 1.00 89.69 292 PHE A O 1
ATOM 2265 N N . LEU A 1 293 ? 5.842 -10.621 15.381 1.00 88.75 293 LEU A N 1
ATOM 2266 C CA . LEU A 1 293 ? 5.987 -12.074 15.244 1.00 88.75 293 LEU A CA 1
ATOM 2267 C C . LEU A 1 293 ? 5.469 -12.824 16.463 1.00 88.75 293 LEU A C 1
ATOM 2269 O O . LEU A 1 293 ? 4.764 -13.819 16.305 1.00 88.75 293 LEU A O 1
ATOM 2273 N N . GLN A 1 294 ? 5.751 -12.323 17.665 1.00 89.44 294 GLN A N 1
ATOM 2274 C CA . GLN A 1 294 ? 5.246 -12.936 18.892 1.00 89.44 294 GLN A CA 1
ATOM 2275 C C . GLN A 1 294 ? 3.716 -12.934 18.956 1.00 89.44 294 GLN A C 1
ATOM 2277 O O . GLN A 1 294 ? 3.122 -13.892 19.460 1.00 89.44 294 GLN A O 1
ATOM 2282 N N . ASP A 1 295 ? 3.077 -11.868 18.475 1.00 90.44 295 ASP A N 1
ATOM 2283 C CA . ASP A 1 295 ? 1.620 -11.767 18.405 1.00 90.44 295 ASP A CA 1
ATOM 2284 C C . ASP A 1 295 ? 1.062 -12.634 17.253 1.00 90.44 295 ASP A C 1
ATOM 2286 O O . ASP A 1 295 ? 0.060 -13.331 17.419 1.00 90.44 295 ASP A O 1
ATOM 2290 N N . PHE A 1 296 ? 1.725 -12.649 16.092 1.00 91.44 296 PHE A N 1
ATOM 2291 C CA . PHE A 1 296 ? 1.291 -13.339 14.871 1.00 91.44 296 PHE A CA 1
ATOM 2292 C C . PHE A 1 296 ? 1.402 -14.866 14.967 1.00 91.44 296 PHE A C 1
ATOM 2294 O O . PHE A 1 296 ? 0.577 -15.600 14.411 1.00 91.44 296 PHE A O 1
ATOM 2301 N N . GLU A 1 297 ? 2.390 -15.372 15.704 1.00 90.94 297 GLU A N 1
ATOM 2302 C CA . GLU A 1 297 ? 2.506 -16.796 16.028 1.00 90.94 297 GLU A CA 1
ATOM 2303 C C . GLU A 1 297 ? 1.352 -17.280 16.915 1.00 90.94 297 GLU A C 1
ATOM 2305 O O . GLU A 1 297 ? 0.897 -18.414 16.762 1.00 90.94 297 GLU A O 1
ATOM 2310 N N . LYS A 1 298 ? 0.839 -16.415 17.800 1.00 91.81 298 LYS A N 1
ATOM 2311 C CA . LYS A 1 298 ? -0.301 -16.705 18.687 1.00 91.81 298 LYS A CA 1
ATOM 2312 C C . LYS A 1 298 ? -1.657 -16.449 18.030 1.00 91.81 298 LYS A C 1
ATOM 2314 O O . LYS A 1 298 ? -2.674 -16.874 18.578 1.00 91.81 298 LYS A O 1
ATOM 2319 N N . ALA A 1 299 ? -1.683 -15.738 16.903 1.00 92.50 299 ALA A N 1
ATOM 2320 C CA . ALA A 1 299 ? -2.909 -15.417 16.191 1.00 92.50 299 ALA A CA 1
ATOM 2321 C C . ALA A 1 299 ? -3.596 -16.688 15.673 1.00 92.50 299 ALA A C 1
ATOM 2323 O O . ALA A 1 299 ? -2.951 -17.598 15.137 1.00 92.50 299 ALA A O 1
ATOM 2324 N N . GLU A 1 300 ? -4.917 -16.727 15.816 1.00 93.19 300 GLU A N 1
ATOM 2325 C CA . GLU A 1 300 ? -5.747 -17.807 15.304 1.00 93.19 300 GLU A CA 1
ATOM 2326 C C . GLU A 1 300 ? -5.813 -17.707 13.778 1.00 93.19 300 GLU A C 1
ATOM 2328 O O . GLU A 1 300 ? -6.140 -16.654 13.236 1.00 93.19 300 GLU A O 1
ATOM 2333 N N . LYS A 1 301 ? -5.499 -18.802 13.082 1.00 93.19 301 LYS A N 1
ATOM 2334 C CA . LYS A 1 301 ? -5.562 -18.887 11.620 1.00 93.19 301 LYS A CA 1
ATOM 2335 C C . LYS A 1 301 ? -6.668 -19.859 11.237 1.00 93.19 301 LYS A C 1
ATOM 2337 O O . LYS A 1 301 ? -6.758 -20.938 11.820 1.00 93.19 301 LYS A O 1
ATOM 2342 N N . GLY A 1 302 ? -7.495 -19.483 10.274 1.00 92.69 302 GLY A N 1
ATOM 2343 C CA . GLY A 1 302 ? -8.611 -20.305 9.823 1.00 92.69 302 GLY A CA 1
ATOM 2344 C C . GLY A 1 302 ? -9.194 -19.790 8.519 1.00 92.69 302 GLY A C 1
ATOM 2345 O O . GLY A 1 302 ? -8.537 -19.045 7.796 1.00 92.69 302 GLY A O 1
ATOM 2346 N N . GLN A 1 303 ? -10.434 -20.174 8.249 1.00 91.75 303 GLN A N 1
ATOM 2347 C CA . GLN A 1 303 ? -11.206 -19.681 7.115 1.00 91.75 303 GLN A CA 1
ATOM 2348 C C . GLN A 1 303 ? -12.509 -19.067 7.620 1.00 91.75 303 GLN A C 1
ATOM 2350 O O . GLN A 1 303 ? -13.019 -19.466 8.669 1.00 91.75 303 GLN A O 1
ATOM 2355 N N . ILE A 1 304 ? -13.005 -18.073 6.893 1.00 90.81 304 ILE A N 1
ATOM 2356 C CA . ILE A 1 304 ? -14.337 -17.502 7.082 1.00 90.81 304 ILE A CA 1
ATOM 2357 C C . ILE A 1 304 ? -15.055 -17.425 5.739 1.00 90.81 304 ILE A C 1
ATOM 2359 O O . ILE A 1 304 ? -14.426 -17.262 4.698 1.00 90.81 304 ILE A O 1
ATOM 2363 N N . THR A 1 305 ? -16.378 -17.501 5.774 1.00 90.44 305 THR A N 1
ATOM 2364 C CA . THR A 1 305 ? -17.254 -17.259 4.635 1.00 90.44 305 THR A CA 1
ATOM 2365 C C . THR A 1 305 ? -17.719 -15.807 4.657 1.00 90.44 305 THR A C 1
ATOM 2367 O O . THR A 1 305 ? -18.406 -15.375 5.585 1.00 90.44 305 THR A O 1
ATOM 2370 N N . ILE A 1 306 ? -17.357 -15.048 3.625 1.00 87.62 306 ILE A N 1
ATOM 2371 C CA . ILE A 1 306 ? -17.849 -13.684 3.389 1.00 87.62 306 ILE A CA 1
ATOM 2372 C C . ILE A 1 306 ? -18.408 -13.574 1.972 1.00 87.62 306 ILE A C 1
ATOM 2374 O O . ILE A 1 306 ? -18.309 -14.514 1.187 1.00 87.62 306 ILE A O 1
ATOM 2378 N N . LYS A 1 307 ? -19.015 -12.433 1.639 1.00 82.88 307 LYS A N 1
ATOM 2379 C CA . LYS A 1 307 ? -19.488 -12.180 0.277 1.00 82.88 307 LYS A CA 1
ATOM 2380 C C . LYS A 1 307 ? -18.394 -11.564 -0.584 1.00 82.88 307 LYS A C 1
ATOM 2382 O O . LYS A 1 307 ? -17.620 -10.743 -0.094 1.00 82.88 307 LYS A O 1
ATOM 2387 N N . ASP A 1 308 ? -18.363 -11.918 -1.861 1.00 79.19 308 ASP A N 1
ATOM 2388 C CA . ASP A 1 308 ? -17.674 -11.133 -2.883 1.00 79.19 308 ASP A CA 1
ATOM 2389 C C . ASP A 1 308 ? -18.502 -9.886 -3.264 1.00 79.19 308 ASP A C 1
ATOM 2391 O O . ASP A 1 308 ? -19.654 -9.710 -2.846 1.00 79.19 308 ASP A O 1
ATOM 2395 N N . ARG A 1 309 ? -17.934 -8.996 -4.084 1.00 72.75 309 ARG A N 1
ATOM 2396 C CA . ARG A 1 309 ? -18.661 -7.818 -4.598 1.00 72.75 309 ARG A CA 1
ATOM 2397 C C . ARG A 1 309 ? -19.786 -8.153 -5.586 1.00 72.75 309 ARG A C 1
ATOM 2399 O O . ARG A 1 309 ? -20.582 -7.268 -5.893 1.00 72.75 309 ARG A O 1
ATOM 2406 N N . GLN A 1 310 ? -19.882 -9.392 -6.071 1.00 68.75 310 GLN A N 1
ATOM 2407 C CA . GLN A 1 310 ? -21.006 -9.875 -6.880 1.00 68.75 310 GLN A CA 1
ATOM 2408 C C . GLN A 1 310 ? -22.136 -10.496 -6.030 1.00 68.75 310 GLN A C 1
ATOM 2410 O O . GLN A 1 310 ? -23.198 -10.812 -6.566 1.00 68.75 310 GLN A O 1
ATOM 2415 N N . GLY A 1 311 ? -21.947 -10.621 -4.712 1.00 75.00 311 GLY A N 1
ATOM 2416 C CA . GLY A 1 311 ? -22.913 -11.159 -3.756 1.00 75.00 311 GLY A CA 1
ATOM 2417 C C . GLY A 1 311 ? -22.814 -12.669 -3.502 1.00 75.00 311 GLY A C 1
ATOM 2418 O O . GLY A 1 311 ? -23.624 -13.190 -2.720 1.00 75.00 311 GLY A O 1
ATOM 2419 N N . ASN A 1 312 ? -21.851 -13.368 -4.113 1.00 78.75 312 ASN A N 1
ATOM 2420 C CA . ASN A 1 312 ? -21.629 -14.798 -3.890 1.00 78.75 312 ASN A CA 1
ATOM 2421 C C . ASN A 1 312 ? -20.866 -15.028 -2.586 1.00 78.75 312 ASN A C 1
ATOM 2423 O O . ASN A 1 312 ? -20.042 -14.209 -2.190 1.00 78.75 312 ASN A O 1
ATOM 2427 N N . ASP A 1 313 ? -21.130 -16.154 -1.930 1.00 84.88 313 ASP A N 1
ATOM 2428 C CA . ASP A 1 313 ? -20.378 -16.559 -0.745 1.00 84.88 313 ASP A CA 1
ATOM 2429 C C . ASP A 1 313 ? -19.044 -17.189 -1.167 1.00 84.88 313 ASP A C 1
ATOM 2431 O O . ASP A 1 313 ? -19.013 -18.072 -2.029 1.00 84.88 313 ASP A O 1
ATOM 2435 N N . ILE A 1 314 ? -17.953 -16.738 -0.551 1.00 83.56 314 ILE A N 1
ATOM 2436 C CA . ILE A 1 314 ? -16.587 -17.205 -0.794 1.00 83.56 314 ILE A CA 1
ATOM 2437 C C . ILE A 1 314 ? -15.891 -17.513 0.534 1.00 83.56 314 ILE A C 1
ATOM 2439 O O . ILE A 1 314 ? -16.046 -16.786 1.518 1.00 83.56 314 ILE A O 1
ATOM 2443 N N . GLU A 1 315 ? -15.118 -18.598 0.561 1.00 88.44 315 GLU A N 1
ATOM 2444 C CA . GLU A 1 315 ? -14.237 -18.918 1.685 1.00 88.44 315 GLU A CA 1
ATOM 2445 C C . GLU A 1 315 ? -12.920 -18.160 1.525 1.00 88.44 315 GLU A C 1
ATOM 2447 O O . GLU A 1 315 ? -12.234 -18.298 0.513 1.00 88.44 315 GLU A O 1
ATOM 2452 N N . VAL A 1 316 ? -12.556 -17.378 2.538 1.00 86.75 316 VAL A N 1
ATOM 2453 C CA . VAL A 1 316 ? -11.301 -16.622 2.579 1.00 86.75 316 VAL A CA 1
ATOM 2454 C C . VAL A 1 316 ? -10.498 -16.998 3.811 1.00 86.75 316 VAL A C 1
ATOM 2456 O O . VAL A 1 316 ? -11.051 -17.321 4.868 1.00 86.75 316 VAL A O 1
ATOM 2459 N N . ASN A 1 317 ? -9.175 -16.940 3.691 1.00 90.38 317 ASN A N 1
ATOM 2460 C CA . ASN A 1 317 ? -8.295 -17.120 4.837 1.00 90.38 317 ASN A CA 1
ATOM 2461 C C . ASN A 1 317 ? -8.493 -15.965 5.824 1.00 90.38 317 ASN A C 1
ATOM 2463 O O . ASN A 1 317 ? -8.672 -14.812 5.431 1.00 90.38 317 ASN A O 1
ATOM 2467 N N . VAL A 1 318 ? -8.430 -16.262 7.120 1.00 92.81 318 VAL A N 1
ATOM 2468 C CA . VAL A 1 318 ? -8.461 -15.244 8.171 1.00 92.81 318 VAL A CA 1
ATOM 2469 C C . VAL A 1 318 ? -7.332 -15.450 9.170 1.00 92.81 318 VAL A C 1
ATOM 2471 O O . VAL A 1 318 ? -7.024 -16.576 9.571 1.00 92.81 318 VAL A O 1
ATOM 2474 N N . VAL A 1 319 ? -6.753 -14.341 9.621 1.00 93.38 319 VAL A N 1
ATOM 2475 C CA . VAL A 1 319 ? -5.881 -14.273 10.794 1.00 93.38 319 VAL A CA 1
ATOM 2476 C C . VAL A 1 319 ? -6.559 -13.401 11.842 1.00 93.38 319 VAL A C 1
ATOM 2478 O O . VAL A 1 319 ? -6.759 -12.213 11.615 1.00 93.38 319 VAL A O 1
ATOM 2481 N N . VAL A 1 320 ? -6.895 -13.977 12.997 1.00 93.06 320 VAL A N 1
ATOM 2482 C CA . VAL A 1 320 ? -7.486 -13.264 14.136 1.00 93.06 320 VAL A CA 1
ATOM 2483 C C . VAL A 1 320 ? -6.451 -13.141 15.252 1.00 93.06 320 VAL A C 1
ATOM 2485 O O . VAL A 1 320 ? -6.087 -14.126 15.897 1.00 93.06 320 VAL A O 1
ATOM 2488 N N . GLY A 1 321 ? -5.957 -11.926 15.479 1.00 90.94 321 GLY A N 1
ATOM 2489 C CA . GLY A 1 321 ? -4.883 -11.632 16.426 1.00 90.94 321 GLY A CA 1
ATOM 2490 C C . GLY A 1 321 ? -5.256 -10.601 17.490 1.00 90.94 321 GLY A C 1
ATOM 2491 O O . GLY A 1 321 ? -6.281 -9.923 17.412 1.00 90.94 321 GLY A O 1
ATOM 2492 N N . THR A 1 322 ? -4.368 -10.451 18.469 1.00 89.44 322 THR A N 1
ATOM 2493 C CA . THR A 1 322 ? -4.409 -9.380 19.471 1.00 89.44 322 THR A CA 1
ATOM 2494 C C . THR A 1 322 ? -3.040 -8.712 19.485 1.00 89.44 322 THR A C 1
ATOM 2496 O O . THR A 1 322 ? -2.036 -9.405 19.609 1.00 89.44 322 THR A O 1
ATOM 2499 N N . SER A 1 323 ? -2.985 -7.386 19.347 1.00 87.62 323 SER A N 1
ATOM 2500 C CA . SER A 1 323 ? -1.736 -6.623 19.382 1.00 87.62 323 SER A CA 1
ATOM 2501 C C . SER A 1 323 ? -1.955 -5.199 19.876 1.00 87.62 323 SER A C 1
ATOM 2503 O O . SER A 1 323 ? -2.935 -4.546 19.519 1.00 87.62 323 SER A O 1
ATOM 2505 N N . LYS A 1 324 ? -0.982 -4.653 20.620 1.00 81.81 324 LYS A N 1
ATOM 2506 C CA . LYS A 1 324 ? -1.013 -3.250 21.078 1.00 81.81 324 LYS A CA 1
ATOM 2507 C C . LYS A 1 324 ? -0.994 -2.247 19.915 1.00 81.81 324 LYS A C 1
ATOM 2509 O O . LYS A 1 324 ? -1.397 -1.097 20.097 1.00 81.81 324 LYS A O 1
ATOM 2514 N N . LYS A 1 325 ? -0.562 -2.672 18.719 1.00 80.25 325 LYS A N 1
ATOM 2515 C CA . LYS A 1 325 ? -0.488 -1.853 17.497 1.00 80.25 325 LYS A CA 1
ATOM 2516 C C . LYS A 1 325 ? -1.251 -2.516 16.324 1.00 80.25 325 LYS A C 1
ATOM 2518 O O . LYS A 1 325 ? -0.603 -2.954 15.374 1.00 80.25 325 LYS A O 1
ATOM 2523 N N . PRO A 1 326 ? -2.601 -2.560 16.322 1.00 82.00 326 PRO A N 1
ATOM 2524 C CA . PRO A 1 326 ? -3.388 -3.299 15.319 1.00 82.00 326 PRO A CA 1
ATOM 2525 C C . PRO A 1 326 ? -3.080 -2.956 13.862 1.00 82.00 326 PRO A C 1
ATOM 2527 O O . PRO A 1 326 ? -2.924 -3.852 13.038 1.00 82.00 326 PRO A O 1
ATOM 2530 N N . LEU A 1 327 ? -2.937 -1.665 13.545 1.00 79.00 327 LEU A N 1
ATOM 2531 C CA . LEU A 1 327 ? -2.586 -1.219 12.195 1.00 79.00 327 LEU A CA 1
ATOM 2532 C C . LEU A 1 327 ? -1.192 -1.709 11.771 1.00 79.00 327 LEU A C 1
ATOM 2534 O O . LEU A 1 327 ? -1.017 -2.169 10.651 1.00 79.00 327 LEU A O 1
ATOM 2538 N N . MET A 1 328 ? -0.206 -1.641 12.673 1.00 78.88 328 MET A N 1
ATOM 2539 C CA . MET A 1 328 ? 1.152 -2.119 12.389 1.00 78.88 328 MET A CA 1
ATOM 2540 C C . MET A 1 328 ? 1.165 -3.634 12.185 1.00 78.88 328 MET A C 1
ATOM 2542 O O . MET A 1 328 ? 1.784 -4.110 11.242 1.00 78.88 328 MET A O 1
ATOM 2546 N N . PHE A 1 329 ? 0.440 -4.374 13.030 1.00 86.81 329 PHE A N 1
ATOM 2547 C CA . PHE A 1 329 ? 0.278 -5.817 12.877 1.00 86.81 329 PHE A CA 1
ATOM 2548 C C . PHE A 1 329 ? -0.327 -6.155 11.518 1.00 86.81 329 PHE A C 1
ATOM 2550 O O . PHE A 1 329 ? 0.191 -7.016 10.821 1.00 86.81 329 PHE A O 1
ATOM 2557 N N . THR A 1 330 ? -1.407 -5.469 11.143 1.00 85.12 330 THR A N 1
ATOM 2558 C CA . THR A 1 330 ? -2.113 -5.695 9.876 1.00 85.12 330 THR A CA 1
ATOM 2559 C C . THR A 1 330 ? -1.179 -5.472 8.687 1.00 85.12 330 THR A C 1
ATOM 2561 O O . THR A 1 330 ? -1.026 -6.359 7.854 1.00 85.12 330 THR A O 1
ATOM 2564 N N . ASN A 1 331 ? -0.454 -4.351 8.674 1.00 79.06 331 ASN A N 1
ATOM 2565 C CA . ASN A 1 331 ? 0.501 -4.040 7.610 1.00 79.06 331 ASN A CA 1
ATOM 2566 C C . ASN A 1 331 ? 1.663 -5.046 7.537 1.00 79.06 331 ASN A C 1
ATOM 2568 O O . ASN A 1 331 ? 2.079 -5.416 6.449 1.00 79.06 331 ASN A O 1
ATOM 2572 N N . MET A 1 332 ? 2.191 -5.500 8.680 1.00 83.69 332 MET A N 1
ATOM 2573 C CA . MET A 1 332 ? 3.259 -6.510 8.715 1.00 83.69 332 MET A CA 1
ATOM 2574 C C . MET A 1 332 ? 2.762 -7.911 8.347 1.00 83.69 332 MET A C 1
ATOM 2576 O O . MET A 1 332 ? 3.526 -8.714 7.812 1.00 83.69 332 MET A O 1
ATOM 2580 N N . ALA A 1 333 ? 1.492 -8.212 8.628 1.00 86.88 333 ALA A N 1
ATOM 2581 C CA . ALA A 1 333 ? 0.877 -9.480 8.271 1.00 86.88 333 ALA A CA 1
ATOM 2582 C C . ALA A 1 333 ? 0.796 -9.656 6.756 1.00 86.88 333 ALA A C 1
ATOM 2584 O O . ALA A 1 333 ? 1.055 -10.764 6.300 1.00 86.88 333 ALA A O 1
ATOM 2585 N N . TYR A 1 334 ? 0.522 -8.593 5.990 1.00 82.00 334 TYR A N 1
ATOM 2586 C CA . TYR A 1 334 ? 0.441 -8.648 4.523 1.00 82.00 334 TYR A CA 1
ATOM 2587 C C . TYR A 1 334 ? 1.715 -9.177 3.858 1.00 82.00 334 TYR A C 1
ATOM 2589 O O . TYR A 1 334 ? 1.631 -9.904 2.880 1.00 82.00 334 TYR A O 1
ATOM 2597 N N . ASN A 1 335 ? 2.884 -8.977 4.467 1.00 76.88 335 ASN A N 1
ATOM 2598 C CA . ASN A 1 335 ? 4.143 -9.516 3.937 1.00 76.88 335 ASN A CA 1
ATOM 2599 C C . ASN A 1 335 ? 4.321 -11.023 4.234 1.00 76.88 335 ASN A C 1
ATOM 2601 O O . ASN A 1 335 ? 5.324 -11.628 3.854 1.00 76.88 335 ASN A O 1
ATOM 2605 N N . ARG A 1 336 ? 3.385 -11.641 4.967 1.00 82.56 336 ARG A N 1
ATOM 2606 C CA . ARG A 1 336 ? 3.448 -13.041 5.427 1.00 82.56 336 ARG A CA 1
ATOM 2607 C C . ARG A 1 336 ? 2.213 -13.876 5.115 1.00 82.56 336 ARG A C 1
ATOM 2609 O O . ARG A 1 336 ? 2.251 -15.091 5.330 1.00 82.56 336 ARG A O 1
ATOM 2616 N N . VAL A 1 337 ? 1.137 -13.253 4.661 1.00 84.50 337 VAL A N 1
ATOM 2617 C CA . VAL A 1 337 ? -0.109 -13.920 4.278 1.00 84.50 337 VAL A CA 1
ATOM 2618 C C . VAL A 1 337 ? -0.387 -13.652 2.809 1.00 84.50 337 VAL A C 1
ATOM 2620 O O . VAL A 1 337 ? 0.112 -12.682 2.253 1.00 84.50 337 VAL A O 1
ATOM 2623 N N . SER A 1 338 ? -1.169 -14.517 2.175 1.00 80.50 338 SER A N 1
ATOM 2624 C CA . SER A 1 338 ? -1.619 -14.269 0.809 1.00 80.50 338 SER A CA 1
ATOM 2625 C C . SER A 1 338 ? -2.539 -13.036 0.761 1.00 80.50 338 SER A C 1
ATOM 2627 O O . SER A 1 338 ? -3.259 -12.797 1.738 1.00 80.50 338 SER A O 1
ATOM 2629 N N . PRO A 1 339 ? -2.565 -12.276 -0.354 1.00 75.06 339 PRO A N 1
ATOM 2630 C CA . PRO A 1 339 ? -3.384 -11.063 -0.474 1.00 75.06 339 PRO A CA 1
ATOM 2631 C C . PRO A 1 339 ? -4.874 -11.269 -0.154 1.00 75.06 339 PRO A C 1
ATOM 2633 O O . PRO A 1 339 ? -5.516 -10.395 0.419 1.00 75.06 339 PRO A O 1
ATOM 2636 N N . ASP A 1 340 ? -5.407 -12.465 -0.425 1.00 75.81 340 ASP A N 1
ATOM 2637 C CA . ASP A 1 340 ? -6.786 -12.888 -0.136 1.00 75.81 340 ASP A CA 1
ATOM 2638 C C . ASP A 1 340 ? -7.098 -13.151 1.352 1.00 75.81 340 ASP A C 1
ATOM 2640 O O . ASP A 1 340 ? -8.196 -13.598 1.692 1.00 75.81 340 ASP A O 1
ATOM 2644 N N . THR A 1 341 ? -6.156 -12.879 2.257 1.00 86.06 341 THR A N 1
ATOM 2645 C CA . THR A 1 341 ? -6.325 -13.099 3.694 1.00 86.06 341 THR A CA 1
ATOM 2646 C C . THR A 1 341 ? -6.906 -11.871 4.394 1.00 86.06 341 THR A C 1
ATOM 2648 O O . THR A 1 341 ? -6.339 -10.779 4.363 1.00 86.06 341 THR A O 1
ATOM 2651 N N . VAL A 1 342 ? -7.994 -12.068 5.140 1.00 88.56 342 VAL A N 1
ATOM 2652 C CA . VAL A 1 342 ? -8.525 -11.077 6.084 1.00 88.56 342 VAL A CA 1
ATOM 2653 C C . VAL A 1 342 ? -7.683 -11.090 7.362 1.00 88.56 342 VAL A C 1
ATOM 2655 O O . VAL A 1 342 ? -7.588 -12.105 8.051 1.00 88.56 342 VAL A O 1
ATOM 2658 N N . VAL A 1 343 ? -7.095 -9.957 7.733 1.00 90.56 343 VAL A N 1
ATOM 2659 C CA . VAL A 1 343 ? -6.310 -9.799 8.963 1.00 90.56 343 VAL A CA 1
ATOM 2660 C C . VAL A 1 343 ? -7.108 -8.976 9.972 1.00 90.56 343 VAL A C 1
ATOM 2662 O O . VAL A 1 343 ? -7.262 -7.768 9.834 1.00 90.56 343 VAL A O 1
ATOM 2665 N N . ALA A 1 344 ? -7.624 -9.638 11.004 1.00 90.62 344 ALA A N 1
ATOM 2666 C CA . ALA A 1 344 ? -8.482 -9.072 12.038 1.00 90.62 344 ALA A CA 1
ATOM 2667 C C . ALA A 1 344 ? -7.736 -8.992 13.379 1.00 90.62 344 ALA A C 1
ATOM 2669 O O . ALA A 1 344 ? -7.465 -10.005 14.017 1.00 90.62 344 ALA A O 1
ATOM 2670 N N . VAL A 1 345 ? -7.414 -7.786 13.843 1.00 89.62 345 VAL A N 1
ATOM 2671 C CA . VAL A 1 345 ? -6.551 -7.560 15.010 1.00 89.62 345 VAL A CA 1
ATOM 2672 C C . VAL A 1 345 ? -7.238 -6.695 16.053 1.00 89.62 345 VAL A C 1
ATOM 2674 O O . VAL A 1 345 ? -7.590 -5.547 15.783 1.00 89.62 345 VAL A O 1
ATOM 2677 N N . TYR A 1 346 ? -7.355 -7.207 17.276 1.00 88.75 346 TYR A N 1
ATOM 2678 C CA . TYR A 1 346 ? -7.832 -6.446 18.431 1.00 88.75 346 TYR A CA 1
ATOM 2679 C C . TYR A 1 346 ? -6.689 -5.709 19.152 1.00 88.75 346 TYR A C 1
ATOM 2681 O O . TYR A 1 346 ? -5.580 -6.225 19.259 1.00 88.75 346 TYR A O 1
ATOM 2689 N N . GLY A 1 347 ? -6.957 -4.511 19.681 1.00 82.19 347 GLY A N 1
ATOM 2690 C CA . GLY A 1 347 ? -5.969 -3.637 20.332 1.00 82.19 347 GLY A CA 1
ATOM 2691 C C . GLY A 1 347 ? -5.425 -4.097 21.692 1.00 82.19 347 GLY A C 1
ATOM 2692 O O . GLY A 1 347 ? -4.354 -3.652 22.103 1.00 82.19 347 GLY A O 1
ATOM 2693 N N . GLY A 1 348 ? -6.138 -4.969 22.405 1.00 74.19 348 GLY A N 1
ATOM 2694 C CA . GLY A 1 348 ? -5.792 -5.374 23.775 1.00 74.19 348 GLY A CA 1
ATOM 2695 C C . GLY A 1 348 ? -6.090 -4.305 24.845 1.00 74.19 348 GLY A C 1
ATOM 2696 O O . GLY A 1 348 ? -6.452 -3.170 24.537 1.00 74.19 348 GLY A O 1
ATOM 2697 N N . GLU A 1 349 ? -5.948 -4.679 26.124 1.00 58.53 349 GLU A N 1
ATOM 2698 C CA . GLU A 1 349 ? -6.497 -3.937 27.280 1.00 58.53 349 GLU A CA 1
ATOM 2699 C C . GLU A 1 349 ? -5.702 -2.687 27.736 1.00 58.53 349 GLU A C 1
ATOM 2701 O O . GLU A 1 349 ? -6.240 -1.845 28.451 1.00 58.53 349 GLU A O 1
ATOM 2706 N N . GLU A 1 350 ? -4.447 -2.493 27.314 1.00 56.28 350 GLU A N 1
ATOM 2707 C CA . GLU A 1 350 ? -3.609 -1.356 27.749 1.00 56.28 350 GLU A CA 1
ATOM 2708 C C . GLU A 1 350 ? -3.285 -0.393 26.604 1.00 56.28 350 GLU A C 1
ATOM 2710 O O . GLU A 1 350 ? -2.195 -0.455 26.021 1.00 56.28 350 GLU A O 1
ATOM 2715 N N . ARG A 1 351 ? -4.195 0.535 26.276 1.00 56.19 351 ARG A N 1
ATOM 2716 C CA . ARG A 1 351 ? -3.918 1.532 25.229 1.00 56.19 351 ARG A CA 1
ATOM 2717 C C . ARG A 1 351 ? -4.220 2.961 25.644 1.00 56.19 351 ARG A C 1
ATOM 2719 O O . ARG A 1 351 ? -5.340 3.318 25.992 1.00 56.19 351 ARG A O 1
ATOM 2726 N N . ALA A 1 352 ? -3.194 3.805 25.535 1.00 47.16 352 ALA A N 1
ATOM 2727 C CA . ALA A 1 352 ? -3.313 5.245 25.731 1.00 47.16 352 ALA A CA 1
ATOM 2728 C C . ALA A 1 352 ? -3.874 5.962 24.478 1.00 47.16 352 ALA A C 1
ATOM 2730 O O . ALA A 1 352 ? -4.567 6.972 24.613 1.00 47.16 352 ALA A O 1
ATOM 2731 N N . PHE A 1 353 ? -3.603 5.463 23.261 1.00 51.47 353 PHE A N 1
ATOM 2732 C CA . PHE A 1 353 ? -4.002 6.048 21.964 1.00 51.47 353 PHE A CA 1
ATOM 2733 C C . PHE A 1 353 ? -4.102 4.943 20.872 1.00 51.47 353 PHE A C 1
ATOM 2735 O O . PHE A 1 353 ? -3.367 3.964 20.973 1.00 51.47 353 PHE A O 1
ATOM 2742 N N . GLY A 1 354 ? -4.955 5.093 19.839 1.00 58.53 354 GLY A N 1
ATOM 2743 C CA . GLY A 1 354 ? -5.018 4.206 18.645 1.00 58.53 354 GLY A CA 1
ATOM 2744 C C . GLY A 1 354 ? -6.360 3.477 18.391 1.00 58.53 354 GLY A C 1
ATOM 2745 O O . GLY A 1 354 ? -7.273 3.570 19.207 1.00 58.53 354 GLY A O 1
ATOM 2746 N N . ASP A 1 355 ? -6.477 2.732 17.279 1.00 68.25 355 ASP A N 1
ATOM 2747 C CA . ASP A 1 355 ? -7.720 2.068 16.795 1.00 68.25 355 ASP A CA 1
ATOM 2748 C C . ASP A 1 355 ? -8.063 0.788 17.567 1.00 68.25 355 ASP A C 1
ATOM 2750 O O . ASP A 1 355 ? -7.214 -0.095 17.633 1.00 68.25 355 ASP A O 1
ATOM 2754 N N . ASN A 1 356 ? -9.249 0.657 18.183 1.00 77.19 356 ASN A N 1
ATOM 2755 C CA . ASN A 1 356 ? -9.586 -0.476 19.086 1.00 77.19 356 ASN A CA 1
ATOM 2756 C C . ASN A 1 356 ? -9.500 -1.852 18.432 1.00 77.19 356 ASN A C 1
ATOM 2758 O O . ASN A 1 356 ? -9.192 -2.837 19.101 1.00 77.19 356 ASN A O 1
ATOM 2762 N N . TYR A 1 357 ? -9.669 -1.891 17.125 1.00 80.19 357 TYR A N 1
ATOM 2763 C CA . TYR A 1 357 ? -9.280 -3.004 16.285 1.00 80.19 357 TYR A CA 1
ATOM 2764 C C . TYR A 1 357 ? -9.002 -2.486 14.876 1.00 80.19 357 TYR A C 1
ATOM 2766 O O . TYR A 1 357 ? -9.398 -1.371 14.516 1.00 80.19 357 TYR A O 1
ATOM 2774 N N . ASN A 1 358 ? -8.350 -3.326 14.085 1.00 84.25 358 ASN A N 1
ATOM 2775 C CA . ASN A 1 358 ? -8.210 -3.172 12.647 1.00 84.25 358 ASN A CA 1
ATOM 2776 C C . ASN A 1 358 ? -8.583 -4.510 11.999 1.00 84.25 358 ASN A C 1
ATOM 2778 O O . ASN A 1 358 ? -8.033 -5.537 12.384 1.00 84.25 358 ASN A O 1
ATOM 2782 N N . ILE A 1 359 ? -9.548 -4.511 11.084 1.00 84.19 359 ILE A N 1
ATOM 2783 C CA . ILE A 1 359 ? -9.817 -5.646 10.201 1.00 84.19 359 ILE A CA 1
ATOM 2784 C C . ILE A 1 359 ? -9.463 -5.197 8.798 1.00 84.19 359 ILE A C 1
ATOM 2786 O O . ILE A 1 359 ? -10.244 -4.504 8.143 1.00 84.19 359 ILE A O 1
ATOM 2790 N N . GLY A 1 360 ? -8.267 -5.562 8.374 1.00 79.62 360 GLY A N 1
ATOM 2791 C CA . GLY A 1 360 ? -7.744 -5.222 7.073 1.00 79.62 360 GLY A CA 1
ATOM 2792 C C . GLY A 1 360 ? -7.815 -6.386 6.100 1.00 79.62 360 GLY A C 1
ATOM 2793 O O . GLY A 1 360 ? -7.734 -7.554 6.472 1.00 79.62 360 GLY A O 1
ATOM 2794 N N . ILE A 1 361 ? -7.966 -6.030 4.838 1.00 75.31 361 ILE A N 1
ATOM 2795 C CA . ILE A 1 361 ? -7.611 -6.844 3.678 1.00 75.31 361 ILE A CA 1
ATOM 2796 C C . ILE A 1 361 ? -6.571 -6.043 2.907 1.00 75.31 361 ILE A C 1
ATOM 2798 O O . ILE A 1 361 ? -6.535 -4.809 3.045 1.00 75.31 361 ILE A O 1
ATOM 2802 N N . THR A 1 362 ? -5.724 -6.701 2.112 1.00 68.75 362 THR A N 1
ATOM 2803 C CA . THR A 1 362 ? -4.861 -5.919 1.223 1.00 68.75 362 THR A CA 1
ATOM 2804 C C . THR A 1 362 ? -5.758 -5.031 0.355 1.00 68.75 362 THR A C 1
ATOM 2806 O O . THR A 1 362 ? -6.872 -5.441 -0.004 1.00 68.75 362 THR A O 1
ATOM 2809 N N . PRO A 1 363 ? -5.353 -3.784 0.058 1.00 61.78 363 PRO A N 1
ATOM 2810 C CA . PRO A 1 363 ? -6.190 -2.884 -0.735 1.00 61.78 363 PRO A CA 1
ATOM 2811 C C . PRO A 1 363 ? -6.631 -3.497 -2.077 1.00 61.78 363 PRO A C 1
ATOM 2813 O O . PRO A 1 363 ? -7.703 -3.179 -2.585 1.00 61.78 363 PRO A O 1
ATOM 2816 N N . ASP A 1 364 ? -5.840 -4.428 -2.600 1.00 57.81 364 ASP A N 1
ATOM 2817 C CA . ASP A 1 364 ? -6.041 -5.210 -3.824 1.00 57.81 364 ASP A CA 1
ATOM 2818 C C . ASP A 1 364 ? -7.330 -6.030 -3.776 1.00 57.81 364 ASP A C 1
ATOM 2820 O O . ASP A 1 364 ? -8.047 -6.144 -4.768 1.00 57.81 364 ASP A O 1
ATOM 2824 N N . MET A 1 365 ? -7.663 -6.543 -2.591 1.00 68.38 365 MET A N 1
ATOM 2825 C CA . MET A 1 365 ? -8.866 -7.327 -2.347 1.00 68.38 365 MET A CA 1
ATOM 2826 C C . MET A 1 365 ? -10.075 -6.464 -1.975 1.00 68.38 365 MET A C 1
ATOM 2828 O O . MET A 1 365 ? -11.189 -6.983 -1.891 1.00 68.38 365 MET A O 1
ATOM 2832 N N . ALA A 1 366 ? -9.921 -5.148 -1.780 1.00 65.75 366 ALA A N 1
ATOM 2833 C CA . ALA A 1 366 ? -11.028 -4.259 -1.397 1.00 65.75 366 ALA A CA 1
ATOM 2834 C C . ALA A 1 366 ? -12.122 -4.135 -2.473 1.00 65.75 366 ALA A C 1
ATOM 2836 O O . ALA A 1 366 ? -13.292 -3.864 -2.158 1.00 65.75 366 ALA A O 1
ATOM 2837 N N . ASN A 1 367 ? -11.744 -4.370 -3.732 1.00 62.75 367 ASN A N 1
ATOM 2838 C CA . ASN A 1 367 ? -12.643 -4.428 -4.886 1.00 62.75 367 ASN A CA 1
ATOM 2839 C C . ASN A 1 367 ? -13.245 -5.825 -5.117 1.00 62.75 367 ASN A C 1
ATOM 2841 O O . ASN A 1 367 ? -14.114 -5.978 -5.973 1.00 62.75 367 ASN A O 1
ATOM 2845 N N . SER A 1 368 ? -12.828 -6.818 -4.335 1.00 68.44 368 SER A N 1
ATOM 2846 C CA . SER A 1 368 ? -13.147 -8.235 -4.546 1.00 68.44 368 SER A CA 1
ATOM 2847 C C . SER A 1 368 ? -13.987 -8.780 -3.396 1.00 68.44 368 SER A C 1
ATOM 2849 O O . SER A 1 368 ? -14.970 -9.481 -3.620 1.00 68.44 368 SER A O 1
ATOM 2851 N N . LEU A 1 369 ? -13.657 -8.382 -2.166 1.00 75.88 369 LEU A N 1
ATOM 2852 C CA . LEU A 1 369 ? -14.311 -8.808 -0.933 1.00 75.88 369 LEU A CA 1
ATOM 2853 C C . LEU A 1 369 ? -15.312 -7.750 -0.439 1.00 75.88 369 LEU A C 1
ATOM 2855 O O . LEU A 1 369 ? -15.042 -6.546 -0.469 1.00 75.88 369 LEU A O 1
ATOM 2859 N N . ASP A 1 370 ? -16.468 -8.194 0.058 1.00 77.69 370 ASP A N 1
ATOM 2860 C CA . ASP A 1 370 ? -17.464 -7.358 0.733 1.00 77.69 370 ASP A CA 1
ATOM 2861 C C . ASP A 1 370 ? -17.426 -7.579 2.256 1.00 77.69 370 ASP A C 1
ATOM 2863 O O . ASP A 1 370 ? -18.063 -8.478 2.811 1.00 77.69 370 ASP A O 1
ATOM 2867 N N . LEU A 1 371 ? -16.721 -6.689 2.961 1.00 81.19 371 LEU A N 1
ATOM 2868 C CA . LEU A 1 371 ? -16.672 -6.673 4.427 1.00 81.19 371 LEU A CA 1
ATOM 2869 C C . LEU A 1 371 ? -17.904 -6.013 5.083 1.00 81.19 371 LEU A C 1
ATOM 2871 O O . LEU A 1 371 ? -17.935 -5.871 6.309 1.00 81.19 371 LEU A O 1
ATOM 2875 N N . SER A 1 372 ? -18.942 -5.630 4.324 1.00 78.19 372 SER A N 1
ATOM 2876 C CA . SER A 1 372 ? -20.149 -4.983 4.873 1.00 78.19 372 SER A CA 1
ATOM 2877 C C . SER A 1 372 ? -20.828 -5.822 5.955 1.00 78.19 372 SER A C 1
ATOM 2879 O O . SER A 1 372 ? -21.311 -5.272 6.941 1.00 78.19 372 SER A O 1
ATOM 2881 N N . ALA A 1 373 ? -20.874 -7.148 5.787 1.00 81.69 373 ALA A N 1
ATOM 2882 C CA . ALA A 1 373 ? -21.501 -8.040 6.762 1.00 81.69 373 ALA A CA 1
ATOM 2883 C C . ALA A 1 373 ? -20.729 -8.053 8.092 1.00 81.69 373 ALA A C 1
ATOM 2885 O O . ALA A 1 373 ? -21.331 -7.942 9.159 1.00 81.69 373 ALA A O 1
ATOM 2886 N N . VAL A 1 374 ? -19.393 -8.093 8.030 1.00 86.62 374 VAL A N 1
ATOM 2887 C CA . VAL A 1 374 ? -18.521 -7.983 9.211 1.00 86.62 374 VAL A CA 1
ATOM 2888 C C . VAL A 1 374 ? -18.717 -6.624 9.889 1.00 86.62 374 VAL A C 1
ATOM 2890 O O . VAL A 1 374 ? -18.909 -6.550 11.102 1.00 86.62 374 VAL A O 1
ATOM 2893 N N . CYS A 1 375 ? -18.752 -5.545 9.101 1.00 82.25 375 CYS A N 1
ATOM 2894 C CA . CYS A 1 375 ? -19.016 -4.192 9.588 1.00 82.25 375 CYS A CA 1
ATOM 2895 C C . CYS A 1 375 ? -20.374 -4.082 10.303 1.00 82.25 375 CYS A C 1
ATOM 2897 O O . CYS A 1 375 ? -20.461 -3.484 11.379 1.00 82.25 375 CYS A O 1
ATOM 2899 N N . LEU A 1 376 ? -21.432 -4.677 9.743 1.00 81.50 376 LEU A N 1
ATOM 2900 C CA . LEU A 1 376 ? -22.767 -4.682 10.341 1.00 81.50 376 LEU A CA 1
ATOM 2901 C C . LEU A 1 376 ? -22.784 -5.429 11.680 1.00 81.50 376 LEU A C 1
ATOM 2903 O O . LEU A 1 376 ? -23.352 -4.936 12.651 1.00 81.50 376 LEU A O 1
ATOM 2907 N N . GLU A 1 377 ? -22.134 -6.588 11.764 1.00 87.31 377 GLU A N 1
ATOM 2908 C CA . GLU A 1 377 ? -22.083 -7.364 13.006 1.00 87.31 377 GLU A CA 1
ATOM 2909 C C . GLU A 1 377 ? -21.289 -6.655 14.113 1.00 87.31 377 GLU A C 1
ATOM 2911 O O . GLU A 1 377 ? -21.707 -6.665 15.275 1.00 87.31 377 GLU A O 1
ATOM 2916 N N . LEU A 1 378 ? -20.206 -5.956 13.760 1.00 86.12 378 LEU A N 1
ATOM 2917 C CA . LEU A 1 378 ? -19.491 -5.079 14.693 1.00 86.12 378 LEU A CA 1
ATOM 2918 C C . LEU A 1 378 ? -20.371 -3.912 15.165 1.00 86.12 378 LEU A C 1
ATOM 2920 O O . LEU A 1 378 ? -20.393 -3.601 16.357 1.00 86.12 378 LEU A O 1
ATOM 2924 N N . ASN A 1 379 ? -21.136 -3.295 14.257 1.00 81.56 379 ASN A N 1
ATOM 2925 C CA . ASN A 1 379 ? -22.092 -2.236 14.596 1.00 81.56 379 ASN A CA 1
ATOM 2926 C C . ASN A 1 379 ? -23.170 -2.731 15.566 1.00 81.56 379 ASN A C 1
ATOM 2928 O O . ASN A 1 379 ? -23.436 -2.072 16.571 1.00 81.56 379 ASN A O 1
ATOM 2932 N N . LYS A 1 380 ? -23.748 -3.910 15.312 1.00 84.81 380 LYS A N 1
ATOM 2933 C CA . LYS A 1 380 ? -24.751 -4.537 16.185 1.00 84.81 380 LYS A CA 1
ATOM 2934 C C . LYS A 1 380 ? -24.197 -4.806 17.580 1.00 84.81 380 LYS A C 1
ATOM 2936 O O . LYS A 1 380 ? -24.857 -4.489 18.571 1.00 84.81 380 LYS A O 1
ATOM 2941 N N . ALA A 1 381 ? -22.982 -5.348 17.662 1.00 87.38 381 ALA A N 1
ATOM 2942 C CA . ALA A 1 381 ? -22.322 -5.622 18.933 1.00 87.38 381 ALA A CA 1
ATOM 2943 C C . ALA A 1 381 ? -22.050 -4.330 19.731 1.00 87.38 381 ALA A C 1
ATOM 2945 O O . ALA A 1 381 ? -22.356 -4.258 20.923 1.00 87.38 381 ALA A O 1
ATOM 2946 N N . GLU A 1 382 ? -21.541 -3.283 19.073 1.00 85.56 382 GLU A N 1
ATOM 2947 C CA . GLU A 1 382 ? -21.275 -1.983 19.701 1.00 85.56 382 GLU A CA 1
ATOM 2948 C C . GLU A 1 382 ? -22.585 -1.316 20.155 1.00 85.56 382 GLU A C 1
ATOM 2950 O O . GLU A 1 382 ? -22.699 -0.868 21.299 1.00 85.56 382 GLU A O 1
ATOM 2955 N N . LYS A 1 383 ? -23.611 -1.311 19.295 1.00 84.31 383 LYS A N 1
ATOM 2956 C CA . LYS A 1 383 ? -24.931 -0.743 19.592 1.00 84.31 383 LYS A CA 1
ATOM 2957 C C . LYS A 1 383 ? -25.554 -1.377 20.833 1.00 84.31 383 LYS A C 1
ATOM 2959 O O . LYS A 1 383 ? -25.975 -0.647 21.729 1.00 84.31 383 LYS A O 1
ATOM 2964 N N . ALA A 1 384 ? -25.569 -2.709 20.917 1.00 87.12 384 ALA A N 1
ATOM 2965 C CA . ALA A 1 384 ? -26.149 -3.425 22.051 1.00 87.12 384 ALA A CA 1
ATOM 2966 C C . ALA A 1 384 ? -25.512 -2.999 23.386 1.00 87.12 384 ALA A C 1
ATOM 2968 O O . ALA A 1 384 ? -26.210 -2.789 24.382 1.00 87.12 384 ALA A O 1
ATOM 2969 N N . LYS A 1 385 ? -24.188 -2.793 23.405 1.00 87.38 385 LYS A N 1
ATOM 2970 C CA . LYS A 1 385 ? -23.487 -2.302 24.597 1.00 87.38 385 LYS A CA 1
ATOM 2971 C C . LYS A 1 385 ? -23.803 -0.846 24.918 1.00 87.38 385 LYS A C 1
ATOM 2973 O O . LYS A 1 385 ? -23.980 -0.514 26.091 1.00 87.38 385 LYS A O 1
ATOM 2978 N N . ARG A 1 386 ? -23.918 0.021 23.909 1.00 84.81 386 ARG A N 1
ATOM 2979 C CA . ARG A 1 386 ? -24.310 1.422 24.128 1.00 84.81 386 ARG A CA 1
ATOM 2980 C C . ARG A 1 386 ? -25.726 1.533 24.671 1.00 84.81 386 ARG A C 1
ATOM 2982 O O . ARG A 1 386 ? -25.943 2.273 25.622 1.00 84.81 386 ARG A O 1
ATOM 2989 N N . GLU A 1 387 ? -26.676 0.787 24.118 1.00 87.38 387 GLU A N 1
ATOM 2990 C CA . GLU A 1 387 ? -28.060 0.773 24.601 1.00 87.38 387 GLU A CA 1
ATOM 2991 C C . GLU A 1 387 ? -28.147 0.271 26.047 1.00 87.38 387 GLU A C 1
ATOM 2993 O O . GLU A 1 387 ? -28.833 0.883 26.871 1.00 87.38 387 GLU A O 1
ATOM 2998 N N . ALA A 1 388 ? -27.389 -0.774 26.394 1.00 88.44 388 ALA A N 1
ATOM 2999 C CA . ALA A 1 388 ? -27.264 -1.237 27.774 1.00 88.44 388 ALA A CA 1
ATOM 3000 C C . ALA A 1 388 ? -26.683 -0.149 28.698 1.00 88.44 388 ALA A C 1
ATOM 3002 O O . ALA A 1 388 ? -27.209 0.082 29.788 1.00 88.44 388 ALA A O 1
ATOM 3003 N N . LEU A 1 389 ? -25.643 0.569 28.257 1.00 87.94 389 LEU A N 1
ATOM 3004 C CA . LEU A 1 389 ? -25.052 1.660 29.032 1.00 87.94 389 LEU A CA 1
ATOM 3005 C C . LEU A 1 389 ? -26.013 2.848 29.192 1.00 87.94 389 LEU A C 1
ATOM 3007 O O . LEU A 1 389 ? -26.145 3.376 30.290 1.00 87.94 389 LEU A O 1
ATOM 3011 N N . ILE A 1 390 ? -26.727 3.244 28.134 1.00 87.38 390 ILE A N 1
ATOM 3012 C CA . ILE A 1 390 ? -27.695 4.355 28.136 1.00 87.38 390 ILE A CA 1
ATOM 3013 C C . ILE A 1 390 ? -28.885 4.052 29.054 1.00 87.38 390 ILE A C 1
ATOM 3015 O O . ILE A 1 390 ? -29.369 4.940 29.761 1.00 87.38 390 ILE A O 1
ATOM 3019 N N . THR A 1 391 ? -29.346 2.803 29.085 1.00 90.06 391 THR A N 1
ATOM 3020 C CA . THR A 1 391 ? -30.500 2.380 29.896 1.00 90.06 391 THR A CA 1
ATOM 3021 C C . THR A 1 391 ? -30.138 2.013 31.338 1.00 90.06 391 THR A C 1
ATOM 3023 O O . THR A 1 391 ? -31.033 1.899 32.176 1.00 90.06 391 THR A O 1
ATOM 3026 N N . LYS A 1 392 ? -28.843 1.895 31.668 1.00 91.88 392 LYS A N 1
ATOM 3027 C CA . LYS A 1 392 ? -28.348 1.650 33.031 1.00 91.88 392 LYS A CA 1
ATOM 3028 C C . LYS A 1 392 ? -28.894 2.698 34.011 1.00 91.88 392 LYS A C 1
ATOM 3030 O O . LYS A 1 392 ? -28.736 3.896 33.781 1.00 91.88 392 LYS A O 1
ATOM 3035 N N . ALA A 1 393 ? -29.533 2.259 35.097 1.00 86.19 393 ALA A N 1
ATOM 3036 C CA . ALA A 1 393 ? -30.179 3.157 36.061 1.00 86.19 393 ALA A CA 1
ATOM 3037 C C . ALA A 1 393 ? -29.165 4.031 36.821 1.00 86.19 393 ALA A C 1
ATOM 3039 O O . ALA A 1 393 ? -29.313 5.250 36.857 1.00 86.19 393 ALA A O 1
ATOM 3040 N N . ASP A 1 394 ? -28.105 3.411 37.343 1.00 89.25 394 ASP A N 1
ATOM 3041 C CA . ASP A 1 394 ? -27.047 4.083 38.098 1.00 89.25 394 ASP A CA 1
ATOM 3042 C C . ASP A 1 394 ? -25.778 4.185 37.244 1.00 89.25 394 ASP A C 1
ATOM 3044 O O . ASP A 1 394 ? -25.001 3.231 37.131 1.00 89.25 394 ASP A O 1
ATOM 3048 N N . LYS A 1 395 ? -25.589 5.342 36.606 1.00 90.38 395 LYS A N 1
ATOM 3049 C CA . LYS A 1 395 ? -24.405 5.644 35.790 1.00 90.38 395 LYS A CA 1
ATOM 3050 C C . LYS A 1 395 ? -23.355 6.378 36.615 1.00 90.38 395 LYS A C 1
ATOM 3052 O O . LYS A 1 395 ? -23.694 7.238 37.427 1.00 90.38 395 LYS A O 1
ATOM 3057 N N . THR A 1 396 ? -22.082 6.077 36.389 1.00 91.50 396 THR A N 1
ATOM 3058 C CA . THR A 1 396 ? -20.985 6.896 36.919 1.00 91.50 396 THR A CA 1
ATOM 3059 C C . THR A 1 396 ? -20.891 8.225 36.161 1.00 91.50 396 THR A C 1
ATOM 3061 O O . THR A 1 396 ? -21.418 8.363 35.054 1.00 91.50 396 THR A O 1
ATOM 3064 N N . GLU A 1 397 ? -20.194 9.217 36.727 1.00 87.44 397 GLU A N 1
ATOM 3065 C CA . GLU A 1 397 ? -19.938 10.479 36.015 1.00 87.44 397 GLU A CA 1
ATOM 3066 C C . GLU A 1 397 ? -19.196 10.260 34.691 1.00 87.44 397 GLU A C 1
ATOM 3068 O O . GLU A 1 397 ? -19.463 10.956 33.714 1.00 87.44 397 GLU A O 1
ATOM 3073 N N . ASP A 1 398 ? -18.278 9.294 34.642 1.00 84.44 398 ASP A N 1
ATOM 3074 C CA . ASP A 1 398 ? -17.498 9.005 33.439 1.00 84.44 398 ASP A CA 1
ATOM 3075 C C . ASP A 1 398 ? -18.345 8.310 32.365 1.00 84.44 398 ASP A C 1
ATOM 3077 O O . ASP A 1 398 ? -18.234 8.646 31.186 1.00 84.44 398 ASP A O 1
ATOM 3081 N N . GLU A 1 399 ? -19.257 7.418 32.764 1.00 86.75 399 GLU A N 1
ATOM 3082 C CA . GLU A 1 399 ? -20.243 6.813 31.859 1.00 86.75 399 GLU A CA 1
ATOM 3083 C C . GLU A 1 399 ? -21.184 7.877 31.273 1.00 86.75 399 GLU A C 1
ATOM 3085 O O . GLU A 1 399 ? -21.447 7.873 30.070 1.00 86.75 399 GLU A O 1
ATOM 3090 N N . GLN A 1 400 ? -21.643 8.835 32.088 1.00 87.88 400 GLN A N 1
ATOM 3091 C CA . GLN A 1 400 ? -22.488 9.929 31.604 1.00 87.88 400 GLN A CA 1
ATOM 3092 C C . GLN A 1 400 ? -21.730 10.861 30.647 1.00 87.88 400 GLN A C 1
ATOM 3094 O O . GLN A 1 400 ? -22.241 11.174 29.575 1.00 87.88 400 GLN A O 1
ATOM 3099 N N . LYS A 1 401 ? -20.487 11.240 30.974 1.00 84.69 401 LYS A N 1
ATOM 3100 C CA . LYS A 1 401 ? -19.630 12.041 30.079 1.00 84.69 401 LYS A CA 1
ATOM 3101 C C . LYS A 1 401 ? -19.396 11.351 28.738 1.00 84.69 401 LYS A C 1
ATOM 3103 O O . LYS A 1 401 ? -19.345 12.024 27.712 1.00 84.69 401 LYS A O 1
ATOM 3108 N N . MET A 1 402 ? -19.244 10.027 28.736 1.00 82.12 402 MET A N 1
ATOM 3109 C CA . MET A 1 402 ? -19.074 9.250 27.509 1.00 82.12 402 MET A CA 1
ATOM 3110 C C . MET A 1 402 ? -20.334 9.311 26.633 1.00 82.12 402 MET A C 1
ATOM 3112 O O . MET A 1 402 ? -20.230 9.608 25.443 1.00 82.12 402 MET A O 1
ATOM 3116 N N . ILE A 1 403 ? -21.516 9.122 27.231 1.00 84.75 403 ILE A N 1
ATOM 3117 C CA . ILE A 1 403 ? -22.813 9.223 26.541 1.00 84.75 403 ILE A CA 1
ATOM 3118 C C . ILE A 1 403 ? -23.031 10.627 25.968 1.00 84.75 403 ILE A C 1
ATOM 3120 O O . ILE A 1 403 ? -23.375 10.764 24.793 1.00 84.75 403 ILE A O 1
ATOM 3124 N N . ASP A 1 404 ? -22.803 11.666 26.772 1.00 83.75 404 ASP A N 1
ATOM 3125 C CA . ASP A 1 404 ? -22.945 13.061 26.345 1.00 83.75 404 ASP A CA 1
ATOM 3126 C C . ASP A 1 404 ? -21.964 13.384 25.208 1.00 83.75 404 ASP A C 1
ATOM 3128 O O . ASP A 1 404 ? -22.319 14.051 24.231 1.00 83.75 404 ASP A O 1
ATOM 3132 N N . GLY A 1 405 ? -20.744 12.845 25.301 1.00 78.44 405 GLY A N 1
ATOM 3133 C CA . GLY A 1 405 ? -19.721 12.929 24.267 1.00 78.44 405 GLY A CA 1
ATOM 3134 C C . GLY A 1 405 ? -20.177 12.328 22.940 1.00 78.44 405 GLY A C 1
ATOM 3135 O O . GLY A 1 405 ? -19.998 12.966 21.907 1.00 78.44 405 GLY A O 1
ATOM 3136 N N . TRP A 1 406 ? -20.808 11.150 22.947 1.00 79.88 406 TRP A N 1
ATOM 3137 C CA . TRP A 1 406 ? -21.390 10.561 21.736 1.00 79.88 406 TRP A CA 1
ATOM 3138 C C . TRP A 1 406 ? -22.548 11.396 21.193 1.00 79.88 406 TRP A C 1
ATOM 3140 O O . TRP A 1 406 ? -22.617 11.646 19.993 1.00 79.88 406 TRP A O 1
ATOM 3150 N N . ALA A 1 407 ? -23.455 11.861 22.055 1.00 79.19 407 ALA A N 1
ATOM 3151 C CA . ALA A 1 407 ? -24.620 12.636 21.636 1.00 79.19 407 ALA A CA 1
ATOM 3152 C C . ALA A 1 407 ? -24.228 13.949 20.936 1.00 79.19 407 ALA A C 1
ATOM 3154 O O . ALA A 1 407 ? -24.865 14.323 19.948 1.00 79.19 407 ALA A O 1
ATOM 3155 N N . ALA A 1 408 ? -23.158 14.596 21.405 1.00 77.62 408 ALA A N 1
ATOM 3156 C CA . ALA A 1 408 ? -22.624 15.842 20.858 1.00 77.62 408 ALA A CA 1
ATOM 3157 C C . ALA A 1 408 ? -21.908 15.686 19.504 1.00 77.62 408 ALA A C 1
ATOM 3159 O O . ALA A 1 408 ? -21.630 16.687 18.842 1.00 77.62 408 ALA A O 1
ATOM 3160 N N . GLN A 1 409 ? -21.600 14.461 19.070 1.00 72.12 409 GLN A N 1
ATOM 3161 C CA . GLN A 1 409 ? -20.985 14.240 17.765 1.00 72.12 409 GLN A CA 1
ATOM 3162 C C . GLN A 1 409 ? -22.003 14.420 16.639 1.00 72.12 409 GLN A C 1
ATOM 3164 O O . GLN A 1 409 ? -23.158 13.994 16.739 1.00 72.12 409 GLN A O 1
ATOM 3169 N N . ALA A 1 410 ? -21.545 15.019 15.541 1.00 67.81 410 ALA A N 1
ATOM 3170 C CA . ALA A 1 410 ? -22.254 14.952 14.274 1.00 67.81 410 ALA A CA 1
ATOM 3171 C C . ALA A 1 410 ? -22.197 13.522 13.722 1.00 67.81 410 ALA A C 1
ATOM 3173 O O . ALA A 1 410 ? -21.175 12.844 13.871 1.00 67.81 410 ALA A O 1
ATOM 3174 N N . ASP A 1 411 ? -23.278 13.106 13.069 1.00 69.50 411 ASP A N 1
ATOM 3175 C CA . ASP A 1 411 ? -23.328 11.832 12.361 1.00 69.50 411 ASP A CA 1
ATOM 3176 C C . ASP A 1 411 ? -22.231 11.769 11.290 1.00 69.50 411 ASP A C 1
ATOM 3178 O O . ASP A 1 411 ? -21.889 12.771 10.651 1.00 69.50 411 ASP A O 1
ATOM 3182 N N . ARG A 1 412 ? -21.645 10.585 11.139 1.00 64.00 412 ARG A N 1
ATOM 3183 C CA . ARG A 1 412 ? -20.653 10.250 10.120 1.00 64.00 412 ARG A CA 1
ATOM 3184 C C . ARG A 1 412 ? -21.284 9.292 9.120 1.00 64.00 412 ARG A C 1
ATOM 3186 O O . ARG A 1 412 ? -22.165 8.510 9.478 1.00 64.00 412 ARG A O 1
ATOM 3193 N N . GLU A 1 413 ? -20.818 9.352 7.878 1.00 55.97 413 GLU A N 1
ATOM 3194 C CA . GLU A 1 413 ? -21.205 8.369 6.869 1.00 55.97 413 GLU A CA 1
ATOM 3195 C C . GLU A 1 413 ? -20.796 6.964 7.328 1.00 55.97 413 GLU A C 1
ATOM 3197 O O . GLU A 1 413 ? -19.667 6.741 7.775 1.00 55.97 413 GLU A O 1
ATOM 3202 N N . ALA A 1 414 ? -21.745 6.031 7.251 1.00 55.59 414 ALA A N 1
ATOM 3203 C CA . ALA A 1 414 ? -21.491 4.613 7.447 1.00 55.59 414 ALA A CA 1
ATOM 3204 C C . ALA A 1 414 ? -20.647 4.054 6.285 1.00 55.59 414 ALA A C 1
ATOM 3206 O O . ALA A 1 414 ? -20.523 4.689 5.240 1.00 55.59 414 ALA A O 1
ATOM 3207 N N . PHE A 1 415 ? -20.068 2.863 6.473 1.00 57.09 415 PHE A N 1
ATOM 3208 C CA . PHE A 1 415 ? -19.320 2.10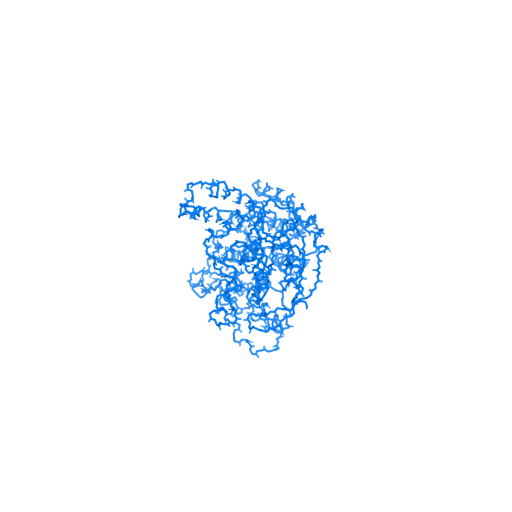5 5.456 1.00 57.09 415 PHE A CA 1
ATOM 3209 C C . PHE A 1 415 ? -19.929 2.247 4.046 1.00 57.09 415 PHE A C 1
ATOM 3211 O O . PHE A 1 415 ? -21.141 2.104 3.881 1.00 57.09 415 PHE A O 1
ATOM 3218 N N . PHE A 1 416 ? -19.092 2.511 3.034 1.00 52.69 416 PHE A N 1
ATOM 3219 C CA . PHE A 1 416 ? -19.522 2.676 1.640 1.00 52.69 416 PHE A CA 1
ATOM 3220 C C . PHE A 1 416 ? -20.332 1.455 1.171 1.00 52.69 416 PHE A C 1
ATOM 3222 O O . PHE A 1 416 ? -19.820 0.337 1.162 1.00 52.69 416 PHE A O 1
ATOM 3229 N N . GLY A 1 417 ? -21.601 1.665 0.811 1.00 55.75 417 GLY A N 1
ATOM 3230 C CA . GLY A 1 417 ? -22.549 0.607 0.442 1.00 55.75 417 GLY A CA 1
ATOM 3231 C C . GLY A 1 417 ? -23.510 0.161 1.555 1.00 55.75 417 GLY A C 1
ATOM 3232 O O . GLY A 1 417 ? -24.518 -0.467 1.249 1.00 55.75 417 GLY A O 1
ATOM 3233 N N . LEU A 1 418 ? -23.287 0.513 2.832 1.00 65.75 418 LEU A N 1
ATOM 3234 C CA . LEU A 1 418 ? -24.304 0.292 3.876 1.00 65.75 418 LEU A CA 1
ATOM 3235 C C . LEU A 1 418 ? -25.498 1.234 3.704 1.00 65.75 418 LEU A C 1
ATOM 3237 O O . LEU A 1 418 ? -26.629 0.799 3.889 1.00 65.75 418 LEU A O 1
ATOM 3241 N N . ASN A 1 419 ? -25.264 2.492 3.318 1.00 65.19 419 ASN A N 1
ATOM 3242 C CA . ASN A 1 419 ? -26.350 3.430 3.022 1.00 65.19 419 ASN A CA 1
ATOM 3243 C C . ASN A 1 419 ? -27.183 2.950 1.827 1.00 65.19 419 ASN A C 1
ATOM 3245 O O . ASN A 1 419 ? -28.402 2.943 1.922 1.00 65.19 419 ASN A O 1
ATOM 3249 N N . ASP A 1 420 ? -26.543 2.444 0.769 1.00 66.94 420 ASP A N 1
ATOM 3250 C CA . ASP A 1 420 ? -27.243 1.866 -0.385 1.00 66.94 420 ASP A CA 1
ATOM 3251 C C . ASP A 1 420 ? -28.091 0.650 0.028 1.00 66.94 420 ASP A C 1
ATOM 3253 O O . ASP A 1 420 ? -29.232 0.510 -0.406 1.00 66.94 420 ASP A O 1
ATOM 3257 N N . LYS A 1 421 ? -27.578 -0.200 0.931 1.00 68.44 421 LYS A N 1
ATOM 3258 C CA . LYS A 1 421 ? -28.321 -1.339 1.505 1.00 68.44 421 LYS A CA 1
ATOM 3259 C C . LYS A 1 421 ? -29.473 -0.898 2.418 1.00 68.44 421 LYS A C 1
ATOM 3261 O O . LYS A 1 421 ? -30.513 -1.553 2.442 1.00 68.44 421 LYS A O 1
ATOM 3266 N N . VAL A 1 422 ? -29.328 0.212 3.144 1.00 71.19 422 VAL A N 1
ATOM 3267 C CA . VAL A 1 422 ? -30.423 0.833 3.912 1.00 71.19 422 VAL A CA 1
ATOM 3268 C C . VAL A 1 422 ? -31.488 1.403 2.976 1.00 71.19 422 VAL A C 1
ATOM 3270 O O . VAL A 1 422 ? -32.676 1.164 3.183 1.00 71.19 422 VAL A O 1
ATOM 3273 N N . GLU A 1 423 ? -31.086 2.111 1.921 1.00 73.75 423 GLU A N 1
ATOM 3274 C CA . GLU A 1 423 ? -31.990 2.657 0.902 1.00 73.75 423 GLU A CA 1
ATOM 3275 C C . GLU A 1 423 ? -32.722 1.550 0.129 1.00 73.75 423 GLU A C 1
ATOM 3277 O O . GLU A 1 423 ? -33.909 1.688 -0.173 1.00 73.75 423 GLU A O 1
ATOM 3282 N N . ALA A 1 424 ? -32.049 0.424 -0.124 1.00 74.44 424 ALA A N 1
ATOM 3283 C CA . ALA A 1 424 ? -32.630 -0.779 -0.715 1.00 74.44 424 ALA A CA 1
ATOM 3284 C C . ALA A 1 424 ? -33.538 -1.569 0.252 1.00 74.44 424 ALA A C 1
ATOM 3286 O O . ALA A 1 424 ? -34.246 -2.481 -0.178 1.00 74.44 424 ALA A O 1
ATOM 3287 N N . GLY A 1 425 ? -33.553 -1.223 1.545 1.00 73.50 425 GLY A N 1
ATOM 3288 C CA . GLY A 1 425 ? -34.349 -1.898 2.574 1.00 73.50 425 GLY A CA 1
ATOM 3289 C C . GLY A 1 425 ? -33.799 -3.259 3.015 1.00 73.50 425 GLY A C 1
ATOM 3290 O O . GLY A 1 425 ? -34.530 -4.044 3.616 1.00 73.50 425 GLY A O 1
ATOM 3291 N N . GLU A 1 426 ? -32.532 -3.549 2.719 1.00 74.44 426 GLU A N 1
ATOM 3292 C CA . GLU A 1 426 ? -31.845 -4.786 3.111 1.00 74.44 426 GLU A CA 1
ATOM 3293 C C . GLU A 1 426 ? -31.345 -4.740 4.562 1.00 74.44 426 GLU A C 1
ATOM 3295 O O . GLU A 1 426 ? -31.223 -5.778 5.213 1.00 74.44 426 GLU A O 1
ATOM 3300 N N . ILE A 1 427 ? -31.066 -3.535 5.072 1.00 72.69 427 ILE A N 1
ATOM 3301 C CA . ILE A 1 427 ? -30.594 -3.279 6.437 1.00 72.69 427 ILE A CA 1
ATOM 3302 C C . ILE A 1 427 ? -31.484 -2.207 7.067 1.00 72.69 427 ILE A C 1
ATOM 3304 O O . ILE A 1 427 ? -31.793 -1.194 6.441 1.00 72.69 427 ILE A O 1
ATOM 3308 N N . ASP A 1 428 ? -31.886 -2.403 8.322 1.00 72.62 428 ASP A N 1
ATOM 3309 C CA . ASP A 1 428 ? -32.586 -1.361 9.074 1.00 72.62 428 ASP A CA 1
ATOM 3310 C C . ASP A 1 428 ? -31.593 -0.248 9.447 1.00 72.62 428 ASP A C 1
ATOM 3312 O O . ASP A 1 428 ? -30.563 -0.503 10.075 1.00 72.62 428 ASP A O 1
ATOM 3316 N N . ALA A 1 429 ? -31.916 1.002 9.094 1.00 69.31 429 ALA A N 1
ATOM 3317 C CA . ALA A 1 429 ? -31.133 2.185 9.455 1.00 69.31 429 ALA A CA 1
ATOM 3318 C C . ALA A 1 429 ? -30.849 2.257 10.965 1.00 69.31 429 ALA A C 1
ATOM 3320 O O . ALA A 1 429 ? -29.807 2.759 11.383 1.00 69.31 429 ALA A O 1
ATOM 3321 N N . GLY A 1 430 ? -31.758 1.723 11.789 1.00 69.75 430 GLY A N 1
ATOM 3322 C CA . GLY A 1 430 ? -31.582 1.625 13.229 1.00 69.75 430 GLY A CA 1
ATOM 3323 C C . GLY A 1 430 ? -30.442 0.697 13.656 1.00 69.75 430 GLY A C 1
ATOM 3324 O O . GLY A 1 430 ? -29.942 0.855 14.766 1.00 69.75 430 GLY A O 1
ATOM 3325 N N . GLU A 1 431 ? -30.012 -0.263 12.836 1.00 69.38 431 GLU A N 1
ATOM 3326 C CA . GLU A 1 431 ? -28.916 -1.196 13.150 1.00 69.38 431 GLU A CA 1
ATOM 3327 C C . GLU A 1 431 ? -27.520 -0.583 12.968 1.00 69.38 431 GLU A C 1
ATOM 3329 O O . GLU A 1 431 ? -26.534 -1.164 13.427 1.00 69.38 431 GLU A O 1
ATOM 3334 N N . ILE A 1 432 ? -27.428 0.596 12.349 1.00 69.44 432 ILE A N 1
ATOM 3335 C CA . ILE A 1 432 ? -26.166 1.276 12.063 1.00 69.44 432 ILE A CA 1
ATOM 3336 C C . ILE A 1 432 ? -25.914 2.359 13.106 1.00 69.44 432 ILE A C 1
ATOM 3338 O O . ILE A 1 432 ? -26.754 3.220 13.365 1.00 69.44 432 ILE A O 1
ATOM 3342 N N . VAL A 1 433 ? -24.719 2.353 13.693 1.00 70.12 433 VAL A N 1
ATOM 3343 C CA . VAL A 1 433 ? -24.311 3.412 14.611 1.00 70.12 433 VAL A CA 1
ATOM 3344 C C . VAL A 1 433 ? -23.624 4.510 13.808 1.00 70.12 433 VAL A C 1
ATOM 3346 O O . VAL A 1 433 ? -22.544 4.303 13.287 1.00 70.12 433 VAL A O 1
ATOM 3349 N N . THR A 1 434 ? -24.189 5.708 13.710 1.00 68.19 434 THR A N 1
ATOM 3350 C CA . THR A 1 434 ? -23.613 6.800 12.892 1.00 68.19 434 THR A CA 1
ATOM 3351 C C . THR A 1 434 ? -22.613 7.682 13.644 1.00 68.19 434 THR A C 1
ATOM 3353 O O . THR A 1 434 ? -22.059 8.623 13.079 1.00 68.19 434 THR A O 1
ATOM 3356 N N . LYS A 1 435 ? -22.362 7.401 14.928 1.00 71.12 435 LYS A N 1
ATOM 3357 C CA . LYS A 1 435 ? -21.489 8.202 15.798 1.00 71.12 435 LYS A CA 1
ATOM 3358 C C . LYS A 1 435 ? -20.370 7.358 16.389 1.00 71.12 435 LYS A C 1
ATOM 3360 O O . LYS A 1 435 ? -20.629 6.303 16.973 1.00 71.12 435 LYS A O 1
ATOM 3365 N N . ASP A 1 436 ? -19.146 7.866 16.287 1.00 60.25 436 ASP A N 1
ATOM 3366 C CA . ASP A 1 436 ? -17.925 7.295 16.865 1.00 60.25 436 ASP A CA 1
ATOM 3367 C C . ASP A 1 436 ? -18.182 6.785 18.296 1.00 60.25 436 ASP A C 1
ATOM 3369 O O . ASP A 1 436 ? -18.846 7.492 19.064 1.00 60.25 436 ASP A O 1
ATOM 3373 N N . PRO A 1 437 ? -17.737 5.579 18.699 1.00 53.31 437 PRO A N 1
ATOM 3374 C CA . PRO A 1 437 ? -16.735 4.642 18.148 1.00 53.31 437 PRO A CA 1
ATOM 3375 C C . PRO A 1 437 ? -17.148 3.676 17.013 1.00 53.31 437 PRO A C 1
ATOM 3377 O O . PRO A 1 437 ? -16.682 2.538 16.973 1.00 53.31 437 PRO A O 1
ATOM 3380 N N . THR A 1 438 ? -18.044 4.066 16.106 1.00 64.44 438 THR A N 1
ATOM 3381 C CA . THR A 1 438 ? -18.426 3.245 14.943 1.00 64.44 438 THR A CA 1
ATOM 3382 C C . THR A 1 438 ? -17.226 2.708 14.153 1.00 64.44 438 THR A C 1
ATOM 3384 O O . THR A 1 438 ? -16.211 3.387 14.001 1.00 64.44 438 THR A O 1
ATOM 3387 N N . VAL A 1 439 ? -17.395 1.510 13.586 1.00 66.56 439 VAL A N 1
ATOM 3388 C CA . VAL A 1 439 ? -16.554 0.976 12.509 1.00 66.56 439 VAL A CA 1
ATOM 3389 C C . VAL A 1 439 ? -16.485 1.985 11.351 1.00 66.56 439 VAL A C 1
ATOM 3391 O O . VAL A 1 439 ? -17.500 2.315 10.739 1.00 66.56 439 VAL A O 1
ATOM 3394 N N . LEU A 1 440 ? -15.293 2.461 11.023 1.00 61.47 440 LEU A N 1
ATOM 3395 C CA . LEU A 1 440 ? -15.014 3.296 9.861 1.00 61.47 440 LEU A CA 1
ATOM 3396 C C . LEU A 1 440 ? -14.328 2.476 8.773 1.00 61.47 440 LEU A C 1
ATOM 3398 O O . LEU A 1 440 ? -13.655 1.486 9.055 1.00 61.47 440 LEU A O 1
ATOM 3402 N N . VAL A 1 441 ? -14.455 2.942 7.533 1.00 59.81 441 VAL A N 1
ATOM 3403 C CA . VAL A 1 441 ? -13.659 2.441 6.410 1.00 59.81 441 VAL A CA 1
ATOM 3404 C C . VAL A 1 441 ? -12.468 3.346 6.205 1.00 59.81 441 VAL A C 1
ATOM 3406 O O . VAL A 1 441 ? -12.632 4.549 6.009 1.00 59.81 441 VAL A O 1
ATOM 3409 N N . ALA A 1 442 ? -11.280 2.759 6.188 1.00 55.16 442 ALA A N 1
ATOM 3410 C CA . ALA A 1 442 ? -10.071 3.427 5.737 1.00 55.16 442 ALA A CA 1
ATOM 3411 C C . ALA A 1 442 ? -9.317 2.489 4.792 1.00 55.16 442 ALA A C 1
ATOM 3413 O O . ALA A 1 442 ? -8.848 1.437 5.217 1.00 55.16 442 ALA A O 1
ATOM 3414 N N . GLY A 1 443 ? -9.243 2.849 3.505 1.00 53.12 443 GLY A N 1
ATOM 3415 C CA . GLY A 1 443 ? -8.470 2.098 2.506 1.00 53.12 443 GLY A CA 1
ATOM 3416 C C . GLY A 1 443 ? -8.872 0.624 2.373 1.00 53.12 443 GLY A C 1
ATOM 3417 O O . GLY A 1 443 ? -8.005 -0.238 2.351 1.00 53.12 443 GLY A O 1
ATOM 3418 N N . GLY A 1 444 ? -10.174 0.314 2.379 1.00 57.09 444 GLY A N 1
ATOM 3419 C CA . GLY A 1 444 ? -10.666 -1.071 2.297 1.00 57.09 444 GLY A CA 1
ATOM 3420 C C . GLY A 1 444 ? -10.617 -1.863 3.610 1.00 57.09 444 GLY A C 1
ATOM 3421 O O . GLY A 1 444 ? -11.148 -2.966 3.666 1.00 57.09 444 GLY A O 1
ATOM 3422 N N . SER A 1 445 ? -10.062 -1.289 4.682 1.00 64.06 445 SER A N 1
ATOM 3423 C CA . SER A 1 445 ? -10.047 -1.884 6.024 1.00 64.06 445 SER A CA 1
ATOM 3424 C C . SER A 1 445 ? -11.172 -1.331 6.903 1.00 64.06 445 SER A C 1
ATOM 3426 O O . SER A 1 445 ? -11.544 -0.160 6.793 1.00 64.06 445 SER A O 1
ATOM 3428 N N . LEU A 1 446 ? -11.683 -2.158 7.816 1.00 72.50 446 LEU A N 1
ATOM 3429 C CA . LEU A 1 446 ? -12.577 -1.757 8.900 1.00 72.50 446 LEU A CA 1
ATOM 3430 C C . LEU A 1 446 ? -11.746 -1.354 10.124 1.00 72.50 446 LEU A C 1
ATOM 3432 O O . LEU A 1 446 ? -11.051 -2.181 10.713 1.00 72.50 446 LEU A O 1
ATOM 3436 N N . ILE A 1 447 ? -11.841 -0.100 10.553 1.00 68.00 447 ILE A N 1
ATOM 3437 C CA . ILE A 1 447 ? -11.152 0.404 11.747 1.00 68.00 447 ILE A CA 1
ATOM 3438 C C . ILE A 1 447 ? -12.171 0.930 12.757 1.00 68.00 447 ILE A C 1
ATOM 3440 O O . ILE A 1 447 ? -13.071 1.674 12.391 1.00 68.00 447 ILE A O 1
ATOM 3444 N N . ALA A 1 448 ? -12.046 0.605 14.043 1.00 62.12 448 ALA A N 1
ATOM 3445 C CA . ALA A 1 448 ? -12.765 1.355 15.081 1.00 62.12 448 ALA A CA 1
ATOM 3446 C C . ALA A 1 448 ? -11.880 2.483 15.590 1.00 62.12 448 ALA A C 1
ATOM 3448 O O . ALA A 1 448 ? -11.009 2.278 16.442 1.00 62.12 448 ALA A O 1
ATOM 3449 N N . ALA A 1 449 ? -12.123 3.686 15.089 1.00 58.25 449 ALA A N 1
ATOM 3450 C CA . ALA A 1 449 ? -11.309 4.846 15.404 1.00 58.25 449 ALA A CA 1
ATOM 3451 C C . ALA A 1 449 ? -11.732 5.521 16.716 1.00 58.25 449 ALA A C 1
ATOM 3453 O O . ALA A 1 449 ? -12.048 6.706 16.695 1.00 58.25 449 ALA A O 1
ATOM 3454 N N . SER A 1 450 ? -11.737 4.828 17.866 1.00 57.94 450 SER A N 1
ATOM 3455 C CA . SER A 1 450 ? -11.983 5.532 19.132 1.00 57.94 450 SER A CA 1
ATOM 3456 C C . SER A 1 450 ? -11.674 4.777 20.428 1.00 57.94 450 SER A C 1
ATOM 3458 O O . SER A 1 450 ? -11.910 3.580 20.572 1.00 57.94 450 SER A O 1
ATOM 3460 N N . ARG A 1 451 ? -11.240 5.571 21.423 1.00 58.28 451 ARG A N 1
ATOM 3461 C CA . ARG A 1 451 ? -11.074 5.217 22.846 1.00 58.28 451 ARG A CA 1
ATOM 3462 C C . ARG A 1 451 ? -12.374 4.822 23.553 1.00 58.28 451 ARG A C 1
ATOM 3464 O O . ARG A 1 451 ? -12.319 4.359 24.686 1.00 58.28 451 ARG A O 1
ATOM 3471 N N . THR A 1 452 ? -13.525 5.099 22.951 1.00 63.88 452 THR A N 1
ATOM 3472 C CA . THR A 1 452 ? -14.841 4.895 23.562 1.00 63.88 452 THR A CA 1
ATOM 3473 C C . THR A 1 452 ? -15.565 3.665 23.028 1.00 63.88 452 THR A C 1
ATOM 3475 O O . THR A 1 452 ? -16.684 3.435 23.477 1.00 63.88 452 THR A O 1
ATOM 3478 N N . SER A 1 453 ? -14.961 2.861 22.127 1.00 76.44 453 SER A N 1
ATOM 3479 C CA . SER A 1 453 ? -15.550 1.558 21.757 1.00 76.44 453 SER A CA 1
ATOM 3480 C C . SER A 1 453 ? -15.686 0.699 23.001 1.00 76.44 453 SER A C 1
ATOM 3482 O O . SER A 1 453 ? -14.735 0.543 23.769 1.00 76.44 453 SER A O 1
ATOM 3484 N N . LEU A 1 454 ? -16.887 0.155 23.183 1.00 80.38 454 LEU A N 1
ATOM 3485 C CA . LEU A 1 454 ? -17.212 -0.737 24.290 1.00 80.38 454 LEU A CA 1
ATOM 3486 C C . LEU A 1 454 ? -16.904 -2.208 23.966 1.00 80.38 454 LEU A C 1
ATOM 3488 O O . LEU A 1 454 ? -17.115 -3.084 24.815 1.00 80.38 454 LEU A O 1
ATOM 3492 N N . LEU A 1 455 ? -16.450 -2.501 22.743 1.00 82.88 455 LEU A N 1
ATOM 3493 C CA . LEU A 1 455 ? -16.099 -3.851 22.317 1.00 82.88 455 LEU A CA 1
ATOM 3494 C C . LEU A 1 455 ? -14.808 -4.318 22.999 1.00 82.88 455 LEU A C 1
ATOM 3496 O O . LEU A 1 455 ? -13.739 -3.716 22.860 1.00 82.88 455 LEU A O 1
ATOM 3500 N N . GLY A 1 456 ? -14.932 -5.416 23.741 1.00 84.69 456 GLY A N 1
ATOM 3501 C CA . GLY A 1 456 ? -13.814 -6.170 24.286 1.00 84.69 456 GLY A CA 1
ATOM 3502 C C . GLY A 1 456 ? -13.255 -7.159 23.264 1.00 84.69 456 GLY A C 1
ATOM 3503 O O . GLY A 1 456 ? -13.839 -7.386 22.202 1.00 84.69 456 GLY A O 1
ATOM 3504 N N . GLU A 1 457 ? -12.143 -7.798 23.621 1.00 86.94 457 GLU A N 1
ATOM 3505 C CA . GLU A 1 457 ? -11.515 -8.838 22.797 1.00 86.94 457 GLU A CA 1
ATOM 3506 C C . GLU A 1 457 ? -12.478 -9.998 22.501 1.00 86.94 457 GLU A C 1
ATOM 3508 O O . GLU A 1 457 ? -12.542 -10.494 21.377 1.00 86.94 457 GLU A O 1
ATOM 3513 N N . GLU A 1 458 ? -13.256 -10.416 23.503 1.00 88.56 458 GLU A N 1
ATOM 3514 C CA . GLU A 1 458 ? -14.214 -11.513 23.364 1.00 88.56 458 GLU A CA 1
ATOM 3515 C C . GLU A 1 458 ? -15.353 -11.158 22.398 1.00 88.56 458 GLU A C 1
ATOM 3517 O O . GLU A 1 458 ? -15.718 -11.980 21.561 1.00 88.56 458 GLU A O 1
ATOM 3522 N N . ASP A 1 459 ? -15.873 -9.926 22.443 1.00 88.25 459 ASP A N 1
ATOM 3523 C CA . ASP A 1 459 ? -16.917 -9.484 21.510 1.00 88.25 459 ASP A CA 1
ATOM 3524 C C . ASP A 1 459 ? -16.399 -9.481 20.070 1.00 88.25 459 ASP A C 1
ATOM 3526 O O . ASP A 1 459 ? -17.073 -9.968 19.163 1.00 88.25 459 ASP A O 1
ATOM 3530 N N . PHE A 1 460 ? -15.179 -8.974 19.873 1.00 88.62 460 PHE A N 1
ATOM 3531 C CA . PHE A 1 460 ? -14.515 -8.947 18.575 1.00 88.62 460 PHE A CA 1
ATOM 3532 C C . PHE A 1 460 ? -14.334 -10.360 18.006 1.00 88.62 460 PHE A C 1
ATOM 3534 O O . PHE A 1 460 ? -14.750 -10.641 16.881 1.00 88.62 460 PHE A O 1
ATOM 3541 N N . LYS A 1 461 ? -13.790 -11.285 18.807 1.00 88.69 461 LYS A N 1
ATOM 3542 C CA . LYS A 1 461 ? -13.623 -12.693 18.414 1.00 88.69 461 LYS A CA 1
ATOM 3543 C C . LYS A 1 461 ? -14.962 -13.374 18.139 1.00 88.69 461 LYS A C 1
ATOM 3545 O O . LYS A 1 461 ? -15.075 -14.121 17.171 1.00 88.69 461 LYS A O 1
ATOM 3550 N N . ASN A 1 462 ? -15.988 -13.090 18.940 1.00 90.75 462 ASN A N 1
ATOM 3551 C CA . ASN A 1 462 ? -17.330 -13.627 18.733 1.00 90.75 462 ASN A CA 1
ATOM 3552 C C . ASN A 1 462 ? -17.947 -13.149 17.418 1.00 90.75 462 ASN A C 1
ATOM 3554 O O . ASN A 1 462 ? -18.595 -13.952 16.753 1.00 90.75 462 ASN A O 1
ATOM 3558 N N . VAL A 1 463 ? -17.732 -11.891 17.017 1.00 90.19 463 VAL A N 1
ATOM 3559 C CA . VAL A 1 463 ? -18.156 -11.404 15.696 1.00 90.19 463 VAL A CA 1
ATOM 3560 C C . VAL A 1 463 ? -17.445 -12.175 14.587 1.00 90.19 463 VAL A C 1
ATOM 3562 O O . VAL A 1 463 ? -18.123 -12.705 13.712 1.00 90.19 463 VAL A O 1
ATOM 3565 N N . MET A 1 464 ? -16.118 -12.323 14.653 1.00 90.69 464 MET A N 1
ATOM 3566 C CA . MET A 1 464 ? -15.364 -13.071 13.636 1.00 90.69 464 MET A CA 1
ATOM 3567 C C . MET A 1 464 ? -15.788 -14.545 13.551 1.00 90.69 464 MET A C 1
ATOM 3569 O O . MET A 1 464 ? -15.891 -15.097 12.460 1.00 90.69 464 MET A O 1
ATOM 3573 N N . ASN A 1 465 ? -16.109 -15.174 14.685 1.00 88.69 465 ASN A N 1
ATOM 3574 C CA . ASN A 1 465 ? -16.577 -16.561 14.741 1.00 88.69 465 ASN A CA 1
ATOM 3575 C C . ASN A 1 465 ? -17.936 -16.793 14.064 1.00 88.69 465 ASN A C 1
ATOM 3577 O O . ASN A 1 465 ? -18.229 -17.932 13.718 1.00 88.69 465 ASN A O 1
ATOM 3581 N N . LYS A 1 466 ? -18.766 -15.759 13.862 1.00 91.81 466 LYS A N 1
ATOM 3582 C CA . LYS A 1 466 ? -20.044 -15.906 13.137 1.00 91.81 466 LYS A CA 1
ATOM 3583 C C . LYS A 1 466 ? -19.859 -16.236 11.660 1.00 91.81 466 LYS A C 1
ATOM 3585 O O . LYS A 1 466 ? -20.803 -16.707 11.036 1.00 91.81 466 LYS A O 1
ATOM 3590 N N . PHE A 1 467 ? -18.678 -15.947 11.124 1.00 90.44 467 PHE A N 1
ATOM 3591 C CA . PHE A 1 467 ? -18.345 -16.157 9.724 1.00 90.44 467 PHE A CA 1
ATOM 3592 C C . PHE A 1 467 ? -17.534 -17.439 9.501 1.00 90.44 467 PHE A C 1
ATOM 3594 O O . PHE A 1 467 ? -17.195 -17.713 8.361 1.00 90.44 467 PHE A O 1
ATOM 3601 N N . LYS A 1 468 ? -17.193 -18.201 10.548 1.00 85.00 468 LYS A N 1
ATOM 3602 C CA . LYS A 1 468 ? -16.448 -19.466 10.423 1.00 85.00 468 LYS A CA 1
ATOM 3603 C C . LYS A 1 468 ? -17.317 -20.636 9.981 1.00 85.00 468 LYS A C 1
ATOM 3605 O O . LYS A 1 468 ? -18.529 -20.627 10.301 1.00 85.00 468 LYS A O 1
#

Radius of gyration: 24.87 Å; chains: 1; bounding box: 91×50×86 Å

Sequence (468 aa):
MSEKMMGGSSAPEKLKFIPIKYEGCLPSLPKGAKVDVAEKLTQGSLVTDTGSFSDFLEVHKDKTDFTQEDIDQIYKESILAGAIDHHSIDTFFSAKGVDVKKCSTKMVFDYSDEVTQLIKEKGITKVETHFDSDLDAIASSYLVRSLIENGEMPVIAEDLAKVTNTEDYGENRLDPEEYAKSLPGTVSAIKSLLSDRGRAELGKEVFGSPKMKGEDGRLNAEGIKKLQETQAKYENLRNQMVFELINSANEAKMKDAGFDIAVDITSLDLSEELSEVVNEGRENLKVSFEDFLQDFEKAEKGQITIKDRQGNDIEVNVVVGTSKKPLMFTNMAYNRVSPDTVVAVYGGEERAFGDNYNIGITPDMANSLDLSAVCLELNKAEKAKREALITKADKTEDEQKMIDGWAAQADREAFFGLNDKVEAGEIDAGEIVTKDPTVLVAGGSLIAASRTSLLGEEDFKNVMNKFK